Protein AF-G7E2Y2-F1 (afdb_monomer_lite)

Secondary structure (DSSP, 8-state):
--EEEEEEEEEE-SEEEE-HHHHHHHHHHHHHT-SEEEEEEEES-TTEEEEEEE-S-TTHHHHHHHHHHHHS-TTS--S--TT-TTHHHHHHHHHHH-SEEEEEEETTEE---TTEEEEEEE--SS-EEEEEEEEEEE-----EEEEEEE-SSEEEEEEEETTT--EEEEEEEESTTSTT-EEEEEETT---EEEEE---SSHHHHHHHHHHHHTTSS-GGG---S-GGGEEEEEEE-S--TT-SSPPEE-TT-HHHHHHHHHHHHHSHHHHHHHHHHHHHHHHH-TT-BEE-----SS---S-HHHHHHHHHHHHHHTTS-GGG--EEEEE-SSS-EEEEEETTEEEEES--SSTTSSS--SS---S--TTHHHHHSSSHHHHH-EEEETTEEEEHHHHHHHHTSHHHHHHS---HHHHHHHHHTT-HHHHHHHHHHHHHHHHHHHHHHHHHSS--SEEEEEHHHHHH-HHHHHHHHHTTGGGS-EE-HHHHHHTTT---SEEE-EEESSSEEEEE---HHHHHHHHHH--

Sequence (532 aa):
MPWQKTFTLGKRSLGCHLVTSEVMSEIREGLQKTPIGILHLHILHTSASLSLNENYDPDVRRDMTMAMDTIVPESLPWRHTDEGPDDSASHTKASLMGSSITIPITNSSLALGTWQGIYLAEWRRLPHSRRIVATILPQIAMSLLLALNCGSSSFKFKVYRRKDLSVVASGSASGIGTDSAKLKYAVVGKEAKYEHPIAGESHEDVFVDVLALVQGEKEENLRITDDKEDIALISHRIVHGGTSDKPLVVTKDHQEGLKLMDELSTFAPLHNHHAVLTVKACLKHLPTAKNVKAPIPIRRYGMHGLSYSSILTNVARHLDRSETSLNIIICHLGSGASMCCIEKGKSVDTTMGLTPLEGLPGGTRSGSLDPSLVFHLFSNTEEAGQIEETKGMKVTKAELLLNKQAGFQGLCGTSDFGEITSKADQGDKQAKLAVSVFEEAIMRYLGAYLVRLRCKPDAIVFSGGIGEKSVSLRASVVERISFLGVQIDSKSNEAASSSDEEVVKISSKGDIEILRVLTDEEKVCAKYALSA

pLDDT: mean 87.31, std 11.28, range [37.5, 98.69]

Radius of gyration: 33.23 Å; chains: 1; bounding box: 81×55×100 Å

Foldseek 3Di:
DKDKDKDKAFWDFAWKDFCQVVVCVRCLVVLVVAQWFKKKKFWPDLQKAKDKDFAPDPCVGVVLRVVLCVVQPLPPPDDDQPVHSQRVSSNVSCVVRDGMDMFIHHRSHTPADPGITMIMRGRHRGIDMIMMMMMIGHDPFQQKAKFWEDAPFKIWIFIARLVPRDTQKIKMWGRQQDQQIWIWIDGPPDPDIDIDHQPHNAPLSVVVVVLCQCCCVPHVSSHPDVDPLSNQEYFFDAWDFAPDPAWDKDALPRVVFLVQLVVVCQQAVNGSVRRNVNVVSCCVPVRNYIYTGDHHDFKFDAGPVLQVLQVLVVVCVVVVHDSQCFFEKEWAAAQQTKIFTAASNHTPDIQGMSHSQAAFFGLQAAHDDDPCVLCVVDPHPVQQQDWDQDPNDTDGPVVCNRRHCHQLCVQPNGRDLVVLVVVVVVPDPSSVVSLVSRLVSVLVVVVVSCVVNVDAGQEYEFEHPCSQAPLPSLQVNQVVVCVQVWHFASVQSNVSNVDPDQKTFGIPTDSYTYIYGYGDSSSSSSVSRSVD

InterPro domains:
  IPR000890 Aliphatic acid kinase, short-chain [PF00871] (145-292)
  IPR000890 Aliphatic acid kinase, short-chain [PF00871] (297-526)
  IPR000890 Aliphatic acid kinase, short-chain [PR00471] (145-156)
  IPR000890 Aliphatic acid kinase, short-chain [PR00471] (298-311)
  IPR000890 Aliphatic acid kinase, short-chain [PR00471] (328-349)
  IPR000890 Aliphatic acid kinase, short-chain [PR00471] (457-473)
  IPR000890 Aliphatic acid kinase, short-chain [PR00471] (514-526)
  IPR000890 Aliphatic acid kinase, short-chain [PTHR21060] (143-530)
  IPR001602 UPF0047 protein YjbQ-like [PF01894] (19-136)
  IPR001602 UPF0047 protein YjbQ-like [TIGR00149] (6-135)
  IPR004372 Acetate/propionate kinase [MF_00020] (142-532)
  IPR023865 Aliphatic acid kinase, short-chain, conserved site [PS01075] (145-156)
  IPR023865 Aliphatic acid kinase, short-chain, conserved site [PS01076] (328-345)
  IPR035917 YjbQ-like superfamily [G3DSA:2.60.120.460] (3-138)
  IPR035917 YjbQ-like superfamily [SSF111038] (3-137)
  IPR043129 ATPase, nucleotide binding domain [SSF53067] (142-320)
  IPR043129 ATPase, nucleotide binding domain [SSF53067] (294-530)

Organism: Mixia osmundae (strain CBS 9802 / IAM 14324 / JCM 22182 / KY 12970) (NCBI:txid764103)

Structure (mmCIF, N/CA/C/O backbone):
data_AF-G7E2Y2-F1
#
_entry.id   AF-G7E2Y2-F1
#
loop_
_atom_site.group_PDB
_atom_site.id
_atom_site.type_symbol
_atom_site.label_atom_id
_atom_site.label_alt_id
_atom_site.label_comp_id
_atom_site.label_asym_id
_atom_site.label_entity_id
_atom_site.label_seq_id
_atom_site.pdbx_PDB_ins_code
_atom_site.Cartn_x
_atom_site.Cartn_y
_atom_site.Cartn_z
_atom_site.occupancy
_atom_site.B_iso_or_equiv
_atom_site.auth_seq_id
_atom_site.auth_comp_id
_atom_site.auth_asym_id
_atom_site.auth_atom_id
_atom_site.pdbx_PDB_model_num
ATOM 1 N N . MET A 1 1 ? 18.573 -0.337 -18.016 1.00 55.34 1 MET A N 1
ATOM 2 C CA . MET A 1 1 ? 17.721 -0.488 -19.224 1.00 55.34 1 MET A CA 1
ATOM 3 C C . MET A 1 1 ? 18.595 -0.946 -20.385 1.00 55.34 1 MET A C 1
ATOM 5 O O . MET A 1 1 ? 19.795 -0.714 -20.295 1.00 55.34 1 MET A O 1
ATOM 9 N N . PRO A 1 2 ? 18.044 -1.580 -21.437 1.00 76.06 2 PRO A N 1
ATOM 10 C CA . PRO A 1 2 ? 18.783 -1.849 -22.671 1.00 76.06 2 PRO A CA 1
ATOM 11 C C . PRO A 1 2 ? 19.426 -0.582 -23.246 1.00 76.06 2 PRO A C 1
ATOM 13 O O . PRO A 1 2 ? 18.817 0.488 -23.205 1.00 76.06 2 PRO A O 1
ATOM 16 N N . TRP A 1 3 ? 20.630 -0.710 -23.797 1.00 92.06 3 TRP A N 1
ATOM 17 C CA . TRP A 1 3 ? 21.308 0.343 -24.556 1.00 92.06 3 TRP A CA 1
ATOM 18 C C . TRP A 1 3 ? 21.389 -0.084 -26.022 1.00 92.06 3 TRP A C 1
ATOM 20 O O . TRP A 1 3 ? 21.640 -1.253 -26.308 1.00 92.06 3 TRP A O 1
ATOM 30 N N . GLN A 1 4 ? 21.176 0.837 -26.960 1.00 94.88 4 GLN A N 1
ATOM 31 C CA . GLN A 1 4 ? 21.274 0.541 -28.387 1.00 94.88 4 GLN A CA 1
ATOM 32 C C . GLN A 1 4 ? 21.867 1.727 -29.145 1.00 94.88 4 GLN A C 1
ATOM 34 O O . GLN A 1 4 ? 21.533 2.878 -28.869 1.00 94.88 4 GLN A O 1
ATOM 39 N N . LYS A 1 5 ? 22.723 1.437 -30.127 1.00 96.75 5 LYS A N 1
ATOM 40 C CA . LYS A 1 5 ? 23.326 2.432 -31.017 1.00 96.75 5 LYS A CA 1
ATOM 41 C C . LYS A 1 5 ? 23.495 1.856 -32.417 1.00 96.75 5 LYS A C 1
ATOM 43 O O . LYS A 1 5 ? 23.870 0.698 -32.577 1.00 96.75 5 LYS A O 1
ATOM 48 N N . THR A 1 6 ? 23.248 2.683 -33.430 1.00 98.19 6 THR A N 1
ATOM 49 C CA . THR A 1 6 ? 23.610 2.373 -34.819 1.00 98.19 6 THR A CA 1
ATOM 50 C C . THR A 1 6 ? 24.860 3.158 -35.194 1.00 98.19 6 THR A C 1
ATOM 52 O O . THR A 1 6 ? 24.904 4.365 -34.969 1.00 98.19 6 THR A O 1
ATOM 55 N N . PHE A 1 7 ? 25.849 2.494 -35.783 1.00 98.06 7 PHE A N 1
ATOM 56 C CA . PHE A 1 7 ? 27.077 3.114 -36.292 1.00 98.06 7 PHE A CA 1
ATOM 57 C C . PHE A 1 7 ? 27.457 2.527 -37.658 1.00 98.06 7 PHE A C 1
ATOM 59 O O . PHE A 1 7 ? 26.796 1.613 -38.158 1.00 98.06 7 PHE A O 1
ATOM 66 N N . THR A 1 8 ? 28.500 3.074 -38.281 1.00 98.12 8 THR A N 1
ATOM 67 C CA . THR A 1 8 ? 28.950 2.696 -39.626 1.00 98.12 8 THR A CA 1
ATOM 68 C C . THR A 1 8 ? 30.429 2.346 -39.588 1.00 98.12 8 THR A C 1
ATOM 70 O O . THR A 1 8 ? 31.232 3.185 -39.196 1.00 98.12 8 THR A O 1
ATOM 73 N N . LEU A 1 9 ? 30.783 1.140 -40.032 1.00 97.44 9 LEU A N 1
ATOM 74 C CA . LEU A 1 9 ? 32.171 0.736 -40.236 1.00 97.44 9 LEU A CA 1
ATOM 75 C C . LEU A 1 9 ? 32.764 1.378 -41.502 1.00 97.44 9 LEU A C 1
ATOM 77 O O . LEU A 1 9 ? 32.071 1.597 -42.510 1.00 97.44 9 LEU A O 1
ATOM 81 N N . GLY A 1 10 ? 34.069 1.640 -41.456 1.00 94.25 10 GLY A N 1
ATOM 82 C CA . GLY A 1 10 ? 34.866 2.147 -42.569 1.00 94.25 10 GLY A CA 1
ATOM 83 C C . GLY A 1 10 ? 34.795 1.263 -43.818 1.00 94.25 10 GLY A C 1
ATOM 84 O O . GLY A 1 10 ? 34.485 0.073 -43.751 1.00 94.25 10 GLY A O 1
ATOM 85 N N . LYS A 1 11 ? 35.074 1.855 -44.986 1.00 96.38 11 LYS A N 1
ATOM 86 C CA . LYS A 1 11 ? 34.970 1.145 -46.268 1.00 96.38 11 LYS A CA 1
ATOM 87 C C . LYS A 1 11 ? 35.968 -0.010 -46.352 1.00 96.38 11 LYS A C 1
ATOM 89 O O . LYS A 1 11 ? 37.167 0.207 -46.181 1.00 96.38 11 LYS A O 1
ATOM 94 N N . ARG A 1 12 ? 35.486 -1.206 -46.690 1.00 96.56 12 ARG A N 1
ATOM 95 C CA . ARG A 1 12 ? 36.300 -2.396 -46.980 1.00 96.56 12 ARG A CA 1
ATOM 96 C C . ARG A 1 12 ? 35.876 -3.000 -48.317 1.00 96.56 12 ARG A C 1
ATOM 98 O O . ARG A 1 12 ? 34.705 -2.918 -48.668 1.00 96.56 12 ARG A O 1
ATOM 105 N N . SER A 1 13 ? 36.828 -3.570 -49.050 1.00 95.12 13 SER A N 1
ATOM 106 C CA . SER A 1 13 ? 36.597 -4.471 -50.190 1.00 95.12 13 SER A CA 1
ATOM 107 C C . SER A 1 13 ? 36.566 -5.931 -49.724 1.00 95.12 13 SER A C 1
ATOM 109 O O . SER A 1 13 ? 36.932 -6.204 -48.578 1.00 95.12 13 SER A O 1
ATOM 111 N N . LEU A 1 14 ? 36.211 -6.847 -50.631 1.00 95.75 14 LEU A N 1
ATOM 112 C CA . LEU A 1 14 ? 36.228 -8.307 -50.470 1.00 95.75 14 LEU A CA 1
ATOM 113 C C . LEU A 1 14 ? 37.333 -8.819 -49.526 1.00 95.75 14 LEU A C 1
ATOM 115 O O . LEU A 1 14 ? 38.514 -8.500 -49.697 1.00 95.75 14 LEU A O 1
ATOM 119 N N . GLY A 1 15 ? 36.928 -9.629 -48.548 1.00 95.94 15 GLY A N 1
ATOM 120 C CA . GLY A 1 15 ? 37.792 -10.311 -47.586 1.00 95.94 15 GLY A CA 1
ATOM 121 C C . GLY A 1 15 ? 37.306 -10.192 -46.138 1.00 95.94 15 GLY A C 1
ATOM 122 O O . GLY A 1 15 ? 36.373 -9.453 -45.817 1.00 95.94 15 GLY A O 1
ATOM 123 N N . CYS A 1 16 ? 37.972 -10.916 -45.238 1.00 96.88 16 CYS A N 1
ATOM 124 C CA . CYS A 1 16 ? 37.700 -10.871 -43.800 1.00 96.88 16 CYS A CA 1
ATOM 125 C C . CYS A 1 16 ? 38.568 -9.819 -43.085 1.00 96.88 16 CYS A C 1
ATOM 127 O O . CYS A 1 16 ? 39.798 -9.848 -43.143 1.00 96.88 16 CYS A O 1
ATOM 129 N N . HIS A 1 17 ? 37.927 -8.898 -42.363 1.00 97.06 17 HIS A N 1
ATOM 130 C CA . HIS A 1 17 ? 38.549 -7.722 -41.750 1.00 97.06 17 HIS A CA 1
ATOM 131 C C . HIS A 1 17 ? 38.354 -7.711 -40.238 1.00 97.06 17 HIS A C 1
ATOM 133 O O . HIS A 1 17 ? 37.221 -7.704 -39.763 1.00 97.06 17 HIS A O 1
ATOM 139 N N . LEU A 1 18 ? 39.444 -7.652 -39.470 1.00 96.94 18 LEU A N 1
ATOM 140 C CA . LEU A 1 18 ? 39.369 -7.464 -38.019 1.00 96.94 18 LEU A CA 1
ATOM 141 C C . LEU A 1 18 ? 38.881 -6.035 -37.715 1.00 96.94 18 LEU A C 1
ATOM 143 O O . LEU A 1 18 ? 39.511 -5.063 -38.144 1.00 96.94 18 LEU A O 1
ATOM 147 N N . VAL A 1 19 ? 37.770 -5.916 -36.983 1.00 97.56 19 VAL A N 1
ATOM 148 C CA . VAL A 1 19 ? 37.092 -4.642 -36.662 1.00 97.56 19 VAL A CA 1
ATOM 149 C C . VAL A 1 19 ? 36.824 -4.453 -35.162 1.00 97.56 19 VAL A C 1
ATOM 151 O O . VAL A 1 19 ? 36.172 -3.485 -34.776 1.00 97.56 19 VAL A O 1
ATOM 154 N N . THR A 1 20 ? 37.358 -5.327 -34.295 1.00 97.00 20 THR A N 1
ATOM 155 C CA . THR A 1 20 ? 37.178 -5.268 -32.829 1.00 97.00 20 THR A CA 1
ATOM 156 C C . THR A 1 20 ? 37.370 -3.862 -32.260 1.00 97.00 20 THR A C 1
ATOM 158 O O . THR A 1 20 ? 36.503 -3.377 -31.542 1.00 97.00 20 THR A O 1
ATOM 161 N N . SER A 1 21 ? 38.468 -3.178 -32.596 1.00 96.25 21 SER A N 1
ATOM 162 C CA . SER A 1 21 ? 38.781 -1.849 -32.049 1.00 96.25 21 SER A CA 1
ATOM 163 C C . SER A 1 21 ? 37.761 -0.778 -32.446 1.00 96.25 21 SER A C 1
ATOM 165 O O . SER A 1 21 ? 37.411 0.058 -31.620 1.00 96.25 21 SER A O 1
ATOM 167 N N . GLU A 1 22 ? 37.262 -0.836 -33.684 1.00 97.44 22 GLU A N 1
ATOM 168 C CA . GLU A 1 22 ? 36.283 0.101 -34.252 1.00 97.44 22 GLU A CA 1
ATOM 169 C C . GLU A 1 22 ? 34.903 -0.094 -33.600 1.00 97.44 22 GLU A C 1
ATOM 171 O O . GLU A 1 22 ? 34.273 0.862 -33.148 1.00 97.44 22 GLU A O 1
ATOM 176 N N . VAL A 1 23 ? 34.489 -1.353 -33.419 1.00 97.75 23 VAL A N 1
ATOM 177 C CA . VAL A 1 23 ? 33.291 -1.705 -32.641 1.00 97.75 23 VAL A CA 1
ATOM 178 C C . VAL A 1 23 ? 33.429 -1.249 -31.184 1.00 97.75 23 VAL A C 1
ATOM 180 O O . VAL A 1 23 ? 32.513 -0.627 -30.648 1.00 97.75 23 VAL A O 1
ATOM 183 N N . MET A 1 24 ? 34.576 -1.503 -30.542 1.00 97.00 24 MET A N 1
ATOM 184 C CA . MET A 1 24 ? 34.822 -1.152 -29.137 1.00 97.00 24 MET A CA 1
ATOM 185 C C . MET A 1 24 ? 34.799 0.359 -28.872 1.00 97.00 24 MET A C 1
ATOM 187 O O . MET A 1 24 ? 34.322 0.771 -27.812 1.00 97.00 24 MET A O 1
ATOM 191 N N . SER A 1 25 ? 35.260 1.199 -29.809 1.00 96.69 25 SER A N 1
ATOM 192 C CA . SER A 1 25 ? 35.091 2.657 -29.698 1.00 96.69 25 SER A CA 1
ATOM 193 C C . SER A 1 25 ? 33.621 3.075 -29.714 1.00 96.69 25 SER A C 1
ATOM 195 O O . SER A 1 25 ? 33.229 3.957 -28.951 1.00 96.69 25 SER A O 1
ATOM 197 N N . GLU A 1 26 ? 32.792 2.415 -30.523 1.00 97.81 26 GLU A N 1
ATOM 198 C CA . GLU A 1 26 ? 31.391 2.791 -30.700 1.00 97.81 26 GLU A CA 1
ATOM 199 C C . GLU A 1 26 ? 30.490 2.362 -29.533 1.00 97.81 26 GLU A C 1
ATOM 201 O O . GLU A 1 26 ? 29.541 3.085 -29.214 1.00 97.81 26 GLU A O 1
ATOM 206 N N . ILE A 1 27 ? 30.798 1.238 -28.869 1.00 96.94 27 ILE A N 1
ATOM 207 C CA . ILE A 1 27 ? 29.983 0.662 -27.777 1.00 96.94 27 ILE A CA 1
ATOM 208 C C . ILE A 1 27 ? 30.453 1.000 -26.353 1.00 96.94 27 ILE A C 1
ATOM 210 O O . ILE A 1 27 ? 29.782 0.622 -25.390 1.00 96.94 27 ILE A O 1
ATOM 214 N N . ARG A 1 28 ? 31.580 1.713 -26.194 1.00 95.38 28 ARG A N 1
ATOM 215 C CA . ARG A 1 28 ? 32.200 2.019 -24.886 1.00 95.38 28 ARG A CA 1
ATOM 216 C C . ARG A 1 28 ? 31.211 2.572 -23.851 1.00 95.38 28 ARG A C 1
ATOM 218 O O . ARG A 1 28 ? 31.247 2.157 -22.698 1.00 95.38 28 ARG A O 1
ATOM 225 N N . GLU A 1 29 ? 30.328 3.480 -24.261 1.00 92.88 29 GLU A N 1
ATOM 226 C CA . GLU A 1 29 ? 29.336 4.112 -23.379 1.00 92.88 29 GLU A CA 1
ATOM 227 C C . GLU A 1 29 ? 28.310 3.107 -22.817 1.00 92.88 29 GLU A C 1
ATOM 229 O O . GLU A 1 29 ? 27.947 3.175 -21.643 1.00 92.88 29 GLU A O 1
ATOM 234 N N . GLY A 1 30 ? 27.857 2.154 -23.638 1.00 91.62 30 GLY A N 1
ATOM 235 C CA . GLY A 1 30 ? 26.916 1.113 -23.220 1.00 91.62 30 GLY A CA 1
ATOM 236 C C . GLY A 1 30 ? 27.569 0.038 -22.348 1.00 91.62 30 GLY A C 1
ATOM 237 O O . GLY A 1 30 ? 26.952 -0.435 -21.392 1.00 91.62 30 GLY A O 1
ATOM 238 N N . LEU A 1 31 ? 28.836 -0.295 -22.628 1.00 92.88 31 LEU A N 1
ATOM 239 C CA . LEU A 1 31 ? 29.638 -1.207 -21.805 1.00 92.88 31 LEU A CA 1
ATOM 240 C C . LEU A 1 31 ? 29.884 -0.648 -20.399 1.00 92.88 31 LEU A C 1
ATOM 242 O O . LEU A 1 31 ? 29.643 -1.347 -19.421 1.00 92.88 31 LEU A O 1
ATOM 246 N N . GLN A 1 32 ? 30.267 0.629 -20.275 1.00 88.75 32 GLN A N 1
ATOM 247 C CA . GLN A 1 32 ? 30.468 1.289 -18.974 1.00 88.75 32 GLN A CA 1
ATOM 248 C C . GLN A 1 32 ? 29.233 1.222 -18.059 1.00 88.75 32 GLN A C 1
ATOM 250 O O . GLN A 1 32 ? 29.375 1.220 -16.840 1.00 88.75 32 GLN A O 1
ATOM 255 N N . LYS A 1 33 ? 28.032 1.145 -18.644 1.00 81.00 33 LYS A N 1
ATOM 256 C CA . LYS A 1 33 ? 26.741 1.081 -17.941 1.00 81.00 33 LYS A CA 1
ATOM 257 C C . LYS A 1 33 ? 26.250 -0.352 -17.675 1.00 81.00 33 LYS A C 1
ATOM 259 O O . LYS A 1 33 ? 25.152 -0.512 -17.149 1.00 81.00 33 LYS A O 1
ATOM 264 N N . THR A 1 34 ? 27.019 -1.380 -18.051 1.00 82.75 34 THR A N 1
ATOM 265 C CA . THR A 1 34 ? 26.575 -2.784 -18.038 1.00 82.75 34 THR A CA 1
ATOM 266 C C . THR A 1 34 ? 27.654 -3.719 -17.470 1.00 82.75 34 THR A C 1
ATOM 268 O O . THR A 1 34 ? 28.417 -4.298 -18.242 1.00 82.75 34 THR A O 1
ATOM 271 N N . PRO A 1 35 ? 27.713 -3.924 -16.138 1.00 77.69 35 PRO A N 1
ATOM 272 C CA . PRO A 1 35 ? 28.694 -4.818 -15.516 1.00 77.69 35 PRO A CA 1
ATOM 273 C C . PRO A 1 35 ? 28.580 -6.272 -15.987 1.00 77.69 35 PRO A C 1
ATOM 275 O O . PRO A 1 35 ? 29.599 -6.905 -16.260 1.00 77.69 35 PRO A O 1
ATOM 278 N N . ILE A 1 36 ? 27.347 -6.780 -16.115 1.00 81.38 36 ILE A N 1
ATOM 279 C CA . ILE A 1 36 ? 27.033 -8.116 -16.634 1.00 81.38 36 ILE A CA 1
ATOM 280 C C . ILE A 1 36 ? 25.869 -8.010 -17.626 1.00 81.38 36 ILE A C 1
ATOM 282 O O . ILE A 1 36 ? 24.864 -7.340 -17.365 1.00 81.38 36 ILE A O 1
ATOM 286 N N . GLY A 1 37 ? 25.990 -8.669 -18.775 1.00 87.25 37 GLY A N 1
ATOM 287 C CA . GLY A 1 37 ? 24.967 -8.633 -19.817 1.00 87.25 37 GLY A CA 1
ATOM 288 C C . GLY A 1 37 ? 25.374 -9.359 -21.091 1.00 87.25 37 GLY A C 1
ATOM 289 O O . GLY A 1 37 ? 26.235 -10.235 -21.082 1.00 87.25 37 GLY A O 1
ATOM 290 N N . ILE A 1 38 ? 24.741 -8.988 -22.200 1.00 92.00 38 ILE A N 1
ATOM 291 C CA . ILE A 1 38 ? 24.993 -9.530 -23.535 1.00 92.00 38 ILE A CA 1
ATOM 292 C C . ILE A 1 38 ? 25.034 -8.376 -24.540 1.00 92.00 38 ILE A C 1
ATOM 294 O O . ILE A 1 38 ? 24.109 -7.566 -24.601 1.00 92.00 38 ILE A O 1
ATOM 298 N N . LEU A 1 39 ? 26.082 -8.330 -25.362 1.00 96.38 39 LEU A N 1
ATOM 299 C CA . LEU A 1 39 ? 26.128 -7.548 -26.593 1.00 96.38 39 LEU A CA 1
ATOM 300 C C . LEU A 1 39 ? 25.576 -8.392 -27.746 1.00 96.38 39 LEU A C 1
ATOM 302 O O . LEU A 1 39 ? 26.028 -9.512 -27.970 1.00 96.38 39 LEU A O 1
ATOM 306 N N . HIS A 1 40 ? 24.670 -7.822 -28.529 1.00 97.50 40 HIS A N 1
ATOM 307 C CA . HIS A 1 40 ? 24.255 -8.337 -29.828 1.00 97.50 40 HIS A CA 1
ATOM 308 C C . HIS A 1 40 ? 24.595 -7.310 -30.914 1.00 97.50 40 HIS A C 1
ATOM 310 O O . HIS A 1 40 ? 24.219 -6.140 -30.804 1.00 97.50 40 HIS A O 1
ATOM 316 N N . LEU A 1 41 ? 25.312 -7.742 -31.952 1.00 97.62 41 LEU A N 1
ATOM 317 C CA . LEU A 1 41 ? 25.653 -6.938 -33.126 1.00 97.62 41 LEU A CA 1
ATOM 318 C C . LEU A 1 41 ? 24.933 -7.503 -34.344 1.00 97.62 41 LEU A C 1
ATOM 320 O O . LEU A 1 41 ? 25.070 -8.691 -34.622 1.00 97.62 41 LEU A O 1
ATOM 324 N N . HIS A 1 42 ? 24.235 -6.654 -35.094 1.00 97.81 42 HIS A N 1
ATOM 325 C CA . HIS A 1 42 ? 23.537 -7.031 -36.323 1.00 97.81 42 HIS A CA 1
ATOM 326 C C . HIS A 1 42 ? 23.899 -6.074 -37.466 1.00 97.81 42 HIS A C 1
ATOM 328 O O . HIS A 1 42 ? 23.810 -4.853 -37.307 1.00 97.81 42 HIS A O 1
ATOM 334 N N . ILE A 1 43 ? 24.317 -6.613 -38.614 1.00 97.81 43 ILE A N 1
ATOM 335 C CA . ILE A 1 43 ? 24.670 -5.840 -39.812 1.00 97.81 43 ILE A CA 1
ATOM 336 C C . ILE A 1 43 ? 23.424 -5.582 -40.668 1.00 97.81 43 ILE A C 1
ATOM 338 O O . ILE A 1 43 ? 22.688 -6.499 -41.015 1.00 97.81 43 ILE A O 1
ATOM 342 N N . LEU A 1 44 ? 23.192 -4.324 -41.049 1.00 97.06 44 LEU A N 1
ATOM 343 C CA . LEU A 1 44 ? 22.021 -3.910 -41.837 1.00 97.06 44 LEU A CA 1
ATOM 344 C C . LEU A 1 44 ? 22.233 -4.090 -43.353 1.00 97.06 44 LEU A C 1
ATOM 346 O O . LEU A 1 44 ? 21.822 -3.247 -44.150 1.00 97.06 44 LEU A O 1
ATOM 350 N N . HIS A 1 45 ? 22.932 -5.153 -43.754 1.00 96.00 45 HIS A N 1
ATOM 351 C CA . HIS A 1 45 ? 23.302 -5.419 -45.143 1.00 96.00 45 HIS A CA 1
ATOM 352 C C . HIS A 1 45 ? 23.236 -6.913 -45.455 1.00 96.00 45 HIS A C 1
ATOM 354 O O . HIS A 1 45 ? 23.703 -7.737 -44.678 1.00 96.00 45 HIS A O 1
ATOM 360 N N . THR A 1 46 ? 22.712 -7.251 -46.629 1.00 95.31 46 THR A N 1
ATOM 361 C CA . THR A 1 46 ? 22.513 -8.631 -47.095 1.00 95.31 46 THR A CA 1
ATOM 362 C C . THR A 1 46 ? 23.740 -9.242 -47.773 1.00 95.31 46 THR A C 1
ATOM 364 O O . THR A 1 46 ? 23.714 -10.420 -48.099 1.00 95.31 46 THR A O 1
ATOM 367 N N . SER A 1 47 ? 24.799 -8.471 -48.040 1.00 96.00 47 SER A N 1
ATOM 368 C CA . SER A 1 47 ? 25.978 -8.894 -48.822 1.00 96.00 47 SER A CA 1
ATOM 369 C C . SER A 1 47 ? 27.279 -8.957 -48.001 1.00 96.00 47 SER A C 1
ATOM 371 O O . SER A 1 47 ? 28.363 -8.931 -48.574 1.00 96.00 47 SER A O 1
ATOM 373 N N . ALA A 1 48 ? 27.190 -8.928 -46.670 1.00 97.56 48 ALA A N 1
ATOM 374 C CA . ALA A 1 48 ? 28.331 -8.930 -45.754 1.00 97.56 48 ALA A CA 1
ATOM 375 C C . ALA A 1 48 ? 27.931 -9.577 -44.418 1.00 97.56 48 ALA A C 1
ATOM 377 O O . ALA A 1 48 ? 26.751 -9.584 -44.064 1.00 97.56 48 ALA A O 1
ATOM 378 N N . SER A 1 49 ? 28.909 -10.092 -43.675 1.00 98.00 49 SER A N 1
ATOM 379 C CA . SER A 1 49 ? 28.696 -10.870 -42.448 1.00 98.00 49 SER A CA 1
ATOM 380 C C . SER A 1 49 ? 29.479 -10.348 -41.253 1.00 98.00 49 SER A C 1
ATOM 382 O O . SER A 1 49 ? 30.485 -9.652 -41.394 1.00 98.00 49 SER A O 1
ATOM 384 N N . LEU A 1 50 ? 29.035 -10.754 -40.062 1.00 97.81 50 LEU A N 1
ATOM 385 C CA . LEU A 1 50 ? 29.789 -10.616 -38.820 1.00 97.81 50 LEU A CA 1
ATOM 386 C C . LEU A 1 50 ? 30.195 -11.999 -38.318 1.00 97.81 50 LEU A C 1
ATOM 388 O O . LEU A 1 50 ? 29.398 -12.930 -38.368 1.00 97.81 50 LEU A O 1
ATOM 392 N N . SER A 1 51 ? 31.419 -12.124 -37.812 1.00 96.56 51 SER A N 1
ATOM 393 C CA . SER A 1 51 ? 31.935 -13.382 -37.269 1.00 96.56 51 SER A CA 1
ATOM 394 C C . SER A 1 51 ? 32.847 -13.148 -36.063 1.00 96.56 51 SER A C 1
ATOM 396 O O . SER A 1 51 ? 33.356 -12.044 -35.855 1.00 96.56 51 SER A O 1
ATOM 398 N N . LEU A 1 52 ? 33.052 -14.201 -35.274 1.00 96.12 52 LEU A N 1
ATOM 399 C CA . LEU A 1 52 ? 34.097 -14.290 -34.260 1.00 96.12 52 LEU A CA 1
ATOM 400 C C . LEU A 1 52 ? 35.115 -15.326 -34.724 1.00 96.12 52 LEU A C 1
ATOM 402 O O . LEU A 1 52 ? 34.733 -16.451 -35.037 1.00 96.12 52 LEU A O 1
ATOM 406 N N . ASN A 1 53 ? 36.395 -14.966 -34.746 1.00 95.19 53 ASN A N 1
ATOM 407 C CA . ASN A 1 53 ? 37.468 -15.916 -35.040 1.00 95.19 53 ASN A CA 1
ATOM 408 C C . ASN A 1 53 ? 38.790 -15.480 -34.391 1.00 95.19 53 ASN A C 1
ATOM 410 O O . ASN A 1 53 ? 38.846 -14.432 -33.742 1.00 95.19 53 ASN A O 1
ATOM 414 N N . GLU A 1 54 ? 39.843 -16.273 -34.566 1.00 94.88 54 GLU A N 1
ATOM 415 C CA . GLU A 1 54 ? 41.201 -15.952 -34.140 1.00 94.88 54 GLU A CA 1
ATOM 416 C C . GLU A 1 54 ? 41.699 -14.609 -34.714 1.00 94.88 54 GLU A C 1
ATOM 418 O O . GLU A 1 54 ? 41.459 -14.271 -35.874 1.00 94.88 54 GLU A O 1
ATOM 423 N N . ASN A 1 55 ? 42.371 -13.813 -33.881 1.00 93.00 55 ASN A N 1
ATOM 424 C CA . ASN A 1 55 ? 42.845 -12.460 -34.178 1.00 93.00 55 ASN A CA 1
ATOM 425 C C . ASN A 1 55 ? 44.376 -12.306 -34.147 1.00 93.00 55 ASN A C 1
ATOM 427 O O . ASN A 1 55 ? 44.861 -11.213 -34.449 1.00 93.00 55 ASN A O 1
ATOM 431 N N . TYR A 1 56 ? 45.101 -13.372 -33.791 1.00 88.94 56 TYR A N 1
ATOM 432 C CA . TYR A 1 56 ? 46.558 -13.388 -33.683 1.00 88.94 56 TYR A CA 1
ATOM 433 C C . TYR A 1 56 ? 47.211 -13.587 -35.053 1.00 88.94 56 TYR A C 1
ATOM 435 O O . TYR A 1 56 ? 47.932 -12.704 -35.523 1.00 88.94 56 TYR A O 1
ATOM 443 N N . ASP A 1 57 ? 46.903 -14.699 -35.723 1.00 91.75 57 ASP A N 1
ATOM 444 C CA . ASP A 1 57 ? 47.417 -14.983 -37.060 1.00 91.75 57 ASP A CA 1
ATOM 445 C C . ASP A 1 57 ? 46.611 -14.229 -38.150 1.00 91.75 57 ASP A C 1
ATOM 447 O O . ASP A 1 57 ? 45.382 -14.364 -38.231 1.00 91.75 57 ASP A O 1
ATOM 451 N N . PRO A 1 58 ? 47.249 -13.397 -39.001 1.00 89.19 58 PRO A N 1
ATOM 452 C CA . PRO A 1 58 ? 46.569 -12.729 -40.108 1.00 89.19 58 PRO A CA 1
ATOM 453 C C . PRO A 1 58 ? 46.101 -13.675 -41.229 1.00 89.19 58 PRO A C 1
ATOM 455 O O . PRO A 1 58 ? 45.189 -13.283 -41.968 1.00 89.19 58 PRO A O 1
ATOM 458 N N . ASP A 1 59 ? 46.671 -14.876 -41.376 1.00 94.12 59 ASP A N 1
ATOM 459 C CA . ASP A 1 59 ? 46.324 -15.821 -42.449 1.00 94.12 59 ASP A CA 1
ATOM 460 C C . ASP A 1 59 ? 44.924 -16.425 -42.281 1.00 94.12 59 ASP A C 1
ATOM 462 O O . ASP A 1 59 ? 44.248 -16.664 -43.282 1.00 94.12 59 ASP A O 1
ATOM 466 N N . VAL A 1 60 ? 44.388 -16.454 -41.054 1.00 93.44 60 VAL A N 1
ATOM 467 C CA . VAL A 1 60 ? 42.975 -16.773 -40.749 1.00 93.44 60 VAL A CA 1
ATOM 468 C C . VAL A 1 60 ? 42.003 -15.993 -41.646 1.00 93.44 60 VAL A C 1
ATOM 470 O O . VAL A 1 60 ? 40.963 -16.504 -42.062 1.00 93.44 60 VAL A O 1
ATOM 473 N N . ARG A 1 61 ? 42.342 -14.749 -42.012 1.00 93.00 61 ARG A N 1
ATOM 474 C CA . ARG A 1 61 ? 41.518 -13.903 -42.896 1.00 93.00 61 ARG A CA 1
ATOM 475 C C . ARG A 1 61 ? 41.482 -14.419 -44.331 1.00 93.00 61 ARG A C 1
ATOM 477 O O . ARG A 1 61 ? 40.452 -14.301 -44.999 1.00 93.00 61 ARG A O 1
ATOM 484 N N . ARG A 1 62 ? 42.608 -14.954 -44.807 1.00 93.69 62 ARG A N 1
ATOM 485 C CA . ARG A 1 62 ? 42.744 -15.573 -46.130 1.00 93.69 62 ARG A CA 1
ATOM 486 C C . ARG A 1 62 ? 42.010 -16.905 -46.140 1.00 93.69 62 ARG A C 1
ATOM 488 O O . ARG A 1 62 ? 41.201 -17.110 -47.036 1.00 93.69 62 ARG A O 1
ATOM 495 N N . ASP A 1 63 ? 42.188 -17.722 -45.107 1.00 95.62 63 ASP A N 1
ATOM 496 C CA . ASP A 1 63 ? 41.545 -19.033 -44.981 1.00 95.62 63 ASP A CA 1
ATOM 497 C C . ASP A 1 63 ? 40.018 -18.930 -44.910 1.00 95.62 63 ASP A C 1
ATOM 499 O O . ASP A 1 63 ? 39.322 -19.633 -45.640 1.00 95.62 63 ASP A O 1
ATOM 503 N N . MET A 1 64 ? 39.475 -17.997 -44.116 1.00 95.12 64 MET A N 1
ATOM 504 C CA . MET A 1 64 ? 38.030 -17.725 -44.080 1.00 95.12 64 MET A CA 1
ATOM 505 C C . MET A 1 64 ? 37.479 -17.295 -45.447 1.00 95.12 64 MET A C 1
ATOM 507 O O . MET A 1 64 ? 36.372 -17.689 -45.816 1.00 95.12 64 MET A O 1
ATOM 511 N N . THR A 1 65 ? 38.238 -16.488 -46.195 1.00 94.19 65 THR A N 1
ATOM 512 C CA . THR A 1 65 ? 37.827 -16.010 -47.524 1.00 94.19 65 THR A CA 1
ATOM 513 C C . THR A 1 65 ? 37.885 -17.156 -48.540 1.00 94.19 65 THR A C 1
ATOM 515 O O . THR A 1 65 ? 36.885 -17.445 -49.187 1.00 94.19 65 THR A O 1
ATOM 518 N N . MET A 1 66 ? 38.999 -17.893 -48.584 1.00 95.88 66 MET A N 1
ATOM 519 C CA . MET A 1 66 ? 39.213 -19.071 -49.431 1.00 95.88 66 MET A CA 1
ATOM 520 C C . MET A 1 66 ? 38.164 -20.163 -49.187 1.00 95.88 66 MET A C 1
ATOM 522 O O . MET A 1 66 ? 37.618 -20.716 -50.142 1.00 95.88 66 MET A O 1
ATOM 526 N N . ALA A 1 67 ? 37.818 -20.442 -47.928 1.00 95.69 67 ALA A N 1
ATOM 527 C CA . ALA A 1 67 ? 36.773 -21.403 -47.592 1.00 95.69 67 ALA A CA 1
ATOM 528 C C . ALA A 1 67 ? 35.409 -20.976 -48.160 1.00 95.69 67 ALA A C 1
ATOM 530 O O . ALA A 1 67 ? 34.709 -21.790 -48.763 1.00 95.69 67 ALA A O 1
ATOM 531 N N . MET A 1 68 ? 35.045 -19.695 -48.036 1.00 95.25 68 MET A N 1
ATOM 532 C CA . MET A 1 68 ? 33.781 -19.175 -48.576 1.00 95.25 68 MET A CA 1
ATOM 533 C C . MET A 1 68 ? 33.779 -19.071 -50.105 1.00 95.25 68 MET A C 1
ATOM 535 O O . MET A 1 68 ? 32.739 -19.301 -50.716 1.00 95.25 68 MET A O 1
ATOM 539 N N . ASP A 1 69 ? 34.925 -18.815 -50.737 1.00 94.88 69 ASP A N 1
ATOM 540 C CA . ASP A 1 69 ? 35.088 -18.876 -52.196 1.00 94.88 69 ASP A CA 1
ATOM 541 C C . ASP A 1 69 ? 35.015 -20.319 -52.727 1.00 94.88 69 ASP A C 1
ATOM 543 O O . ASP A 1 69 ? 34.550 -20.544 -53.841 1.00 94.88 69 ASP A O 1
ATOM 547 N N . THR A 1 70 ? 35.417 -21.306 -51.919 1.00 96.25 70 THR A N 1
ATOM 548 C CA . THR A 1 70 ? 35.308 -22.739 -52.243 1.00 96.25 70 THR A CA 1
ATOM 549 C C . THR A 1 70 ? 33.869 -23.245 -52.092 1.00 96.25 70 THR A C 1
ATOM 551 O O . THR A 1 70 ? 33.399 -24.017 -52.925 1.00 96.25 70 THR A O 1
ATOM 554 N N . ILE A 1 71 ? 33.151 -22.808 -51.048 1.00 96.00 71 ILE A N 1
ATOM 555 C CA . ILE A 1 71 ? 31.752 -23.197 -50.792 1.00 96.00 71 ILE A CA 1
ATOM 556 C C . ILE A 1 71 ? 30.782 -22.456 -51.728 1.00 96.00 71 ILE A C 1
ATOM 558 O O . ILE A 1 71 ? 29.805 -23.040 -52.196 1.00 96.00 71 ILE A O 1
ATOM 562 N N . VAL A 1 72 ? 31.045 -21.176 -52.013 1.00 96.12 72 VAL A N 1
ATOM 563 C CA . VAL A 1 72 ? 30.207 -20.304 -52.852 1.00 96.12 72 VAL A CA 1
ATOM 564 C C . VAL A 1 72 ? 31.056 -19.626 -53.943 1.00 96.12 72 VAL A C 1
ATOM 566 O O . VAL A 1 72 ? 31.300 -18.414 -53.890 1.00 96.12 72 VAL A O 1
ATOM 569 N N . PRO A 1 73 ? 31.522 -20.380 -54.953 1.00 94.38 73 PRO A N 1
ATOM 570 C CA . PRO A 1 73 ? 32.333 -19.808 -56.014 1.00 94.38 73 PRO A CA 1
ATOM 571 C C . PRO A 1 73 ? 31.537 -18.843 -56.902 1.00 94.38 73 PRO A C 1
ATOM 573 O O . PRO A 1 73 ? 30.430 -19.129 -57.365 1.00 94.38 73 PRO A O 1
ATOM 576 N N . GLU A 1 74 ? 32.145 -17.697 -57.212 1.00 91.75 74 GLU A N 1
ATOM 577 C CA . GLU A 1 74 ? 31.602 -16.697 -58.149 1.00 91.75 74 GLU A CA 1
ATOM 578 C C . GLU A 1 74 ? 31.532 -17.211 -59.600 1.00 91.75 74 GLU A C 1
ATOM 580 O O . GLU A 1 74 ? 30.833 -16.631 -60.422 1.00 91.75 74 GLU A O 1
ATOM 585 N N . SER A 1 75 ? 32.214 -18.318 -59.918 1.00 91.94 75 SER A N 1
ATOM 586 C CA . SER A 1 75 ? 32.180 -18.971 -61.235 1.00 91.94 75 SER A CA 1
ATOM 587 C C . SER A 1 75 ? 30.927 -19.818 -61.496 1.00 91.94 75 SER A C 1
ATOM 589 O O . SER A 1 75 ? 30.758 -20.320 -62.609 1.00 91.94 75 SER A O 1
ATOM 591 N N . LEU A 1 76 ? 30.048 -19.999 -60.504 1.00 92.69 76 LEU A N 1
ATOM 592 C CA . LEU A 1 76 ? 28.751 -20.649 -60.707 1.00 92.69 76 LEU A CA 1
ATOM 593 C C . LEU A 1 76 ? 27.814 -19.764 -61.557 1.00 92.69 76 LEU A C 1
ATOM 595 O O . LEU A 1 76 ? 27.956 -18.541 -61.557 1.00 92.69 76 LEU A O 1
ATOM 599 N N . PRO A 1 77 ? 26.832 -20.349 -62.273 1.00 92.94 77 PRO A N 1
ATOM 600 C CA . PRO A 1 77 ? 25.903 -19.610 -63.132 1.00 92.94 77 PRO A CA 1
ATOM 601 C C . PRO A 1 77 ? 24.821 -18.877 -62.314 1.00 92.94 77 PRO A C 1
ATOM 603 O O . PRO A 1 77 ? 23.635 -19.220 -62.347 1.00 92.94 77 PRO A O 1
ATOM 606 N N . TRP A 1 78 ? 25.246 -17.871 -61.551 1.00 93.81 78 TRP A N 1
ATOM 607 C CA . TRP A 1 78 ? 24.390 -16.992 -60.760 1.00 93.81 78 TRP A CA 1
ATOM 608 C C . TRP A 1 78 ? 23.434 -16.186 -61.650 1.00 93.81 78 TRP A C 1
ATOM 610 O O . TRP A 1 78 ? 23.796 -15.754 -62.742 1.00 93.81 78 TRP A O 1
ATOM 620 N N . ARG A 1 79 ? 22.190 -15.994 -61.187 1.00 92.00 79 ARG A N 1
ATOM 621 C CA . ARG A 1 79 ? 21.120 -15.337 -61.968 1.00 92.00 79 ARG A CA 1
ATOM 622 C C . ARG A 1 79 ? 20.810 -13.903 -61.547 1.00 92.00 79 ARG A C 1
ATOM 624 O O . ARG A 1 79 ? 20.289 -13.155 -62.361 1.00 92.00 79 ARG A O 1
ATOM 631 N N . HIS A 1 80 ? 21.075 -13.548 -60.293 1.00 89.06 80 HIS A N 1
ATOM 632 C CA . HIS A 1 80 ? 20.839 -12.210 -59.758 1.00 89.06 80 HIS A CA 1
ATOM 633 C C . HIS A 1 80 ? 22.194 -11.505 -59.635 1.00 89.06 80 HIS A C 1
ATOM 635 O O . HIS A 1 80 ? 23.021 -11.840 -58.784 1.00 89.06 80 HIS A O 1
ATOM 641 N N . THR A 1 81 ? 22.447 -10.608 -60.579 1.00 88.88 81 THR A N 1
ATOM 642 C CA . THR A 1 81 ? 23.714 -9.881 -60.750 1.00 88.88 81 THR A CA 1
ATOM 643 C C . THR A 1 81 ? 23.448 -8.386 -60.926 1.00 88.88 81 THR A C 1
ATOM 645 O O . THR A 1 81 ? 24.171 -7.699 -61.649 1.00 88.88 81 THR A O 1
ATOM 648 N N . ASP A 1 82 ? 22.348 -7.900 -60.344 1.00 86.25 82 ASP A N 1
ATOM 649 C CA . ASP A 1 82 ? 21.796 -6.571 -60.614 1.00 86.25 82 ASP A CA 1
ATOM 650 C C . ASP A 1 82 ? 22.705 -5.464 -60.062 1.00 86.25 82 ASP A C 1
ATOM 652 O O . ASP A 1 82 ? 22.833 -4.406 -60.678 1.00 86.25 82 ASP A O 1
ATOM 656 N N . GLU A 1 83 ? 23.415 -5.728 -58.960 1.00 85.00 83 GLU A N 1
ATOM 657 C CA . GLU A 1 83 ? 24.445 -4.836 -58.427 1.00 85.00 83 GLU A CA 1
ATOM 658 C C . GLU A 1 83 ? 25.895 -5.257 -58.772 1.00 85.00 83 GLU A C 1
ATOM 660 O O . GLU A 1 83 ? 26.852 -4.698 -58.218 1.00 85.00 83 GLU A O 1
ATOM 665 N N . GLY A 1 84 ? 26.088 -6.239 -59.663 1.00 89.00 84 GLY A N 1
ATOM 666 C CA . GLY A 1 84 ? 27.406 -6.715 -60.100 1.00 89.00 84 GLY A CA 1
ATOM 667 C C . GLY A 1 84 ? 27.512 -8.236 -60.294 1.00 89.00 84 GLY A C 1
ATOM 668 O O . GLY A 1 84 ? 26.618 -8.988 -59.911 1.00 89.00 84 GLY A O 1
ATOM 669 N N . PRO A 1 85 ? 28.619 -8.736 -60.877 1.00 89.25 85 PRO A N 1
ATOM 670 C CA . PRO A 1 85 ? 28.822 -10.172 -61.101 1.00 89.25 85 PRO A CA 1
ATOM 671 C C . PRO A 1 85 ? 29.028 -10.980 -59.805 1.00 89.25 85 PRO A C 1
ATOM 673 O O . PRO A 1 85 ? 28.909 -12.200 -59.824 1.00 89.25 85 PRO A O 1
ATOM 676 N N . ASP A 1 86 ? 29.340 -10.317 -58.690 1.00 90.81 86 ASP A N 1
ATOM 677 C CA . ASP A 1 86 ? 29.567 -10.904 -57.366 1.00 90.81 86 ASP A CA 1
ATOM 678 C C . ASP A 1 86 ? 28.302 -10.952 -56.483 1.00 90.81 86 ASP A C 1
ATOM 680 O O . ASP A 1 86 ? 28.337 -11.500 -55.382 1.00 90.81 86 ASP A O 1
ATOM 684 N N . ASP A 1 87 ? 27.177 -10.405 -56.946 1.00 90.38 87 ASP A N 1
ATOM 685 C CA . ASP A 1 87 ? 26.021 -10.038 -56.117 1.00 90.38 87 ASP A CA 1
ATOM 686 C C . ASP A 1 87 ? 25.330 -11.238 -55.430 1.00 90.38 87 ASP A C 1
ATOM 688 O O . ASP A 1 87 ? 25.372 -11.375 -54.202 1.00 90.38 87 ASP A O 1
ATOM 692 N N . SER A 1 88 ? 24.803 -12.198 -56.208 1.00 93.56 88 SER A N 1
ATOM 693 C CA . SER A 1 88 ? 24.245 -13.460 -55.673 1.00 93.56 88 SER A CA 1
ATOM 694 C C . SER A 1 88 ? 25.230 -14.238 -54.794 1.00 93.56 88 SER A C 1
ATOM 696 O O . SER A 1 88 ? 24.835 -14.821 -53.779 1.00 93.56 88 SER A O 1
ATOM 698 N N . ALA A 1 89 ? 26.508 -14.278 -55.186 1.00 94.94 89 ALA A N 1
ATOM 699 C CA . ALA A 1 89 ? 27.537 -14.993 -54.439 1.00 94.94 89 ALA A CA 1
ATOM 700 C C . ALA A 1 89 ? 27.751 -14.332 -53.070 1.00 94.94 89 ALA A C 1
ATOM 702 O O . ALA A 1 89 ? 27.789 -15.019 -52.052 1.00 94.94 89 ALA A O 1
ATOM 703 N N . SER A 1 90 ? 27.780 -13.000 -53.028 1.00 96.00 90 SER A N 1
ATOM 704 C CA . SER A 1 90 ? 27.902 -12.213 -51.800 1.00 96.00 90 SER A CA 1
ATOM 705 C C . SER A 1 90 ? 26.724 -12.417 -50.856 1.00 96.00 90 SER A C 1
ATOM 707 O O . SER A 1 90 ? 26.926 -12.597 -49.657 1.00 96.00 90 SER A O 1
ATOM 709 N N . HIS A 1 91 ? 25.496 -12.447 -51.383 1.00 95.94 91 HIS A N 1
ATOM 710 C CA . HIS A 1 91 ? 24.299 -12.760 -50.597 1.00 95.94 91 HIS A CA 1
ATOM 711 C C . HIS A 1 91 ? 24.305 -14.190 -50.051 1.00 95.94 91 HIS A C 1
ATOM 713 O O . HIS A 1 91 ? 23.907 -14.424 -48.907 1.00 95.94 91 HIS A O 1
ATOM 719 N N . THR A 1 92 ? 24.803 -15.147 -50.831 1.00 96.12 92 THR A N 1
ATOM 720 C CA . THR A 1 92 ? 24.874 -16.552 -50.413 1.00 96.12 92 THR A CA 1
ATOM 721 C C . THR A 1 92 ? 25.962 -16.759 -49.351 1.00 96.12 92 THR A C 1
ATOM 723 O O . THR A 1 92 ? 25.673 -17.335 -48.303 1.00 96.12 92 THR A O 1
ATOM 726 N N . LYS A 1 93 ? 27.171 -16.201 -49.536 1.00 97.25 93 LYS A N 1
ATOM 727 C CA . LYS A 1 93 ? 28.237 -16.168 -48.509 1.00 97.25 93 LYS A CA 1
ATOM 728 C C . LYS A 1 93 ? 27.747 -15.489 -47.224 1.00 97.25 93 LYS A C 1
ATOM 730 O O . LYS A 1 93 ? 27.940 -16.025 -46.132 1.00 97.25 93 LYS A O 1
ATOM 735 N N . ALA A 1 94 ? 27.039 -14.361 -47.352 1.00 96.62 94 ALA A N 1
ATOM 736 C CA . ALA A 1 94 ? 26.476 -13.644 -46.210 1.00 96.62 94 ALA A CA 1
ATOM 737 C C . ALA A 1 94 ? 25.444 -14.474 -45.430 1.00 96.62 94 ALA A C 1
ATOM 739 O O . ALA A 1 94 ? 25.437 -14.472 -44.199 1.00 96.62 94 ALA A O 1
ATOM 740 N N . SER A 1 95 ? 24.596 -15.213 -46.149 1.00 95.62 95 SER A N 1
ATOM 741 C CA . SER A 1 95 ? 23.567 -16.079 -45.565 1.00 95.62 95 SER A CA 1
ATOM 742 C C . SER A 1 95 ? 24.156 -17.294 -44.843 1.00 95.62 95 SER A C 1
ATOM 744 O O . SER A 1 95 ? 23.602 -17.719 -43.832 1.00 95.62 95 SER A O 1
ATOM 746 N N . LEU A 1 96 ? 25.280 -17.837 -45.327 1.00 95.56 96 LEU A N 1
ATOM 747 C CA . LEU A 1 96 ? 25.961 -18.978 -44.706 1.00 95.56 96 LEU A CA 1
ATOM 748 C C . LEU A 1 96 ? 26.761 -18.595 -43.453 1.00 95.56 96 LEU A C 1
ATOM 750 O O . LEU A 1 96 ? 26.745 -19.344 -42.480 1.00 95.56 96 LEU A O 1
ATOM 754 N N . MET A 1 97 ? 27.454 -17.450 -43.456 1.00 94.62 97 MET A N 1
ATOM 755 C CA . MET A 1 97 ? 28.215 -16.990 -42.282 1.00 94.62 97 MET A CA 1
ATOM 756 C C . MET A 1 97 ? 27.340 -16.249 -41.254 1.00 94.62 97 MET A C 1
ATOM 758 O O . MET A 1 97 ? 27.650 -16.259 -40.065 1.00 94.62 97 MET A O 1
ATOM 762 N N . GLY A 1 98 ? 26.233 -15.643 -41.691 1.00 93.81 98 GLY A N 1
ATOM 763 C CA . GLY A 1 98 ? 25.267 -14.951 -40.838 1.00 93.81 98 GLY A CA 1
ATOM 764 C C . GLY A 1 98 ? 25.482 -13.436 -40.738 1.00 93.81 98 GLY A C 1
ATOM 765 O O . GLY A 1 98 ? 26.558 -12.898 -41.005 1.00 93.81 98 GLY A O 1
ATOM 766 N N . SER A 1 99 ? 24.419 -12.729 -40.350 1.00 95.25 99 SER A N 1
ATOM 767 C CA . SER A 1 99 ? 24.359 -11.260 -40.265 1.00 95.25 99 SER A CA 1
ATOM 768 C C . SER A 1 99 ? 24.537 -10.709 -38.843 1.00 95.25 99 SER A C 1
ATOM 770 O O . SER A 1 99 ? 24.451 -9.499 -38.625 1.00 95.25 99 SER A O 1
ATOM 772 N N . SER A 1 100 ? 24.768 -11.564 -37.845 1.00 96.94 100 SER A N 1
ATOM 773 C CA . SER A 1 100 ? 24.841 -11.129 -36.450 1.00 96.94 100 SER A CA 1
ATOM 774 C C . SER A 1 100 ? 25.697 -12.020 -35.569 1.00 96.94 100 SER A C 1
ATOM 776 O O . SER A 1 100 ? 25.706 -13.236 -35.747 1.00 96.94 100 SER A O 1
ATOM 778 N N . ILE A 1 101 ? 26.309 -11.419 -34.549 1.00 97.00 101 ILE A N 1
ATOM 779 C CA . ILE A 1 101 ? 27.020 -12.124 -33.479 1.00 97.00 101 ILE A CA 1
ATOM 780 C C . ILE A 1 101 ? 26.535 -11.666 -32.104 1.00 97.00 101 ILE A C 1
ATOM 782 O O . ILE A 1 101 ? 26.068 -10.538 -31.930 1.00 97.00 101 ILE A O 1
ATOM 786 N N . THR A 1 102 ? 26.679 -12.547 -31.118 1.00 96.19 102 THR A N 1
ATOM 787 C CA . THR A 1 102 ? 26.269 -12.318 -29.731 1.00 96.19 102 THR A CA 1
ATOM 788 C C . THR A 1 102 ? 27.441 -12.649 -28.810 1.00 96.19 102 THR A C 1
ATOM 790 O O . THR A 1 102 ? 28.030 -13.719 -28.934 1.00 96.19 102 THR A O 1
ATOM 793 N N . ILE A 1 103 ? 27.799 -11.729 -27.912 1.00 96.56 103 ILE A N 1
ATOM 794 C CA . ILE A 1 103 ? 28.994 -11.803 -27.059 1.00 96.56 103 ILE A CA 1
ATOM 795 C C . ILE A 1 103 ? 28.577 -11.484 -25.614 1.00 96.56 103 ILE A C 1
ATOM 797 O O . ILE A 1 103 ? 27.959 -10.438 -25.397 1.00 96.56 103 ILE A O 1
ATOM 801 N N . PRO A 1 104 ? 28.887 -12.325 -24.611 1.00 93.38 104 PRO A N 1
ATOM 802 C CA . PRO A 1 104 ? 28.621 -11.989 -23.215 1.00 93.38 104 PRO A CA 1
ATOM 803 C C . PRO A 1 104 ? 29.446 -10.779 -22.752 1.00 93.38 104 PRO A C 1
ATOM 805 O O . PRO A 1 104 ? 30.523 -10.496 -23.280 1.00 93.38 104 PRO A O 1
ATOM 808 N N . ILE A 1 105 ? 28.941 -10.075 -21.745 1.00 92.69 105 ILE A N 1
ATOM 809 C CA . ILE A 1 105 ? 29.611 -8.960 -21.075 1.00 92.69 105 ILE A CA 1
ATOM 810 C C . ILE A 1 105 ? 29.838 -9.361 -19.620 1.00 92.69 105 ILE A C 1
ATOM 812 O O . ILE A 1 105 ? 28.891 -9.753 -18.936 1.00 92.69 105 ILE A O 1
ATOM 816 N N . THR A 1 106 ? 31.071 -9.215 -19.146 1.00 82.06 106 THR A N 1
ATOM 817 C CA . THR A 1 106 ? 31.469 -9.396 -17.744 1.00 82.06 106 THR A CA 1
ATOM 818 C C . THR A 1 106 ? 32.471 -8.317 -17.360 1.00 82.06 106 THR A C 1
ATOM 820 O O . THR A 1 106 ? 33.350 -7.964 -18.144 1.00 82.06 106 THR A O 1
ATOM 823 N N . ASN A 1 107 ? 32.341 -7.770 -16.149 1.00 85.31 107 ASN A N 1
ATOM 824 C CA . ASN A 1 107 ? 33.151 -6.653 -15.650 1.00 85.31 107 ASN A CA 1
ATOM 825 C C . ASN A 1 107 ? 33.195 -5.470 -16.642 1.00 85.31 107 ASN A C 1
ATOM 827 O O . ASN A 1 107 ? 34.262 -4.938 -16.959 1.00 85.31 107 ASN A O 1
ATOM 831 N N . SER A 1 108 ? 32.028 -5.108 -17.193 1.00 88.75 108 SER A N 1
ATOM 832 C CA . SER A 1 108 ? 31.861 -4.040 -18.198 1.00 88.75 108 SER A CA 1
ATOM 833 C C . SER A 1 108 ? 32.739 -4.201 -19.452 1.00 88.75 108 SER A C 1
ATOM 835 O O . SER A 1 108 ? 33.037 -3.229 -20.146 1.00 88.75 108 SER A O 1
ATOM 837 N N . SER A 1 109 ? 33.158 -5.433 -19.752 1.00 92.56 109 SER A N 1
ATOM 838 C CA . SER A 1 109 ? 34.058 -5.798 -20.849 1.00 92.56 109 SER A CA 1
ATOM 839 C C . SER A 1 109 ? 33.471 -6.959 -21.654 1.00 92.56 109 SER A C 1
ATOM 841 O O . SER A 1 109 ? 32.694 -7.754 -21.129 1.00 92.56 109 SER A O 1
ATOM 843 N N . LEU A 1 110 ? 33.826 -7.077 -22.937 1.00 95.88 110 LEU A N 1
ATOM 844 C CA . LEU A 1 110 ? 33.401 -8.225 -23.743 1.00 95.88 110 LEU A CA 1
ATOM 845 C C . LEU A 1 110 ? 34.134 -9.492 -23.295 1.00 95.88 110 LEU A C 1
ATOM 847 O O . LEU A 1 110 ? 35.362 -9.501 -23.228 1.00 95.88 110 LEU A O 1
ATOM 851 N N . ALA A 1 111 ? 33.385 -10.568 -23.060 1.00 93.50 111 ALA A N 1
ATOM 852 C CA . ALA A 1 111 ? 33.896 -11.884 -22.681 1.00 93.50 111 ALA A CA 1
ATOM 853 C C . ALA A 1 111 ? 34.468 -12.649 -23.892 1.00 93.50 111 ALA A C 1
ATOM 855 O O . ALA A 1 111 ? 34.038 -13.756 -24.213 1.00 93.50 111 ALA A O 1
ATOM 856 N N . LEU A 1 112 ? 35.411 -12.026 -24.600 1.00 93.94 112 LEU A N 1
ATOM 857 C CA . LEU A 1 112 ? 36.167 -12.646 -25.685 1.00 93.94 112 LEU A CA 1
ATOM 858 C C . LEU A 1 112 ? 37.296 -13.505 -25.099 1.00 93.94 112 LEU A C 1
ATOM 860 O O . LEU A 1 112 ? 37.994 -13.080 -24.178 1.00 93.94 112 LEU A O 1
ATOM 864 N N . GLY A 1 113 ? 37.500 -14.702 -25.650 1.00 91.06 113 GLY A N 1
ATOM 865 C CA . GLY A 1 113 ? 38.698 -15.499 -25.374 1.00 91.06 113 GLY A CA 1
ATOM 866 C C . GLY A 1 113 ? 39.973 -14.786 -25.843 1.00 91.06 113 GLY A C 1
ATOM 867 O O . GLY A 1 113 ? 39.908 -13.901 -26.693 1.00 91.06 113 GLY A O 1
ATOM 868 N N . THR A 1 114 ? 41.138 -15.200 -25.330 1.00 90.81 114 THR A N 1
ATOM 869 C CA . THR A 1 114 ? 42.449 -14.539 -25.528 1.00 90.81 114 THR A CA 1
ATOM 870 C C . THR A 1 114 ? 42.740 -14.121 -26.971 1.00 90.81 114 THR A C 1
ATOM 872 O O . THR A 1 114 ? 43.265 -13.035 -27.199 1.00 90.81 114 THR A O 1
ATOM 875 N N . TRP A 1 115 ? 42.360 -14.961 -27.937 1.00 93.50 115 TRP A N 1
ATOM 876 C CA . TRP A 1 115 ? 42.592 -14.733 -29.363 1.00 93.50 115 TRP A CA 1
ATOM 877 C C . TRP A 1 115 ? 41.326 -14.399 -30.155 1.00 93.50 115 TRP A C 1
ATOM 879 O O . TRP A 1 115 ? 41.386 -14.316 -31.372 1.00 93.50 115 TRP A O 1
ATOM 889 N N . GLN A 1 116 ? 40.163 -14.213 -29.528 1.00 96.69 116 GLN A N 1
ATOM 890 C CA . GLN A 1 116 ? 38.928 -13.941 -30.268 1.00 96.69 116 GLN A CA 1
ATOM 891 C C . GLN A 1 116 ? 38.827 -12.469 -30.686 1.00 96.69 116 GLN A C 1
ATOM 893 O O . GLN A 1 116 ? 38.969 -11.547 -29.884 1.00 96.69 116 GLN A O 1
ATOM 898 N N . GLY A 1 117 ? 38.552 -12.238 -31.967 1.00 96.75 117 GLY A N 1
ATOM 899 C CA . GLY A 1 117 ? 38.286 -10.926 -32.546 1.00 96.75 117 GLY A CA 1
ATOM 900 C C . GLY A 1 117 ? 36.946 -10.870 -33.270 1.00 96.75 117 GLY A C 1
ATOM 901 O O . GLY A 1 117 ? 36.446 -11.882 -33.757 1.00 96.75 117 GLY A O 1
ATOM 902 N N . ILE A 1 118 ? 36.385 -9.664 -33.355 1.00 98.06 118 ILE A N 1
ATOM 903 C CA . ILE A 1 118 ? 35.189 -9.372 -34.143 1.00 98.06 118 ILE A CA 1
ATOM 904 C C . ILE A 1 118 ? 35.626 -9.084 -35.576 1.00 98.06 118 ILE A C 1
ATOM 906 O O . ILE A 1 118 ? 36.413 -8.163 -35.821 1.00 98.06 118 ILE A O 1
ATOM 910 N N . TYR A 1 119 ? 35.083 -9.852 -36.512 1.00 97.75 119 TYR A N 1
ATOM 911 C CA . TYR A 1 119 ? 35.354 -9.743 -37.937 1.00 97.75 119 TYR A CA 1
ATOM 912 C C . TYR A 1 119 ? 34.146 -9.208 -38.702 1.00 97.75 119 TYR A C 1
ATOM 914 O O . TYR A 1 119 ? 33.024 -9.675 -38.509 1.00 97.75 119 TYR A O 1
ATOM 922 N N . LEU A 1 120 ? 34.404 -8.269 -39.613 1.00 98.00 120 LEU A N 1
ATOM 923 C CA . LEU A 1 120 ? 33.535 -7.957 -40.742 1.00 98.00 120 LEU A CA 1
ATOM 924 C C . LEU A 1 120 ? 34.026 -8.782 -41.932 1.00 98.00 120 LEU A C 1
ATOM 926 O O . LEU A 1 120 ? 35.142 -8.562 -42.404 1.00 98.00 120 LEU A O 1
ATOM 930 N N . ALA A 1 121 ? 33.208 -9.701 -42.430 1.00 97.56 121 ALA A N 1
ATOM 931 C CA . ALA A 1 121 ? 33.475 -10.365 -43.696 1.00 97.56 121 ALA A CA 1
ATOM 932 C C . ALA A 1 121 ? 32.725 -9.625 -44.807 1.00 97.56 121 ALA A C 1
ATOM 934 O O . ALA A 1 121 ? 31.494 -9.620 -44.855 1.00 97.56 121 ALA A O 1
ATOM 935 N N . GLU A 1 122 ? 33.483 -8.931 -45.651 1.00 97.50 122 GLU A N 1
ATOM 936 C CA . GLU A 1 122 ? 32.968 -8.241 -46.826 1.00 97.50 122 GLU A CA 1
ATOM 937 C C . GLU A 1 122 ? 33.028 -9.198 -48.014 1.00 97.50 122 GLU A C 1
ATOM 939 O O . GLU A 1 122 ? 34.085 -9.766 -48.288 1.00 97.50 122 GLU A O 1
ATOM 944 N N . TRP A 1 123 ? 31.910 -9.374 -48.717 1.00 96.94 123 TRP A N 1
ATOM 945 C CA . TRP A 1 123 ? 31.818 -10.314 -49.835 1.00 96.94 123 TRP A CA 1
ATOM 946 C C . TRP A 1 123 ? 31.733 -9.635 -51.203 1.00 96.94 123 TRP A C 1
ATOM 948 O O . TRP A 1 123 ? 31.906 -10.313 -52.210 1.00 96.94 123 TRP A 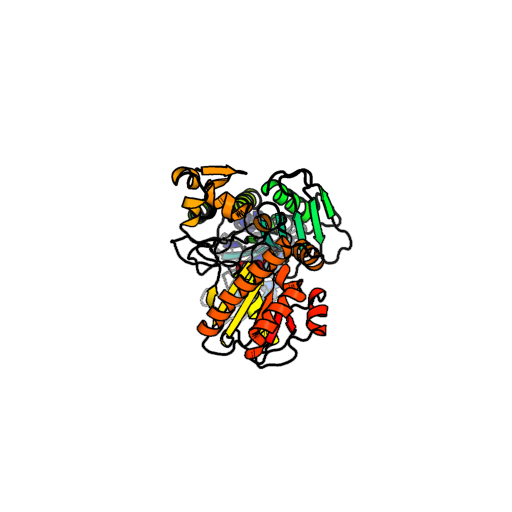O 1
ATOM 958 N N . ARG A 1 124 ? 31.544 -8.308 -51.255 1.00 95.69 124 ARG A N 1
ATOM 959 C CA . ARG A 1 124 ? 31.560 -7.536 -52.505 1.00 95.69 124 ARG A CA 1
ATOM 960 C C . ARG A 1 124 ? 32.967 -7.032 -52.825 1.00 95.69 124 ARG A C 1
ATOM 962 O O . ARG A 1 124 ? 33.705 -6.565 -51.958 1.00 95.69 124 ARG A O 1
ATOM 969 N N . ARG A 1 125 ? 33.345 -7.083 -54.102 1.00 93.12 125 ARG A N 1
ATOM 970 C CA . ARG A 1 125 ? 34.653 -6.645 -54.620 1.00 93.12 125 ARG A CA 1
ATOM 971 C C . ARG A 1 125 ? 34.869 -5.139 -54.451 1.00 93.12 125 ARG A C 1
ATOM 973 O O . ARG A 1 125 ? 35.981 -4.707 -54.149 1.00 93.12 125 ARG A O 1
ATOM 980 N N . LEU A 1 126 ? 33.820 -4.337 -54.647 1.00 93.19 126 LEU A N 1
ATOM 981 C CA . LEU A 1 126 ? 33.879 -2.881 -54.491 1.00 93.19 126 LEU A CA 1
ATOM 982 C C . LEU A 1 126 ? 33.926 -2.472 -53.004 1.00 93.19 126 LEU A C 1
ATOM 984 O O . LEU A 1 126 ? 33.319 -3.143 -52.174 1.00 93.19 126 LEU A O 1
ATOM 988 N N . PRO A 1 127 ? 34.608 -1.369 -52.629 1.00 95.50 127 PRO A N 1
ATOM 989 C CA . PRO A 1 127 ? 34.661 -0.951 -51.230 1.00 95.50 127 PRO A CA 1
ATOM 990 C C . PRO A 1 127 ? 33.335 -0.378 -50.694 1.00 95.50 127 PRO A C 1
ATOM 992 O O . PRO A 1 127 ? 32.940 0.734 -51.064 1.00 95.50 127 PRO A O 1
ATOM 995 N N . HIS A 1 128 ? 32.699 -1.068 -49.744 1.00 95.31 128 HIS A N 1
ATOM 996 C CA . HIS A 1 128 ? 31.466 -0.625 -49.081 1.00 95.31 128 HIS A CA 1
ATOM 997 C C . HIS A 1 128 ? 31.687 -0.287 -47.602 1.00 95.31 128 HIS A C 1
ATOM 999 O O . HIS A 1 128 ? 32.469 -0.929 -46.905 1.00 95.31 128 HIS A O 1
ATOM 1005 N N . SER A 1 129 ? 30.966 0.726 -47.112 1.00 96.81 129 SER A N 1
ATOM 1006 C CA . SER A 1 129 ? 30.771 0.961 -45.674 1.00 96.81 129 SER A CA 1
ATOM 1007 C C . SER A 1 129 ? 29.559 0.173 -45.194 1.00 96.81 129 SER A C 1
ATOM 1009 O O . SER A 1 129 ? 28.569 0.069 -45.921 1.00 96.81 129 SER A O 1
ATOM 1011 N N . ARG A 1 130 ? 29.612 -0.345 -43.964 1.00 97.25 130 ARG A N 1
ATOM 1012 C CA . ARG A 1 130 ? 28.571 -1.229 -43.422 1.00 97.25 130 ARG A CA 1
ATOM 1013 C C . ARG A 1 130 ? 27.990 -0.684 -42.123 1.00 97.25 130 ARG A C 1
ATOM 1015 O O . ARG A 1 130 ? 28.724 -0.408 -41.179 1.00 97.25 130 ARG A O 1
ATOM 1022 N N . ARG A 1 131 ? 26.667 -0.528 -42.072 1.00 98.00 131 ARG A N 1
ATOM 1023 C CA . ARG A 1 131 ? 25.928 -0.104 -40.878 1.00 98.00 131 ARG A CA 1
ATOM 1024 C C . ARG A 1 131 ? 25.675 -1.292 -39.955 1.00 98.00 131 ARG A C 1
ATOM 1026 O O . ARG A 1 131 ? 25.221 -2.341 -40.409 1.00 98.00 131 ARG A O 1
ATOM 1033 N N . ILE A 1 132 ? 25.928 -1.097 -38.665 1.00 98.12 132 ILE A N 1
ATOM 1034 C CA . ILE A 1 132 ? 25.713 -2.084 -37.604 1.00 98.12 132 ILE A CA 1
ATOM 1035 C C . ILE A 1 132 ? 24.806 -1.480 -36.537 1.00 98.12 132 ILE A C 1
ATOM 1037 O O . ILE A 1 132 ? 24.993 -0.332 -36.132 1.00 98.12 132 ILE A O 1
ATOM 1041 N N . VAL A 1 133 ? 23.850 -2.274 -36.058 1.00 98.12 133 VAL A N 1
ATOM 1042 C CA . VAL A 1 133 ? 23.112 -2.018 -34.819 1.00 98.12 133 VAL A CA 1
ATOM 1043 C C . VAL A 1 133 ? 23.770 -2.824 -33.705 1.00 98.12 133 VAL A C 1
ATOM 1045 O O . VAL A 1 133 ? 23.808 -4.052 -33.765 1.00 98.12 133 VAL A O 1
ATOM 1048 N N . ALA A 1 134 ? 24.271 -2.136 -32.683 1.00 97.75 134 ALA A N 1
ATOM 1049 C CA . ALA A 1 134 ? 24.696 -2.745 -31.432 1.00 97.75 134 ALA A CA 1
ATOM 1050 C C . ALA A 1 134 ? 23.599 -2.586 -30.384 1.00 97.75 134 ALA A C 1
ATOM 1052 O O . ALA A 1 134 ? 23.160 -1.469 -30.119 1.00 97.75 134 ALA A O 1
ATOM 1053 N N . THR A 1 135 ? 23.189 -3.693 -29.770 1.00 95.69 135 THR A N 1
ATOM 1054 C CA . THR A 1 135 ? 22.257 -3.721 -28.637 1.00 95.69 135 THR A CA 1
ATOM 1055 C C . THR A 1 135 ? 22.949 -4.372 -27.450 1.00 95.69 135 THR A C 1
ATOM 1057 O O . THR A 1 135 ? 23.427 -5.496 -27.560 1.00 95.69 135 THR A O 1
ATOM 1060 N N . ILE A 1 136 ? 22.994 -3.683 -26.315 1.00 94.75 136 ILE A N 1
ATOM 1061 C CA . ILE A 1 136 ? 23.474 -4.218 -25.044 1.00 94.75 136 ILE A CA 1
ATOM 1062 C C . ILE A 1 136 ? 22.265 -4.466 -24.145 1.00 94.75 136 ILE A C 1
ATOM 1064 O O . ILE A 1 136 ? 21.529 -3.544 -23.782 1.00 94.75 136 ILE A O 1
ATOM 1068 N N . LEU A 1 137 ? 22.065 -5.735 -23.804 1.00 82.56 137 LEU A N 1
ATOM 1069 C CA . LEU A 1 137 ? 21.043 -6.207 -22.882 1.00 82.56 137 LEU A CA 1
ATOM 1070 C C . LEU A 1 137 ? 21.716 -6.482 -21.529 1.00 82.56 137 LEU A C 1
ATOM 1072 O O . LEU A 1 137 ? 22.487 -7.439 -21.437 1.00 82.56 137 LEU A O 1
ATOM 1076 N N . PRO A 1 138 ? 21.473 -5.675 -20.480 1.00 77.19 138 PRO A N 1
ATOM 1077 C CA . PRO A 1 138 ? 21.957 -6.007 -19.145 1.00 77.19 138 PRO A CA 1
ATOM 1078 C C . PRO A 1 138 ? 21.268 -7.280 -18.645 1.00 77.19 138 PRO A C 1
ATOM 1080 O O . PRO A 1 138 ? 20.094 -7.515 -18.951 1.00 77.19 138 PRO A O 1
ATOM 1083 N N . GLN A 1 139 ? 21.965 -8.077 -17.833 1.00 61.66 139 GLN A N 1
ATOM 1084 C CA . GLN A 1 139 ? 21.286 -9.109 -17.054 1.00 61.66 139 GLN A CA 1
ATOM 1085 C C . GLN A 1 139 ? 20.262 -8.419 -16.139 1.00 61.66 139 GLN A C 1
ATOM 1087 O O . GLN A 1 139 ? 20.564 -7.401 -15.516 1.00 61.66 139 GLN A O 1
ATOM 1092 N N . ILE A 1 140 ? 19.032 -8.939 -16.081 1.00 53.06 140 ILE A N 1
ATOM 1093 C CA . ILE A 1 140 ? 18.020 -8.407 -15.164 1.00 53.06 140 ILE A CA 1
ATOM 1094 C C . ILE A 1 140 ? 18.467 -8.773 -13.746 1.00 53.06 140 ILE A C 1
ATOM 1096 O O . ILE A 1 140 ? 18.331 -9.926 -13.335 1.00 53.06 140 ILE A O 1
ATOM 1100 N N . ALA A 1 141 ? 19.031 -7.791 -13.041 1.00 51.28 141 ALA A N 1
ATOM 1101 C CA . ALA A 1 141 ? 19.411 -7.886 -11.636 1.00 51.28 141 ALA A CA 1
ATOM 1102 C C . ALA A 1 141 ? 18.199 -8.236 -10.751 1.00 51.28 141 ALA A C 1
ATOM 1104 O O . ALA A 1 141 ? 17.044 -8.171 -11.200 1.00 51.28 141 ALA A O 1
ATOM 1105 N N . MET A 1 142 ? 18.440 -8.618 -9.493 1.00 57.50 142 MET A N 1
ATOM 1106 C CA . MET A 1 142 ? 17.361 -8.937 -8.560 1.00 57.50 142 MET A CA 1
ATOM 1107 C C . MET A 1 142 ? 16.554 -7.678 -8.246 1.00 57.50 142 MET A C 1
ATOM 1109 O O . MET A 1 142 ? 16.831 -6.958 -7.302 1.00 57.50 142 MET A O 1
ATOM 1113 N N . SER A 1 143 ? 15.491 -7.422 -9.007 1.00 72.94 143 SER A N 1
ATOM 1114 C CA . SER A 1 143 ? 14.644 -6.269 -8.725 1.00 72.94 143 SER A CA 1
ATOM 1115 C C . SER A 1 143 ? 13.799 -6.534 -7.475 1.00 72.94 143 SER A C 1
ATOM 1117 O O . SER A 1 143 ? 12.886 -7.370 -7.478 1.00 72.94 143 SER A O 1
ATOM 1119 N N . LEU A 1 144 ? 14.120 -5.813 -6.407 1.00 86.06 144 LEU A N 1
ATOM 1120 C CA . LEU A 1 144 ? 13.417 -5.793 -5.135 1.00 86.06 144 LEU A CA 1
ATOM 1121 C C . LEU A 1 144 ? 12.444 -4.606 -5.075 1.00 86.06 144 LEU A C 1
ATOM 1123 O O . LEU A 1 144 ? 12.607 -3.588 -5.753 1.00 86.06 144 LEU A O 1
ATOM 1127 N N . LEU A 1 145 ? 11.416 -4.750 -4.244 1.00 84.62 145 LEU A N 1
ATOM 1128 C CA . LEU A 1 145 ? 10.474 -3.696 -3.883 1.00 84.62 145 LEU A CA 1
ATOM 1129 C C . LEU A 1 145 ? 10.419 -3.602 -2.359 1.00 84.62 145 LEU A C 1
ATOM 1131 O O . LEU A 1 145 ? 10.103 -4.583 -1.685 1.00 84.62 145 LEU A O 1
ATOM 1135 N N . LEU A 1 146 ? 10.701 -2.418 -1.818 1.00 88.81 146 LEU A N 1
ATOM 1136 C CA . LEU A 1 146 ? 10.618 -2.132 -0.388 1.00 88.81 146 LEU A CA 1
ATOM 1137 C C . LEU A 1 146 ? 9.281 -1.444 -0.072 1.00 88.81 146 LEU A C 1
ATOM 1139 O O . LEU A 1 146 ? 8.989 -0.366 -0.583 1.00 88.81 146 LEU A O 1
ATOM 1143 N N . ALA A 1 147 ? 8.434 -2.063 0.746 1.00 84.19 147 ALA A N 1
ATOM 1144 C CA . ALA A 1 147 ? 7.181 -1.465 1.207 1.00 84.19 147 ALA A CA 1
ATOM 1145 C C . ALA A 1 147 ? 7.345 -0.928 2.628 1.00 84.19 147 ALA A C 1
ATOM 1147 O O . ALA A 1 147 ? 7.764 -1.678 3.506 1.00 84.19 147 ALA A O 1
ATOM 1148 N N . LEU A 1 148 ? 7.006 0.347 2.845 1.00 84.38 148 LEU A N 1
ATOM 1149 C CA . LEU A 1 148 ? 7.216 1.089 4.089 1.00 84.38 148 LEU A CA 1
ATOM 1150 C C . LEU A 1 148 ? 5.897 1.630 4.665 1.00 84.38 148 LEU A C 1
ATOM 1152 O O . LEU A 1 148 ? 5.083 2.240 3.964 1.00 84.38 148 LEU A O 1
ATOM 1156 N N . ASN A 1 149 ? 5.711 1.447 5.973 1.00 83.25 149 ASN A N 1
ATOM 1157 C CA . ASN A 1 149 ? 4.556 1.913 6.739 1.00 83.25 149 ASN A CA 1
ATOM 1158 C C . ASN A 1 149 ? 5.037 2.599 8.031 1.00 83.25 149 ASN A C 1
ATOM 1160 O O . ASN A 1 149 ? 5.431 1.941 8.996 1.00 83.25 149 ASN A O 1
ATOM 1164 N N . CYS A 1 150 ? 5.037 3.934 8.030 1.00 81.00 150 CYS A N 1
ATOM 1165 C CA . CYS A 1 150 ? 5.648 4.760 9.075 1.00 81.00 150 CYS A CA 1
ATOM 1166 C C . CYS A 1 150 ? 4.577 5.465 9.922 1.00 81.00 150 CYS A C 1
ATOM 1168 O O . CYS A 1 150 ? 3.831 6.309 9.424 1.00 81.00 150 CYS A O 1
ATOM 1170 N N . GLY A 1 151 ? 4.519 5.134 11.213 1.00 76.50 151 GLY A N 1
ATOM 1171 C CA . GLY A 1 151 ? 3.733 5.835 12.231 1.00 76.50 151 GLY A CA 1
ATOM 1172 C C . GLY A 1 151 ? 4.600 6.770 13.082 1.00 76.50 151 GLY A C 1
ATOM 1173 O O . GLY A 1 151 ? 5.812 6.839 12.907 1.00 76.50 151 GLY A O 1
ATOM 1174 N N . SER A 1 152 ? 4.008 7.471 14.054 1.00 75.62 152 SER A N 1
ATOM 1175 C CA . SER A 1 152 ? 4.737 8.466 14.870 1.00 75.62 152 SER A CA 1
ATOM 1176 C C . SER A 1 152 ? 5.766 7.897 15.857 1.00 75.62 152 SER A C 1
ATOM 1178 O O . SER A 1 152 ? 6.557 8.651 16.410 1.00 75.62 152 SER A O 1
ATOM 1180 N N . SER A 1 153 ? 5.741 6.589 16.113 1.00 79.06 153 SER A N 1
ATOM 1181 C CA . SER A 1 153 ? 6.659 5.883 17.028 1.00 79.06 153 SER A CA 1
ATOM 1182 C C . SER A 1 153 ? 7.026 4.478 16.528 1.00 79.06 153 SER A C 1
ATOM 1184 O O . SER A 1 153 ? 7.561 3.656 17.278 1.00 79.06 153 SER A O 1
ATOM 1186 N N . SER A 1 154 ? 6.714 4.180 15.264 1.00 82.88 154 SER A N 1
ATOM 1187 C CA . SER A 1 154 ? 6.920 2.872 14.647 1.00 82.88 154 SER A CA 1
ATOM 1188 C C . SER A 1 154 ? 7.195 2.985 13.150 1.00 82.88 154 SER A C 1
ATOM 1190 O O . SER A 1 154 ? 6.744 3.914 12.479 1.00 82.88 154 SER A O 1
ATOM 1192 N N . PHE A 1 155 ? 7.932 2.013 12.628 1.00 87.38 155 PHE A N 1
ATOM 1193 C CA . PHE A 1 155 ? 8.300 1.894 11.220 1.00 87.38 155 PHE A CA 1
ATOM 1194 C C . PHE A 1 155 ? 8.210 0.411 10.876 1.00 87.38 155 PHE A C 1
ATOM 1196 O O . PHE A 1 155 ? 8.940 -0.391 11.450 1.00 87.38 155 PHE A O 1
ATOM 1203 N N . LYS A 1 156 ? 7.298 0.019 9.989 1.00 88.31 156 LYS A N 1
ATOM 1204 C CA . LYS A 1 156 ? 7.178 -1.361 9.502 1.00 88.31 156 LYS A CA 1
ATOM 1205 C C . LYS A 1 156 ? 7.638 -1.435 8.057 1.00 88.31 156 LYS A C 1
ATOM 1207 O O . LYS A 1 156 ? 7.389 -0.502 7.290 1.00 88.31 156 LYS A O 1
ATOM 1212 N N . PHE A 1 157 ? 8.251 -2.553 7.685 1.00 90.25 157 PHE A N 1
ATOM 1213 C CA . PHE A 1 157 ? 8.665 -2.792 6.312 1.00 90.25 157 PHE A CA 1
ATOM 1214 C C . PHE A 1 157 ? 8.542 -4.254 5.883 1.00 90.25 157 PHE A C 1
ATOM 1216 O O . PHE A 1 157 ? 8.635 -5.180 6.693 1.00 90.25 157 PHE A O 1
ATOM 1223 N N . LYS A 1 158 ? 8.368 -4.449 4.575 1.00 90.56 158 LYS A N 1
ATOM 1224 C CA . LYS A 1 158 ? 8.494 -5.742 3.894 1.00 90.56 158 LYS A CA 1
ATOM 1225 C C . LYS A 1 158 ? 9.330 -5.565 2.630 1.00 90.56 158 LYS A C 1
ATOM 1227 O O . LYS A 1 158 ? 9.137 -4.601 1.891 1.00 90.56 158 LYS A O 1
ATOM 1232 N N . VAL A 1 159 ? 10.243 -6.500 2.389 1.00 91.56 159 VAL A N 1
ATOM 1233 C CA . VAL A 1 159 ? 11.024 -6.603 1.151 1.00 91.56 159 VAL A CA 1
ATOM 1234 C C . VAL A 1 159 ? 10.375 -7.672 0.285 1.00 91.56 159 VAL A C 1
ATOM 1236 O O . VAL A 1 159 ? 10.182 -8.802 0.735 1.00 91.56 159 VAL A O 1
ATOM 1239 N N . TYR A 1 160 ? 10.052 -7.323 -0.954 1.00 86.25 160 TYR A N 1
ATOM 1240 C CA . TYR A 1 160 ? 9.427 -8.205 -1.932 1.00 86.25 160 TYR A CA 1
ATOM 1241 C C . TYR A 1 160 ? 10.337 -8.425 -3.134 1.00 86.25 160 TYR A C 1
ATOM 1243 O O . TYR A 1 160 ? 11.022 -7.505 -3.581 1.00 86.25 160 TYR A O 1
ATOM 1251 N N . ARG A 1 161 ? 10.265 -9.609 -3.742 1.00 86.75 161 ARG A N 1
ATOM 1252 C CA . ARG A 1 161 ? 10.765 -9.816 -5.103 1.00 86.75 161 ARG A CA 1
ATOM 1253 C C . ARG A 1 161 ? 9.765 -9.197 -6.081 1.00 86.75 161 ARG A C 1
ATOM 1255 O O . ARG A 1 161 ? 8.601 -9.592 -6.122 1.00 86.75 161 ARG A O 1
ATOM 1262 N N . ARG A 1 162 ? 10.205 -8.240 -6.903 1.00 78.75 162 ARG A N 1
ATOM 1263 C CA . ARG A 1 162 ? 9.318 -7.470 -7.797 1.00 78.75 162 ARG A CA 1
ATOM 1264 C C . ARG A 1 162 ? 8.556 -8.340 -8.805 1.00 78.75 162 ARG A C 1
ATOM 1266 O O . ARG A 1 162 ? 7.441 -7.994 -9.173 1.00 78.75 162 ARG A O 1
ATOM 1273 N N . LYS A 1 163 ? 9.151 -9.455 -9.248 1.00 75.94 163 LYS A N 1
ATOM 1274 C CA . LYS A 1 163 ? 8.585 -10.352 -10.273 1.00 75.94 163 LYS A CA 1
ATOM 1275 C C . LYS A 1 163 ? 7.221 -10.942 -9.887 1.00 75.94 163 LYS A C 1
ATOM 1277 O O . LYS A 1 163 ? 6.373 -11.108 -10.755 1.00 75.94 163 LYS A O 1
ATOM 1282 N N . ASP A 1 164 ? 7.053 -11.310 -8.621 1.00 76.50 164 ASP A N 1
ATOM 1283 C CA . ASP A 1 164 ? 5.954 -12.158 -8.138 1.00 76.50 164 ASP A CA 1
ATOM 1284 C C . ASP A 1 164 ? 5.328 -11.675 -6.815 1.00 76.50 164 ASP A C 1
ATOM 1286 O O . ASP A 1 164 ? 4.346 -12.251 -6.353 1.00 76.50 164 ASP A O 1
ATOM 1290 N N . LEU A 1 165 ? 5.872 -10.609 -6.214 1.00 79.06 165 LEU A N 1
ATOM 1291 C CA . LEU A 1 165 ? 5.515 -10.118 -4.880 1.00 79.06 165 LEU A CA 1
ATOM 1292 C C . LEU A 1 165 ? 5.619 -11.200 -3.789 1.00 79.06 165 LEU A C 1
ATOM 1294 O O . LEU A 1 165 ? 4.916 -11.141 -2.776 1.00 79.06 165 LEU A O 1
ATOM 1298 N N . SER A 1 166 ? 6.528 -12.168 -3.956 1.00 84.56 166 SER A N 1
ATOM 1299 C CA . SER A 1 166 ? 6.940 -13.043 -2.857 1.00 84.56 166 SER A CA 1
ATOM 1300 C C . SER A 1 166 ? 7.702 -12.233 -1.805 1.00 84.56 166 SER A C 1
ATOM 1302 O O . SER A 1 166 ? 8.535 -11.383 -2.134 1.00 84.56 166 SER A O 1
ATOM 1304 N N . VAL A 1 167 ? 7.384 -12.460 -0.527 1.00 86.25 167 VAL A N 1
ATOM 1305 C CA . VAL A 1 167 ? 8.079 -11.808 0.591 1.00 86.25 167 VAL A CA 1
ATOM 1306 C C . VAL A 1 167 ? 9.466 -12.428 0.716 1.00 86.25 167 VAL A C 1
ATOM 1308 O O . VAL A 1 167 ? 9.594 -13.640 0.863 1.00 86.25 167 VAL A O 1
ATOM 1311 N N . VAL A 1 168 ? 10.494 -11.587 0.677 1.00 91.19 168 VAL A N 1
ATOM 1312 C CA . VAL A 1 168 ? 11.889 -11.970 0.922 1.00 91.19 168 VAL A CA 1
ATOM 1313 C C . VAL A 1 168 ? 12.230 -11.760 2.394 1.00 91.19 168 VAL A C 1
ATOM 1315 O O . VAL A 1 168 ? 12.857 -12.614 3.013 1.00 91.19 168 VAL A O 1
ATOM 1318 N N . ALA A 1 169 ? 11.776 -10.651 2.980 1.00 92.31 169 ALA A N 1
ATOM 1319 C CA . ALA A 1 169 ? 11.973 -10.353 4.393 1.00 92.31 169 ALA A CA 1
ATOM 1320 C C . ALA A 1 169 ? 10.917 -9.387 4.936 1.00 92.31 169 ALA A C 1
ATOM 1322 O O . ALA A 1 169 ? 10.204 -8.719 4.183 1.00 92.31 169 ALA A O 1
ATOM 1323 N N . SER A 1 170 ? 10.839 -9.289 6.259 1.00 92.06 170 SER A N 1
ATOM 1324 C CA . SER A 1 170 ? 9.955 -8.355 6.955 1.00 92.06 170 SER A CA 1
ATOM 1325 C C . SER A 1 170 ? 10.581 -7.869 8.255 1.00 92.06 170 SER A C 1
ATOM 1327 O O . SER A 1 170 ? 11.389 -8.573 8.863 1.00 92.06 170 SER A O 1
ATOM 1329 N N . GLY A 1 171 ? 10.188 -6.680 8.701 1.00 91.25 171 GLY A N 1
ATOM 1330 C CA . GLY A 1 171 ? 10.637 -6.155 9.978 1.00 91.25 171 GLY A CA 1
ATOM 1331 C C . GLY A 1 171 ? 9.820 -4.976 10.485 1.00 91.25 171 GLY A C 1
ATOM 1332 O O . GLY A 1 171 ? 8.945 -4.429 9.807 1.00 91.25 171 GLY A O 1
ATOM 1333 N N . SER A 1 172 ? 10.105 -4.597 11.725 1.00 91.44 172 SER A N 1
ATOM 1334 C CA . SER A 1 172 ? 9.473 -3.469 12.393 1.00 91.44 172 SER A CA 1
ATOM 1335 C C . SER A 1 172 ? 10.379 -2.864 13.456 1.00 91.44 172 SER A C 1
ATOM 1337 O O . SER A 1 172 ? 10.864 -3.584 14.330 1.00 91.44 172 SER A O 1
ATOM 1339 N N . ALA A 1 173 ? 10.514 -1.542 13.437 1.00 89.75 173 ALA A N 1
ATOM 1340 C CA . ALA A 1 173 ? 10.958 -0.755 14.573 1.00 89.75 173 ALA A CA 1
ATOM 1341 C C . ALA A 1 173 ? 9.762 -0.267 15.402 1.00 89.75 173 ALA A C 1
ATOM 1343 O O . ALA A 1 173 ? 8.738 0.166 14.859 1.00 89.75 173 ALA A O 1
ATOM 1344 N N . SER A 1 174 ? 9.916 -0.291 16.723 1.00 88.56 174 SER A N 1
ATOM 1345 C CA . SER A 1 174 ? 8.946 0.214 17.700 1.00 88.56 174 SER A CA 1
ATOM 1346 C C . SER A 1 174 ? 9.653 1.005 18.795 1.00 88.56 174 SER A C 1
ATOM 1348 O O . SER A 1 174 ? 10.737 0.608 19.215 1.00 88.56 174 SER A O 1
ATOM 1350 N N . GLY A 1 175 ? 9.026 2.078 19.283 1.00 82.94 175 GLY A N 1
ATOM 1351 C CA . GLY A 1 175 ? 9.593 2.932 20.334 1.00 82.94 175 GLY A CA 1
ATOM 1352 C C . GLY A 1 175 ? 10.538 4.019 19.809 1.00 82.94 175 GLY A C 1
ATOM 1353 O O . GLY A 1 175 ? 11.362 4.510 20.570 1.00 82.94 175 GLY A O 1
ATOM 1354 N N . ILE A 1 176 ? 10.432 4.387 18.526 1.00 83.69 176 ILE A N 1
ATOM 1355 C CA . ILE A 1 176 ? 11.299 5.388 17.872 1.00 83.69 176 ILE A CA 1
ATOM 1356 C C . ILE A 1 176 ? 11.234 6.724 18.632 1.00 83.69 176 ILE A C 1
ATOM 1358 O O . ILE A 1 176 ? 10.140 7.206 18.952 1.00 83.69 176 ILE A O 1
ATOM 1362 N N . GLY A 1 177 ? 12.402 7.310 18.914 1.00 76.81 177 GLY A N 1
ATOM 1363 C CA . GLY A 1 177 ? 12.534 8.506 19.751 1.00 76.81 177 GLY A CA 1
ATOM 1364 C C . GLY A 1 177 ? 12.302 8.240 21.245 1.00 76.81 177 GLY A C 1
ATOM 1365 O O . GLY A 1 177 ? 11.701 9.078 21.920 1.00 76.81 177 GLY A O 1
ATOM 1366 N N . THR A 1 178 ? 12.701 7.057 21.732 1.00 79.38 178 THR A N 1
ATOM 1367 C CA . THR A 1 178 ? 12.797 6.684 23.156 1.00 79.38 178 THR A CA 1
ATOM 1368 C C . THR A 1 178 ? 13.978 5.731 23.360 1.00 79.38 178 THR A C 1
ATOM 1370 O O . THR A 1 178 ? 14.288 4.952 22.459 1.00 79.38 178 THR A O 1
ATOM 1373 N N . ASP A 1 179 ? 14.533 5.677 24.571 1.00 76.19 179 ASP A N 1
ATOM 1374 C CA . ASP A 1 179 ? 15.611 4.745 24.964 1.00 76.19 179 ASP A CA 1
ATOM 1375 C C . ASP A 1 179 ? 15.226 3.254 24.826 1.00 76.19 179 ASP A C 1
ATOM 1377 O O . ASP A 1 179 ? 16.066 2.360 24.906 1.00 76.19 179 ASP A O 1
ATOM 1381 N N . SER A 1 180 ? 13.933 2.969 24.626 1.00 77.88 180 SER A N 1
ATOM 1382 C CA . SER A 1 180 ? 13.382 1.623 24.439 1.00 77.88 180 SER A CA 1
ATOM 1383 C C . SER A 1 180 ? 13.247 1.196 22.969 1.00 77.88 180 SER A C 1
ATOM 1385 O O . SER A 1 180 ? 12.686 0.130 22.697 1.00 77.88 180 SER A O 1
ATOM 1387 N N . ALA A 1 181 ? 13.733 2.008 22.021 1.00 82.38 181 ALA A N 1
ATOM 1388 C CA . ALA A 1 181 ? 13.646 1.736 20.589 1.00 82.38 181 ALA A CA 1
ATOM 1389 C C . ALA A 1 181 ? 14.276 0.381 20.224 1.00 82.38 181 ALA A C 1
ATOM 1391 O O . ALA A 1 181 ? 15.453 0.137 20.486 1.00 82.38 181 ALA A O 1
ATOM 1392 N N . LYS A 1 182 ? 13.504 -0.498 19.576 1.00 88.44 182 LYS A N 1
ATOM 1393 C CA . LYS A 1 182 ? 13.958 -1.827 19.124 1.00 88.44 182 LYS A CA 1
ATOM 1394 C C . LYS A 1 182 ? 13.572 -2.084 17.678 1.00 88.44 182 LYS A C 1
ATOM 1396 O O . LYS A 1 182 ? 12.428 -1.826 17.301 1.00 88.44 182 LYS A O 1
ATOM 1401 N N . LEU A 1 183 ? 14.502 -2.649 16.908 1.00 89.62 183 LEU A N 1
ATOM 1402 C CA . LEU A 1 183 ? 14.301 -3.120 15.539 1.00 89.62 183 LEU A CA 1
ATOM 1403 C C . LEU A 1 183 ? 14.269 -4.648 15.526 1.00 89.62 183 LEU A C 1
ATOM 1405 O O . LEU A 1 183 ? 15.207 -5.294 15.985 1.00 89.62 183 LEU A O 1
ATOM 1409 N N . LYS A 1 184 ? 13.184 -5.210 14.988 1.00 91.56 184 LYS A N 1
ATOM 1410 C CA . LYS A 1 184 ? 13.013 -6.646 14.737 1.00 91.56 184 LYS A CA 1
ATOM 1411 C C . LYS A 1 184 ? 13.012 -6.906 13.235 1.00 91.56 184 LYS A C 1
ATOM 1413 O O . LYS A 1 184 ? 12.307 -6.206 12.509 1.00 91.56 184 LYS A O 1
ATOM 1418 N N . TYR A 1 185 ? 13.748 -7.911 12.775 1.00 92.19 185 TYR A N 1
ATOM 1419 C CA . TYR A 1 185 ? 13.875 -8.256 11.357 1.00 92.19 185 TYR A CA 1
ATOM 1420 C C . TYR A 1 185 ? 14.055 -9.768 11.157 1.00 92.19 185 TYR A C 1
ATOM 1422 O O . TYR A 1 185 ? 14.732 -10.437 11.939 1.00 92.19 185 TYR A O 1
ATOM 1430 N N . ALA A 1 186 ? 13.418 -10.305 10.115 1.00 89.94 186 ALA A N 1
ATOM 1431 C CA . ALA A 1 186 ? 13.472 -11.716 9.747 1.00 89.94 186 ALA A CA 1
ATOM 1432 C C . ALA A 1 186 ? 13.425 -11.894 8.222 1.00 89.94 186 ALA A C 1
ATOM 1434 O O . ALA A 1 186 ? 12.651 -11.224 7.529 1.00 89.94 186 ALA A O 1
ATOM 1435 N N . VAL A 1 187 ? 14.217 -12.842 7.718 1.00 91.38 187 VAL A N 1
ATOM 1436 C CA . VAL A 1 187 ? 14.311 -13.206 6.296 1.00 91.38 187 VAL A CA 1
ATOM 1437 C C . VAL A 1 187 ? 13.615 -14.545 6.071 1.00 91.38 187 VAL A C 1
ATOM 1439 O O . VAL A 1 187 ? 13.796 -15.488 6.839 1.00 91.38 187 VAL A O 1
ATOM 1442 N N . VAL A 1 188 ? 12.812 -14.644 5.014 1.00 87.50 188 VAL A N 1
ATOM 1443 C CA . VAL A 1 188 ? 12.075 -15.868 4.682 1.00 87.50 188 VAL A CA 1
ATOM 1444 C C . VAL A 1 188 ? 13.060 -16.980 4.309 1.00 87.50 188 VAL A C 1
ATOM 1446 O O . VAL A 1 188 ? 13.972 -16.776 3.511 1.00 87.50 188 VAL A O 1
ATOM 1449 N N . GLY A 1 189 ? 12.878 -18.163 4.901 1.00 84.19 189 GLY A N 1
ATOM 1450 C CA . GLY A 1 189 ? 13.773 -19.310 4.715 1.00 84.19 189 GLY A CA 1
ATOM 1451 C C . GLY A 1 189 ? 15.037 -19.295 5.584 1.00 84.19 189 GLY A C 1
ATOM 1452 O O . GLY A 1 189 ? 15.890 -20.158 5.399 1.00 84.19 189 G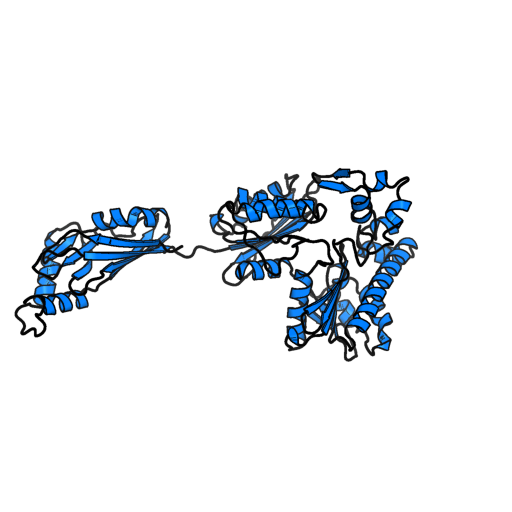LY A O 1
ATOM 1453 N N . LYS A 1 190 ? 15.168 -18.353 6.529 1.00 85.69 190 LYS A N 1
ATOM 1454 C CA . LYS A 1 190 ? 16.266 -18.307 7.506 1.00 85.69 190 LYS A CA 1
ATOM 1455 C C . LYS A 1 190 ? 15.700 -18.367 8.930 1.00 85.69 190 LYS A C 1
ATOM 1457 O O . LYS A 1 190 ? 14.752 -17.655 9.243 1.00 85.69 190 LYS A O 1
ATOM 1462 N N . GLU A 1 191 ? 16.266 -19.215 9.791 1.00 76.19 191 GLU A N 1
ATOM 1463 C CA . GLU A 1 191 ? 15.781 -19.371 11.178 1.00 76.19 191 GLU A CA 1
ATOM 1464 C C . GLU A 1 191 ? 16.222 -18.227 12.103 1.00 76.19 191 GLU A C 1
ATOM 1466 O O . GLU A 1 191 ? 15.523 -17.891 13.062 1.00 76.19 191 GLU A O 1
ATOM 1471 N N . ALA A 1 192 ? 17.365 -17.604 11.802 1.00 79.19 192 ALA A N 1
ATOM 1472 C CA . ALA A 1 192 ? 17.883 -16.468 12.552 1.00 79.19 192 ALA A CA 1
ATOM 1473 C C . ALA A 1 192 ? 16.948 -15.248 12.454 1.00 79.19 192 ALA A C 1
ATOM 1475 O O . ALA A 1 192 ? 16.375 -14.947 11.404 1.00 79.19 192 ALA A O 1
ATOM 1476 N N . LYS A 1 193 ? 16.826 -14.517 13.564 1.00 85.75 193 LYS A N 1
ATOM 1477 C CA . LYS A 1 193 ? 16.082 -13.258 13.666 1.00 85.75 193 LYS A CA 1
ATOM 1478 C C . LYS A 1 193 ? 16.980 -12.219 14.311 1.00 85.75 193 LYS A C 1
ATOM 1480 O O . LYS A 1 193 ? 17.633 -12.515 15.305 1.00 85.75 193 LYS A O 1
ATOM 1485 N N . TYR A 1 194 ? 16.960 -11.009 13.774 1.00 86.12 194 TYR A N 1
ATOM 1486 C CA . TYR A 1 194 ? 17.659 -9.870 14.350 1.00 86.12 194 TYR A CA 1
ATOM 1487 C C . TYR A 1 194 ? 16.698 -9.114 15.271 1.00 86.12 194 TYR A C 1
ATOM 1489 O O . TYR A 1 194 ? 15.630 -8.686 14.827 1.00 86.12 194 TYR A O 1
ATOM 1497 N N . GLU A 1 195 ? 17.057 -8.955 16.544 1.00 89.25 195 GLU A N 1
ATOM 1498 C CA . GLU A 1 195 ? 16.346 -8.097 17.498 1.00 89.25 195 GLU A CA 1
ATOM 1499 C C . GLU A 1 195 ? 17.351 -7.312 18.342 1.00 89.25 195 GLU A C 1
ATOM 1501 O O . GLU A 1 195 ? 17.920 -7.842 19.293 1.00 89.25 195 GLU A O 1
ATOM 1506 N N . HIS A 1 196 ? 17.550 -6.038 18.004 1.00 83.75 196 HIS A N 1
ATOM 1507 C CA . HIS A 1 196 ? 18.509 -5.173 18.694 1.00 83.75 196 HIS A CA 1
ATOM 1508 C C . HIS A 1 196 ? 17.902 -3.806 19.039 1.00 83.75 196 HIS A C 1
ATOM 1510 O O . HIS A 1 196 ? 16.963 -3.354 18.367 1.00 83.75 196 HIS A O 1
ATOM 1516 N N . PRO A 1 197 ? 18.420 -3.132 20.085 1.00 81.81 197 PRO A N 1
ATOM 1517 C CA . PRO A 1 197 ? 18.165 -1.716 20.305 1.00 81.81 197 PRO A CA 1
ATOM 1518 C C . PRO A 1 197 ? 18.595 -0.897 19.086 1.00 81.81 197 PRO A C 1
ATOM 1520 O O . PRO A 1 197 ? 19.610 -1.203 18.460 1.00 81.81 197 PRO A O 1
ATOM 1523 N N . ILE A 1 198 ? 17.843 0.152 18.769 1.00 73.38 198 ILE A N 1
ATOM 1524 C CA . ILE A 1 198 ? 18.210 1.105 17.716 1.00 73.38 198 ILE A CA 1
ATOM 1525 C C . ILE A 1 198 ? 18.892 2.293 18.385 1.00 73.38 198 ILE A C 1
ATOM 1527 O O . ILE A 1 198 ? 18.339 2.861 19.321 1.00 73.38 198 ILE A O 1
ATOM 1531 N N . ALA A 1 199 ? 20.051 2.707 17.877 1.00 61.91 199 ALA A N 1
ATOM 1532 C CA . ALA A 1 199 ? 20.701 3.950 18.306 1.00 61.91 199 ALA A CA 1
ATOM 1533 C C . ALA A 1 199 ? 20.027 5.217 17.727 1.00 61.91 199 ALA A C 1
ATOM 1535 O O . ALA A 1 199 ? 20.443 6.330 18.025 1.00 61.91 199 ALA A O 1
ATOM 1536 N N . GLY A 1 200 ? 19.025 5.042 16.859 1.00 60.25 200 GLY A N 1
ATOM 1537 C CA . GLY A 1 200 ? 18.391 6.100 16.083 1.00 60.25 200 GLY A CA 1
ATOM 1538 C C . GLY A 1 200 ? 17.241 6.795 16.805 1.00 60.25 200 GLY A C 1
ATOM 1539 O O . GLY A 1 200 ? 16.243 6.165 17.167 1.00 60.25 200 GLY A O 1
ATOM 1540 N N . GLU A 1 201 ? 17.341 8.116 16.929 1.00 70.19 201 GLU A N 1
ATOM 1541 C CA . GLU A 1 201 ? 16.262 8.968 17.435 1.00 70.19 201 GLU A CA 1
ATOM 1542 C C . GLU A 1 201 ? 15.187 9.238 16.363 1.00 70.19 201 GLU A C 1
ATOM 1544 O O . GLU A 1 201 ? 14.040 9.546 16.701 1.00 70.19 201 GLU A O 1
ATOM 1549 N N . SER A 1 202 ? 15.528 9.094 15.073 1.00 81.12 202 SER A N 1
ATOM 1550 C CA . SER A 1 202 ? 14.681 9.470 13.936 1.00 81.12 202 SER A CA 1
ATOM 1551 C C . SER A 1 202 ? 14.291 8.309 13.006 1.00 81.12 202 SER A C 1
ATOM 1553 O O . SER A 1 202 ? 14.899 7.239 12.974 1.00 81.12 202 SER A O 1
ATOM 1555 N N . HIS A 1 203 ? 13.272 8.547 12.174 1.00 84.88 203 HIS A N 1
ATOM 1556 C CA . HIS A 1 203 ? 12.862 7.631 11.101 1.00 84.88 203 HIS A CA 1
ATOM 1557 C C . HIS A 1 203 ? 13.904 7.482 9.981 1.00 84.88 203 HIS A C 1
ATOM 1559 O O . HIS A 1 203 ? 13.867 6.475 9.278 1.00 84.88 203 HIS A O 1
ATOM 1565 N N . GLU A 1 204 ? 14.815 8.448 9.803 1.00 87.69 204 GLU A N 1
ATOM 1566 C CA . GLU A 1 204 ? 15.914 8.316 8.837 1.00 87.69 204 GLU A CA 1
ATOM 1567 C C . GLU A 1 204 ? 16.960 7.316 9.345 1.00 87.69 204 GLU A C 1
ATOM 1569 O O . GLU A 1 204 ? 17.353 6.429 8.591 1.00 87.69 204 GLU A O 1
ATOM 1574 N N . ASP A 1 205 ? 17.331 7.386 10.625 1.00 86.81 205 ASP A N 1
ATOM 1575 C CA . ASP A 1 205 ? 18.296 6.461 11.239 1.00 86.81 205 ASP A CA 1
ATOM 1576 C C . ASP A 1 205 ? 17.795 5.013 11.167 1.00 86.81 205 ASP A C 1
ATOM 1578 O O . ASP A 1 205 ? 18.521 4.108 10.763 1.00 86.81 205 ASP A O 1
ATOM 1582 N N . VAL A 1 206 ? 16.508 4.800 11.476 1.00 87.94 206 VAL A N 1
ATOM 1583 C CA . VAL A 1 206 ? 15.846 3.492 11.343 1.00 87.94 206 VAL A CA 1
ATOM 1584 C C . VAL A 1 206 ? 15.882 2.988 9.897 1.00 87.94 206 VAL A C 1
ATOM 1586 O O . VAL A 1 206 ? 16.065 1.795 9.670 1.00 87.94 206 VAL A O 1
ATOM 1589 N N . PHE A 1 207 ? 15.711 3.870 8.911 1.00 90.25 207 PHE A N 1
ATOM 1590 C CA . PHE A 1 207 ? 15.772 3.488 7.502 1.00 90.25 207 PHE A CA 1
ATOM 1591 C C . PHE A 1 207 ? 17.199 3.124 7.059 1.00 90.25 207 PHE A C 1
ATOM 1593 O O . PHE A 1 207 ? 17.369 2.122 6.368 1.00 90.25 207 PHE A O 1
ATOM 1600 N N . VAL A 1 208 ? 18.218 3.867 7.503 1.00 89.62 208 VAL A N 1
ATOM 1601 C CA . VAL A 1 208 ? 19.636 3.529 7.273 1.00 89.62 208 VAL A CA 1
ATOM 1602 C C . VAL A 1 208 ? 19.978 2.171 7.899 1.00 89.62 208 VAL A C 1
ATOM 1604 O O . VAL A 1 208 ? 20.567 1.321 7.233 1.00 89.62 208 VAL A O 1
ATOM 1607 N N . ASP A 1 209 ? 19.521 1.914 9.126 1.00 88.19 209 ASP A N 1
ATOM 1608 C CA . ASP A 1 209 ? 19.669 0.622 9.805 1.00 88.19 209 ASP A CA 1
ATOM 1609 C C . ASP A 1 209 ? 19.011 -0.540 9.040 1.00 88.19 209 ASP A C 1
ATOM 1611 O O . ASP A 1 209 ? 19.558 -1.644 8.986 1.00 88.19 209 ASP A O 1
ATOM 1615 N N . VAL A 1 210 ? 17.851 -0.297 8.419 1.00 89.25 210 VAL A N 1
ATOM 1616 C CA . VAL A 1 210 ? 17.171 -1.278 7.562 1.00 89.25 210 VAL A CA 1
ATOM 1617 C C . VAL A 1 210 ? 17.954 -1.541 6.274 1.00 89.25 210 VAL A C 1
ATOM 1619 O O . VAL A 1 210 ? 18.053 -2.701 5.878 1.00 89.25 210 VAL A O 1
ATOM 1622 N N . LEU A 1 211 ? 18.549 -0.524 5.638 1.00 89.94 211 LEU A N 1
ATOM 1623 C CA . LEU A 1 211 ? 19.413 -0.727 4.465 1.00 89.94 211 LEU A CA 1
ATOM 1624 C C . LEU A 1 211 ? 20.643 -1.578 4.819 1.00 89.94 211 LEU A C 1
ATOM 1626 O O . LEU A 1 211 ? 20.892 -2.583 4.154 1.00 89.94 211 LEU A O 1
ATOM 1630 N N . ALA A 1 212 ? 21.327 -1.254 5.919 1.00 88.31 212 ALA A N 1
ATOM 1631 C CA . ALA A 1 212 ? 22.475 -2.015 6.413 1.00 88.31 212 ALA A CA 1
ATOM 1632 C C . ALA A 1 212 ? 22.124 -3.492 6.705 1.00 88.31 212 ALA A C 1
ATOM 1634 O O . ALA A 1 212 ? 22.897 -4.396 6.391 1.00 88.31 212 ALA A O 1
ATOM 1635 N N . LEU A 1 213 ? 20.931 -3.777 7.246 1.00 87.81 213 LEU A N 1
ATOM 1636 C CA . LEU A 1 213 ? 20.438 -5.151 7.435 1.00 87.81 213 LEU A CA 1
ATOM 1637 C C . LEU A 1 213 ? 20.124 -5.875 6.117 1.00 87.81 213 LEU A C 1
ATOM 1639 O O . LEU A 1 213 ? 20.444 -7.054 5.978 1.00 87.81 213 LEU A O 1
ATOM 1643 N N . VAL A 1 214 ? 19.519 -5.189 5.144 1.00 86.38 214 VAL A N 1
ATOM 1644 C CA . VAL A 1 214 ? 19.233 -5.748 3.807 1.00 86.38 214 VAL A CA 1
ATOM 1645 C C . VAL A 1 214 ? 20.535 -6.088 3.066 1.00 86.38 214 VAL A C 1
ATOM 1647 O O . VAL A 1 214 ? 20.601 -7.121 2.392 1.00 86.38 214 VAL A O 1
ATOM 1650 N N . GLN A 1 215 ? 21.582 -5.282 3.261 1.00 88.06 215 GLN A N 1
ATOM 1651 C CA . GLN A 1 215 ? 22.933 -5.504 2.731 1.00 88.06 215 GLN A CA 1
ATOM 1652 C C . GLN A 1 215 ? 23.781 -6.488 3.568 1.00 88.06 215 GLN A C 1
ATOM 1654 O O . GLN A 1 215 ? 24.882 -6.864 3.171 1.00 88.06 215 GLN A O 1
ATOM 1659 N N . GLY A 1 216 ? 23.274 -6.967 4.709 1.00 82.88 216 GLY A N 1
ATOM 1660 C CA . GLY A 1 216 ? 23.980 -7.901 5.595 1.00 82.88 216 GLY A CA 1
ATOM 1661 C C . GLY A 1 216 ? 25.068 -7.274 6.473 1.00 82.88 216 GLY A C 1
ATOM 1662 O O . GLY A 1 216 ? 25.664 -7.982 7.275 1.00 82.88 216 GLY A O 1
ATOM 1663 N N . GLU A 1 217 ? 25.291 -5.960 6.399 1.00 85.62 217 GLU A N 1
ATOM 1664 C CA . GLU A 1 217 ? 26.340 -5.239 7.141 1.00 85.62 217 GLU A CA 1
ATOM 1665 C C . GLU A 1 217 ? 26.207 -5.376 8.667 1.00 85.62 217 GLU A C 1
ATOM 1667 O O . GLU A 1 217 ? 27.205 -5.325 9.384 1.00 85.62 217 GLU A O 1
ATOM 1672 N N . LYS A 1 218 ? 24.977 -5.553 9.174 1.00 82.56 218 LYS A N 1
ATOM 1673 C CA . LYS A 1 218 ? 24.709 -5.788 10.605 1.00 82.56 218 LYS A CA 1
ATOM 1674 C C . LYS A 1 218 ? 24.587 -7.261 10.997 1.00 82.56 218 LYS A C 1
ATOM 1676 O O . LYS A 1 218 ? 24.738 -7.567 12.173 1.00 82.56 218 LYS A O 1
ATOM 1681 N N . GLU A 1 219 ? 24.260 -8.142 10.053 1.00 84.44 219 GLU A N 1
ATOM 1682 C CA . GLU A 1 219 ? 24.010 -9.566 10.300 1.00 84.44 219 GLU A CA 1
ATOM 1683 C C . GLU A 1 219 ? 24.162 -10.338 8.980 1.00 84.44 219 GLU A C 1
ATOM 1685 O O . GLU A 1 219 ? 23.217 -10.448 8.193 1.00 84.44 219 GLU A O 1
ATOM 1690 N N . GLU A 1 220 ? 25.362 -10.863 8.726 1.00 83.12 220 GLU A N 1
ATOM 1691 C CA . GLU A 1 220 ? 25.760 -11.453 7.437 1.00 83.12 220 GLU A CA 1
ATOM 1692 C C . GLU A 1 220 ? 24.811 -12.569 6.987 1.00 83.12 220 GLU A C 1
ATOM 1694 O O . GLU A 1 220 ? 24.307 -12.597 5.860 1.00 83.12 220 GLU A O 1
ATOM 1699 N N . ASN A 1 221 ? 24.475 -13.464 7.916 1.00 82.88 221 ASN A N 1
ATOM 1700 C CA . ASN A 1 221 ? 23.539 -14.558 7.685 1.00 82.88 221 ASN A CA 1
ATOM 1701 C C . ASN A 1 221 ? 22.130 -14.070 7.312 1.00 82.88 221 ASN A C 1
ATOM 1703 O O . ASN A 1 221 ? 21.380 -14.858 6.744 1.00 82.88 221 ASN A O 1
ATOM 1707 N N . LEU A 1 222 ? 21.763 -12.798 7.508 1.00 84.88 222 LEU A N 1
ATOM 1708 C CA . LEU A 1 222 ? 20.492 -12.206 7.065 1.00 84.88 222 LEU A CA 1
ATOM 1709 C C . LEU A 1 222 ? 20.601 -11.274 5.837 1.00 84.88 222 LEU A C 1
ATOM 1711 O O . LEU A 1 222 ? 19.599 -10.647 5.481 1.00 84.88 222 LEU A O 1
ATOM 1715 N N . ARG A 1 223 ? 21.739 -11.252 5.122 1.00 86.25 223 ARG A N 1
ATOM 1716 C CA . ARG A 1 223 ? 21.880 -10.545 3.831 1.00 86.25 223 ARG A CA 1
ATOM 1717 C C . ARG A 1 223 ? 20.792 -10.946 2.819 1.00 86.25 223 ARG A C 1
ATOM 1719 O O . ARG A 1 223 ? 20.402 -12.121 2.756 1.00 86.25 223 ARG A O 1
ATOM 1726 N N . ILE A 1 224 ? 20.340 -9.972 2.020 1.00 86.19 224 ILE A N 1
ATOM 1727 C CA . ILE A 1 224 ? 19.423 -10.136 0.876 1.00 86.19 224 ILE A CA 1
ATOM 1728 C C . ILE A 1 224 ? 20.096 -9.790 -0.461 1.00 86.19 224 ILE A C 1
ATOM 1730 O O . ILE A 1 224 ? 19.888 -10.512 -1.435 1.00 86.19 224 ILE A O 1
ATOM 1734 N N . THR A 1 225 ? 20.858 -8.695 -0.525 1.00 82.69 225 THR A N 1
ATOM 1735 C CA . THR A 1 225 ? 21.572 -8.237 -1.732 1.00 82.69 225 THR A CA 1
ATOM 1736 C C . THR A 1 225 ? 22.905 -7.593 -1.353 1.00 82.69 225 THR A C 1
ATOM 1738 O O . THR A 1 225 ? 23.043 -7.090 -0.242 1.00 82.69 225 THR A O 1
ATOM 1741 N N . ASP A 1 226 ? 23.877 -7.619 -2.262 1.00 76.25 226 ASP A N 1
ATOM 1742 C CA . ASP A 1 226 ? 25.153 -6.910 -2.127 1.00 76.25 226 ASP A CA 1
ATOM 1743 C C . ASP A 1 226 ? 25.073 -5.456 -2.651 1.00 76.25 226 ASP A C 1
ATOM 1745 O O . ASP A 1 226 ? 25.885 -4.618 -2.260 1.00 76.25 226 ASP A O 1
ATOM 1749 N N . ASP A 1 227 ? 24.087 -5.131 -3.503 1.00 79.31 227 ASP A N 1
ATOM 1750 C CA . ASP A 1 227 ? 23.910 -3.808 -4.116 1.00 79.31 227 ASP A CA 1
ATOM 1751 C C . ASP A 1 227 ? 22.529 -3.222 -3.787 1.00 79.31 227 ASP A C 1
ATOM 1753 O O . ASP A 1 227 ? 21.483 -3.761 -4.144 1.00 79.31 227 ASP A O 1
ATOM 1757 N N . LYS A 1 228 ? 22.513 -2.056 -3.138 1.00 78.50 228 LYS A N 1
ATOM 1758 C CA . LYS A 1 228 ? 21.281 -1.332 -2.804 1.00 78.50 228 LYS A CA 1
ATOM 1759 C C . LYS A 1 228 ? 20.463 -0.908 -4.035 1.00 78.50 228 LYS A C 1
ATOM 1761 O O . LYS A 1 228 ? 19.260 -0.687 -3.904 1.00 78.50 228 LYS A O 1
ATOM 1766 N N . GLU A 1 229 ? 21.080 -0.808 -5.215 1.00 79.50 229 GLU A N 1
ATOM 1767 C CA . GLU A 1 229 ? 20.401 -0.470 -6.474 1.00 79.50 229 GLU A CA 1
ATOM 1768 C C . GLU A 1 229 ? 19.476 -1.602 -6.979 1.00 79.50 229 GLU A C 1
ATOM 1770 O O . GLU A 1 229 ? 18.604 -1.357 -7.818 1.00 79.50 229 GLU A O 1
ATOM 1775 N N . ASP A 1 230 ? 19.560 -2.814 -6.406 1.00 82.00 230 ASP A N 1
ATOM 1776 C CA . ASP A 1 230 ? 18.537 -3.859 -6.575 1.00 82.00 230 ASP A CA 1
ATOM 1777 C C . ASP A 1 230 ? 17.151 -3.397 -6.068 1.00 82.00 230 ASP A C 1
ATOM 1779 O O . ASP A 1 230 ? 16.116 -3.850 -6.573 1.00 82.00 230 ASP A O 1
ATOM 1783 N N . ILE A 1 231 ? 17.091 -2.460 -5.107 1.00 86.06 231 ILE A N 1
ATOM 1784 C CA . ILE A 1 231 ? 15.849 -1.873 -4.569 1.00 86.06 231 ILE A CA 1
ATOM 1785 C C . ILE A 1 231 ? 15.275 -0.839 -5.556 1.00 86.06 231 ILE A C 1
ATOM 1787 O O . ILE A 1 231 ? 15.252 0.369 -5.327 1.00 86.06 231 ILE A O 1
ATOM 1791 N N . ALA A 1 232 ? 14.760 -1.335 -6.680 1.00 79.81 232 ALA A N 1
ATOM 1792 C CA . ALA A 1 232 ? 14.285 -0.516 -7.794 1.00 79.81 232 ALA A CA 1
ATOM 1793 C C . ALA A 1 232 ? 12.976 0.260 -7.519 1.00 79.81 232 ALA A C 1
ATOM 1795 O O . ALA A 1 232 ? 12.628 1.166 -8.282 1.00 79.81 232 ALA A O 1
ATOM 1796 N N . LEU A 1 233 ? 12.206 -0.119 -6.493 1.00 80.06 233 LEU A N 1
ATOM 1797 C CA . LEU A 1 233 ? 10.920 0.496 -6.138 1.00 80.06 233 LEU A CA 1
ATOM 1798 C C . LEU A 1 233 ? 10.749 0.606 -4.621 1.00 80.06 233 LEU A C 1
ATOM 1800 O O . LEU A 1 233 ? 11.026 -0.349 -3.893 1.00 80.06 233 LEU A O 1
ATOM 1804 N N . ILE A 1 234 ? 10.199 1.735 -4.160 1.00 83.56 234 ILE A N 1
ATOM 1805 C CA . ILE A 1 234 ? 9.845 1.944 -2.753 1.00 83.56 234 ILE A CA 1
ATOM 1806 C C . ILE A 1 234 ? 8.396 2.431 -2.675 1.00 83.56 234 ILE A C 1
ATOM 1808 O O . ILE A 1 234 ? 8.033 3.466 -3.232 1.00 83.56 234 ILE A O 1
ATOM 1812 N N . SER A 1 235 ? 7.546 1.677 -1.981 1.00 81.75 235 SER A N 1
ATOM 1813 C CA . SER A 1 235 ? 6.138 2.033 -1.783 1.00 81.75 235 SER A CA 1
ATOM 1814 C C . SER A 1 235 ? 5.922 2.556 -0.367 1.00 81.75 235 SER A C 1
ATOM 1816 O O . SER A 1 235 ? 6.286 1.897 0.604 1.00 81.75 235 SER A O 1
ATOM 1818 N N . HIS A 1 236 ? 5.322 3.739 -0.241 1.00 81.88 236 HIS A N 1
ATOM 1819 C CA . HIS A 1 236 ? 5.068 4.371 1.051 1.00 81.88 236 HIS A CA 1
ATOM 1820 C C . HIS A 1 236 ? 3.573 4.417 1.342 1.00 81.88 236 HIS A C 1
ATOM 1822 O O . HIS A 1 236 ? 2.794 4.967 0.561 1.00 81.88 236 HIS A O 1
ATOM 1828 N N . ARG A 1 237 ? 3.169 3.919 2.512 1.00 79.00 237 ARG A N 1
ATOM 1829 C CA . ARG A 1 237 ? 1.835 4.189 3.047 1.00 79.00 237 ARG A CA 1
ATOM 1830 C C . ARG A 1 237 ? 1.781 5.631 3.540 1.00 79.00 237 ARG A C 1
ATOM 1832 O O . ARG A 1 237 ? 2.336 5.949 4.590 1.00 79.00 237 ARG A O 1
ATOM 1839 N N . ILE A 1 238 ? 1.070 6.490 2.815 1.00 78.12 238 ILE A N 1
ATOM 1840 C CA . ILE A 1 238 ? 0.800 7.857 3.258 1.00 78.12 238 ILE A CA 1
ATOM 1841 C C . ILE A 1 238 ? -0.667 7.985 3.663 1.00 78.12 238 ILE A C 1
ATOM 1843 O O . ILE A 1 238 ? -1.550 7.603 2.900 1.00 78.12 238 ILE A O 1
ATOM 1847 N N . VAL A 1 239 ? -0.930 8.518 4.861 1.00 74.31 239 VAL A N 1
ATOM 1848 C CA . VAL A 1 239 ? -2.276 8.502 5.459 1.00 74.31 239 VAL A CA 1
ATOM 1849 C C . VAL A 1 239 ? -3.256 9.369 4.675 1.00 74.31 239 VAL A C 1
ATOM 1851 O O . VAL A 1 239 ? -4.332 8.896 4.329 1.00 74.31 239 VAL A O 1
ATOM 1854 N N . HIS A 1 240 ? -2.884 10.615 4.367 1.00 74.00 240 HIS A N 1
ATOM 1855 C CA . HIS A 1 240 ? -3.753 11.529 3.628 1.00 74.00 240 HIS A CA 1
ATOM 1856 C C . HIS A 1 240 ? -3.213 11.779 2.214 1.00 74.00 240 HIS A C 1
ATOM 1858 O O . HIS A 1 240 ? -2.248 12.529 2.047 1.00 74.00 240 HIS A O 1
ATOM 1864 N N . GLY A 1 241 ? -3.834 11.152 1.207 1.00 69.06 241 GLY A N 1
ATOM 1865 C CA . GLY A 1 241 ? -3.400 11.153 -0.202 1.00 69.06 241 GLY A CA 1
ATOM 1866 C C . GLY A 1 241 ? -3.917 12.300 -1.082 1.00 69.06 241 GLY A C 1
ATOM 1867 O O . GLY A 1 241 ? -3.358 12.523 -2.153 1.00 69.06 241 GLY A O 1
ATOM 1868 N N . GLY A 1 242 ? -4.945 13.029 -0.633 1.00 72.75 242 GLY A N 1
ATOM 1869 C CA . GLY A 1 242 ? -5.560 14.113 -1.405 1.00 72.75 242 GLY A CA 1
ATOM 1870 C C . GLY A 1 242 ? -6.616 13.646 -2.403 1.00 72.75 242 GLY A C 1
ATOM 1871 O O . GLY A 1 242 ? -7.189 12.574 -2.247 1.00 72.75 242 GLY A O 1
ATOM 1872 N N . THR A 1 243 ? -6.894 14.464 -3.418 1.00 70.06 243 THR A N 1
ATOM 1873 C CA . THR A 1 243 ? -7.860 14.183 -4.499 1.00 70.06 243 THR A CA 1
ATOM 1874 C C . THR A 1 243 ? -7.343 13.267 -5.608 1.00 70.06 243 THR A C 1
ATOM 1876 O O . THR A 1 243 ? -8.075 13.035 -6.566 1.00 70.06 243 THR A O 1
ATOM 1879 N N . SER A 1 244 ? -6.121 12.738 -5.510 1.00 65.50 244 SER A N 1
ATOM 1880 C CA . SER A 1 244 ? -5.621 11.794 -6.515 1.00 65.50 244 SER A CA 1
ATOM 1881 C C . SER A 1 244 ? -6.391 10.480 -6.466 1.00 65.50 244 SER A C 1
ATOM 1883 O O . SER A 1 244 ? -6.459 9.829 -5.425 1.00 65.50 244 SER A O 1
ATOM 1885 N N . ASP A 1 245 ? -6.918 10.072 -7.616 1.00 66.81 245 ASP A N 1
ATOM 1886 C CA . ASP A 1 245 ? -7.497 8.751 -7.861 1.00 66.81 245 ASP A CA 1
ATOM 1887 C C . ASP A 1 245 ? -6.417 7.669 -8.055 1.00 66.81 245 ASP A C 1
ATOM 1889 O O . ASP A 1 245 ? -6.715 6.475 -8.003 1.00 66.81 245 ASP A O 1
ATOM 1893 N N . LYS A 1 246 ? -5.159 8.083 -8.268 1.00 65.44 246 LYS A N 1
ATOM 1894 C CA . LYS A 1 246 ? -4.020 7.211 -8.581 1.00 65.44 246 LYS A CA 1
ATOM 1895 C C . LYS A 1 246 ? -2.805 7.441 -7.674 1.00 65.44 246 LYS A C 1
ATOM 1897 O O . LYS A 1 246 ? -2.617 8.543 -7.149 1.00 65.44 246 LYS A O 1
ATOM 1902 N N . PRO A 1 247 ? -1.913 6.444 -7.548 1.00 67.94 247 PRO A N 1
ATOM 1903 C CA . PRO A 1 247 ? -0.560 6.658 -7.043 1.00 67.94 247 PRO A CA 1
ATOM 1904 C C . PRO A 1 247 ? 0.259 7.510 -8.052 1.00 67.94 247 PRO A C 1
ATOM 1906 O O . PRO A 1 247 ? 0.395 7.114 -9.206 1.00 67.94 247 PRO A O 1
ATOM 1909 N N . LEU A 1 248 ? 0.795 8.677 -7.652 1.00 72.06 248 LEU A N 1
ATOM 1910 C CA . LEU A 1 248 ? 1.623 9.574 -8.501 1.00 72.06 248 LEU A CA 1
ATOM 1911 C C . LEU A 1 248 ? 3.115 9.346 -8.278 1.00 72.06 248 LEU A C 1
ATOM 1913 O O . LEU A 1 248 ? 3.558 9.582 -7.169 1.00 72.06 248 LEU A O 1
ATOM 1917 N N . VAL A 1 249 ? 3.904 8.995 -9.294 1.00 78.81 249 VAL A N 1
ATOM 1918 C CA . VAL A 1 249 ? 5.337 8.676 -9.125 1.00 78.81 249 VAL A CA 1
ATOM 1919 C C . VAL A 1 249 ? 6.233 9.905 -8.855 1.00 78.81 249 VAL A C 1
ATOM 1921 O O . VAL A 1 249 ? 6.154 10.912 -9.551 1.00 78.81 249 VAL A O 1
ATOM 1924 N N . VAL A 1 250 ? 7.157 9.798 -7.894 1.00 75.81 250 VAL A N 1
ATOM 1925 C CA . VAL A 1 250 ? 8.134 10.818 -7.462 1.00 75.81 250 VAL A CA 1
ATOM 1926 C C . VAL A 1 250 ? 9.561 10.272 -7.570 1.00 75.81 250 VAL A C 1
ATOM 1928 O O . VAL A 1 250 ? 9.865 9.216 -7.027 1.00 75.81 250 VAL A O 1
ATOM 1931 N N . THR A 1 251 ? 10.458 10.996 -8.232 1.00 76.69 251 THR A N 1
ATOM 1932 C CA . THR A 1 251 ? 11.909 10.728 -8.253 1.00 76.69 251 THR A CA 1
ATOM 1933 C C . THR A 1 251 ? 12.663 11.906 -7.641 1.00 76.69 251 THR A C 1
ATOM 1935 O O . THR A 1 251 ? 12.063 12.944 -7.357 1.00 76.69 251 THR A O 1
ATOM 1938 N N . LYS A 1 252 ? 13.983 11.776 -7.457 1.00 75.19 252 LYS A N 1
ATOM 1939 C CA . LYS A 1 252 ? 14.839 12.844 -6.915 1.00 75.19 252 LYS A CA 1
ATOM 1940 C C . LYS A 1 252 ? 14.710 14.168 -7.684 1.00 75.19 252 LYS A C 1
ATOM 1942 O O . LYS A 1 252 ? 14.731 15.231 -7.071 1.00 75.19 252 LYS A O 1
ATOM 1947 N N . ASP A 1 253 ? 14.517 14.089 -8.998 1.00 76.38 253 ASP A N 1
ATOM 1948 C CA . ASP A 1 253 ? 14.419 15.252 -9.887 1.00 76.38 253 ASP A CA 1
ATOM 1949 C C . ASP A 1 253 ? 12.971 15.758 -10.076 1.00 76.38 253 ASP A C 1
ATOM 1951 O O . ASP A 1 253 ? 12.742 16.783 -10.719 1.00 76.38 253 ASP A O 1
ATOM 1955 N N . HIS A 1 254 ? 11.967 15.073 -9.507 1.00 76.88 254 HIS A N 1
ATOM 1956 C CA . HIS A 1 254 ? 10.554 15.437 -9.648 1.00 76.88 254 HIS A CA 1
ATOM 1957 C C . HIS A 1 254 ? 10.154 16.541 -8.648 1.00 76.88 254 HIS A C 1
ATOM 1959 O O . HIS A 1 254 ? 9.522 16.280 -7.622 1.00 76.88 254 HIS A O 1
ATOM 1965 N N . GLN A 1 255 ? 10.507 17.795 -8.958 1.00 75.19 255 GLN A N 1
ATOM 1966 C CA . GLN A 1 255 ? 10.269 18.946 -8.071 1.00 75.19 255 GLN A CA 1
ATOM 1967 C C . GLN A 1 255 ? 8.793 19.173 -7.701 1.00 75.19 255 GLN A C 1
ATOM 1969 O O . GLN A 1 255 ? 8.508 19.499 -6.549 1.00 75.19 255 GLN A O 1
ATOM 1974 N N . GLU A 1 256 ? 7.852 18.974 -8.630 1.00 74.12 256 GLU A N 1
ATOM 1975 C CA . GLU A 1 256 ? 6.416 19.109 -8.339 1.00 74.12 256 GLU A CA 1
ATOM 1976 C C . GLU A 1 256 ? 5.964 18.078 -7.295 1.00 74.12 256 GLU A C 1
ATOM 1978 O O . GLU A 1 256 ? 5.384 18.449 -6.275 1.00 74.12 256 GLU A O 1
ATOM 1983 N N . GLY A 1 257 ? 6.330 16.804 -7.479 1.00 71.12 257 GLY A N 1
ATOM 1984 C CA . GLY A 1 257 ? 6.103 15.739 -6.500 1.00 71.12 257 GLY A CA 1
ATOM 1985 C C . GLY A 1 257 ? 6.753 15.999 -5.133 1.00 71.12 257 GLY A C 1
ATOM 1986 O O . GLY A 1 257 ? 6.139 15.724 -4.103 1.00 71.12 257 GLY A O 1
ATOM 1987 N N . LEU A 1 258 ? 7.963 16.571 -5.099 1.00 72.69 258 LEU A N 1
ATOM 1988 C CA . LEU A 1 258 ? 8.642 16.972 -3.858 1.00 72.69 258 LEU A CA 1
ATOM 1989 C C . LEU A 1 258 ? 7.878 18.066 -3.100 1.00 72.69 258 LEU A C 1
ATOM 1991 O O . LEU A 1 258 ? 7.556 17.881 -1.926 1.00 72.69 258 LEU A O 1
ATOM 1995 N N . LYS A 1 259 ? 7.553 19.176 -3.773 1.00 75.81 259 LYS A N 1
ATOM 1996 C CA . LYS A 1 259 ? 6.801 20.298 -3.186 1.00 75.81 259 LYS A CA 1
ATOM 1997 C C . LYS A 1 259 ? 5.449 19.831 -2.646 1.00 75.81 259 LYS A C 1
ATOM 1999 O O . LYS A 1 259 ? 5.051 20.176 -1.535 1.00 75.81 259 LYS A O 1
ATOM 2004 N N . LEU A 1 260 ? 4.776 18.993 -3.424 1.00 69.56 260 LEU A N 1
ATOM 2005 C CA . LEU A 1 260 ? 3.483 18.430 -3.093 1.00 69.56 260 LEU A CA 1
ATOM 2006 C C . LEU A 1 260 ? 3.517 17.585 -1.807 1.00 69.56 260 LEU A C 1
ATOM 2008 O O . LEU A 1 260 ? 2.614 17.675 -0.976 1.00 69.56 260 LEU A O 1
ATOM 2012 N N . MET A 1 261 ? 4.574 16.803 -1.575 1.00 71.25 261 MET A N 1
ATOM 2013 C CA . MET A 1 261 ? 4.726 16.073 -0.310 1.00 71.25 261 MET A CA 1
ATOM 2014 C C . MET A 1 261 ? 4.835 16.996 0.911 1.00 71.25 261 MET A C 1
ATOM 2016 O O . MET A 1 261 ? 4.290 16.655 1.963 1.00 71.25 261 MET A O 1
ATOM 2020 N N . ASP A 1 262 ? 5.456 18.167 0.772 1.00 76.56 262 ASP A N 1
ATOM 2021 C CA . ASP A 1 262 ? 5.563 19.153 1.853 1.00 76.56 262 ASP A CA 1
ATOM 2022 C C . ASP A 1 262 ? 4.233 19.867 2.131 1.00 76.56 262 ASP A C 1
ATOM 2024 O O . ASP A 1 262 ? 3.829 19.981 3.294 1.00 76.56 262 ASP A O 1
ATOM 2028 N N . GLU A 1 263 ? 3.485 20.237 1.086 1.00 73.00 263 GLU A N 1
ATOM 2029 C CA . GLU A 1 263 ? 2.101 20.730 1.207 1.00 73.00 263 GLU A CA 1
ATOM 2030 C C . GLU A 1 263 ? 1.229 19.720 1.977 1.00 73.00 263 GLU A C 1
ATOM 2032 O O . GLU A 1 263 ? 0.431 20.079 2.842 1.00 73.00 263 GLU A O 1
ATOM 2037 N N . LEU A 1 264 ? 1.447 18.425 1.744 1.00 69.44 264 LEU A N 1
ATOM 2038 C CA . LEU A 1 264 ? 0.701 17.351 2.390 1.00 69.44 264 LEU A CA 1
ATOM 2039 C C . LEU A 1 264 ? 1.160 17.023 3.814 1.00 69.44 264 LEU A C 1
ATOM 2041 O O . LEU A 1 264 ? 0.348 16.545 4.613 1.00 69.44 264 LEU A O 1
ATOM 2045 N N . SER A 1 265 ? 2.436 17.236 4.137 1.00 76.19 265 SER A N 1
ATOM 2046 C CA . SER A 1 265 ? 2.903 17.231 5.527 1.00 76.19 265 SER A CA 1
ATOM 2047 C C . SER A 1 265 ? 2.279 18.398 6.289 1.00 76.19 265 SER A C 1
ATOM 2049 O O . SER A 1 265 ? 1.876 18.219 7.430 1.00 76.19 265 SER A O 1
ATOM 2051 N N . THR A 1 266 ? 2.150 19.564 5.655 1.00 73.88 266 THR A N 1
ATOM 2052 C CA . THR A 1 266 ? 1.528 20.757 6.250 1.00 73.88 266 THR A CA 1
ATOM 2053 C C . THR A 1 266 ? 0.015 20.599 6.425 1.00 73.88 266 THR A C 1
ATOM 2055 O O . THR A 1 266 ? -0.532 21.051 7.422 1.00 73.88 266 THR A O 1
ATOM 2058 N N . PHE A 1 267 ? -0.667 19.917 5.499 1.00 71.00 267 PHE A N 1
ATOM 2059 C CA . PHE A 1 267 ? -2.119 19.710 5.562 1.00 71.00 267 PHE A CA 1
ATOM 2060 C C . PHE A 1 267 ? -2.567 18.708 6.642 1.00 71.00 267 PHE A C 1
ATOM 2062 O O . PHE A 1 267 ? -3.649 18.840 7.204 1.00 71.00 267 PHE A O 1
ATOM 2069 N N . ALA A 1 268 ? -1.764 17.674 6.914 1.00 72.19 268 ALA A N 1
ATOM 2070 C CA . ALA A 1 268 ? -2.092 16.639 7.899 1.00 72.19 268 ALA A CA 1
ATOM 2071 C C . ALA A 1 268 ? -0.856 16.250 8.740 1.00 72.19 268 ALA A C 1
ATOM 2073 O O . ALA A 1 268 ? -0.418 15.094 8.682 1.00 72.19 268 ALA A O 1
ATOM 2074 N N . PRO A 1 269 ? -0.269 17.186 9.511 1.00 73.62 269 PRO A N 1
ATO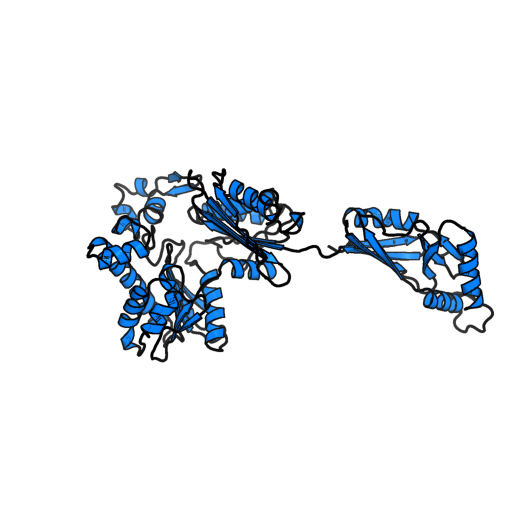M 2075 C CA . PRO A 1 269 ? 1.034 17.019 10.165 1.00 73.62 269 PRO A CA 1
ATOM 2076 C C . PRO A 1 269 ? 1.087 15.800 11.086 1.00 73.62 269 PRO A C 1
ATOM 2078 O O . PRO A 1 269 ? 1.952 14.943 10.908 1.00 73.62 269 PRO A O 1
ATOM 2081 N N . LEU A 1 270 ? 0.082 15.621 11.952 1.00 73.25 270 LEU A N 1
ATOM 2082 C CA . LEU A 1 270 ? -0.042 14.482 12.879 1.00 73.25 270 LEU A CA 1
ATOM 2083 C C . LEU A 1 270 ? -0.121 13.093 12.208 1.00 73.25 270 LEU A C 1
ATOM 2085 O O . LEU A 1 270 ? -0.169 12.073 12.908 1.00 73.25 270 LEU A O 1
ATOM 2089 N N . HIS A 1 271 ? -0.201 13.030 10.876 1.00 74.56 271 HIS A N 1
ATOM 2090 C CA . HIS A 1 271 ? -0.462 11.809 10.112 1.00 74.56 271 HIS A CA 1
ATOM 2091 C C . HIS A 1 271 ? 0.507 11.589 8.944 1.00 74.56 271 HIS A C 1
ATOM 2093 O O . HIS A 1 271 ? 0.851 10.446 8.655 1.00 74.56 271 HIS A O 1
ATOM 2099 N N . ASN A 1 272 ? 0.954 12.657 8.278 1.00 79.50 272 ASN A N 1
ATOM 2100 C CA . ASN A 1 272 ? 1.825 12.584 7.106 1.00 79.50 272 ASN A CA 1
ATOM 2101 C C . ASN A 1 272 ? 3.299 12.889 7.413 1.00 79.50 272 ASN A C 1
ATOM 2103 O O . ASN A 1 272 ? 4.145 12.427 6.652 1.00 79.50 272 ASN A O 1
ATOM 2107 N N . HIS A 1 273 ? 3.626 13.620 8.487 1.00 79.19 273 HIS A N 1
ATOM 2108 C CA . HIS A 1 273 ? 4.977 14.154 8.721 1.00 79.19 273 HIS A CA 1
ATOM 2109 C C . HIS A 1 273 ? 6.078 13.079 8.679 1.00 79.19 273 HIS A C 1
ATOM 2111 O O . HIS A 1 273 ? 6.956 13.123 7.820 1.00 79.19 273 HIS A O 1
ATOM 2117 N N . HIS A 1 274 ? 5.980 12.044 9.519 1.00 78.69 274 HIS A N 1
ATOM 2118 C CA . HIS A 1 274 ? 6.963 10.950 9.563 1.00 78.69 274 HIS A CA 1
ATOM 2119 C C . HIS A 1 274 ? 7.052 10.155 8.249 1.00 78.69 274 HIS A C 1
ATOM 2121 O O . HIS A 1 274 ? 8.127 9.693 7.864 1.00 78.69 274 HIS A O 1
ATOM 2127 N N . ALA A 1 275 ? 5.934 10.016 7.532 1.00 73.69 275 ALA A N 1
ATOM 2128 C CA . ALA A 1 275 ? 5.908 9.336 6.244 1.00 73.69 275 ALA A CA 1
ATOM 2129 C C . ALA A 1 275 ? 6.627 10.162 5.159 1.00 73.69 275 ALA A C 1
ATOM 2131 O O . ALA A 1 275 ? 7.410 9.608 4.393 1.00 73.69 275 ALA A O 1
ATOM 2132 N N . VAL A 1 276 ? 6.435 11.488 5.142 1.00 77.06 276 VAL A N 1
ATOM 2133 C CA . VAL A 1 276 ? 7.124 12.418 4.228 1.00 77.06 276 VAL A CA 1
ATOM 2134 C C . VAL A 1 276 ? 8.617 12.528 4.551 1.00 77.06 276 VAL A C 1
ATOM 2136 O O . VAL A 1 276 ? 9.430 12.478 3.630 1.00 77.06 276 VAL A O 1
ATOM 2139 N N . LEU A 1 277 ? 9.003 12.585 5.833 1.00 81.44 277 LEU A N 1
ATOM 2140 C CA . LEU A 1 277 ? 10.412 12.495 6.243 1.00 81.44 277 LEU A CA 1
ATOM 2141 C C . LEU A 1 277 ? 11.065 11.205 5.726 1.00 81.44 277 LEU A C 1
ATOM 2143 O O . LEU A 1 277 ? 12.160 11.249 5.170 1.00 81.44 277 LEU A O 1
ATOM 2147 N N . THR A 1 278 ? 10.361 10.073 5.820 1.00 78.88 278 THR A N 1
ATOM 2148 C CA . THR A 1 278 ? 10.865 8.792 5.305 1.00 78.88 278 THR A CA 1
ATOM 2149 C C . THR A 1 278 ? 11.016 8.803 3.779 1.00 78.88 278 THR A C 1
ATOM 2151 O O . THR A 1 278 ? 12.005 8.278 3.275 1.00 78.88 278 THR A O 1
ATOM 2154 N N . VAL A 1 279 ? 10.107 9.437 3.022 1.00 79.44 279 VAL A N 1
ATOM 2155 C CA . VAL A 1 279 ? 10.287 9.608 1.563 1.00 79.44 279 VAL A CA 1
ATOM 2156 C C . VAL A 1 279 ? 11.519 10.466 1.252 1.00 79.44 279 VAL A C 1
ATOM 2158 O O . VAL A 1 279 ? 12.299 10.120 0.366 1.00 79.44 279 VAL A O 1
ATOM 2161 N N . LYS A 1 280 ? 11.747 11.559 1.994 1.00 82.00 280 LYS A N 1
ATOM 2162 C CA . LYS A 1 280 ? 12.947 12.398 1.823 1.00 82.00 280 LYS A CA 1
ATOM 2163 C C . LYS A 1 280 ? 14.236 11.615 2.106 1.00 82.00 280 LYS A C 1
ATOM 2165 O O . LYS A 1 280 ? 15.179 11.716 1.324 1.00 82.00 280 LYS A O 1
ATOM 2170 N N . ALA A 1 281 ? 14.252 10.780 3.147 1.00 83.00 281 ALA A N 1
ATOM 2171 C CA . ALA A 1 281 ? 15.355 9.859 3.425 1.00 83.00 281 ALA A CA 1
ATOM 2172 C C . ALA A 1 281 ? 15.557 8.828 2.294 1.00 83.00 281 ALA A C 1
ATOM 2174 O O . ALA A 1 281 ? 16.684 8.604 1.853 1.00 83.00 281 ALA A O 1
ATOM 2175 N N . CYS A 1 282 ? 14.477 8.258 1.751 1.00 81.56 282 CYS A N 1
ATOM 2176 C CA . CYS A 1 282 ? 14.545 7.328 0.621 1.00 81.56 282 CYS A CA 1
ATOM 2177 C C . CYS A 1 282 ? 15.150 7.984 -0.630 1.00 81.56 282 CYS A C 1
ATOM 2179 O O . CYS A 1 282 ? 16.088 7.444 -1.204 1.00 81.56 282 CYS A O 1
ATOM 2181 N N . LEU A 1 283 ? 14.700 9.186 -1.003 1.00 80.62 283 LEU A N 1
ATOM 2182 C CA . LEU A 1 283 ? 15.237 9.942 -2.147 1.00 80.62 283 LEU A CA 1
ATOM 2183 C C . LEU A 1 283 ? 16.701 10.394 -1.962 1.00 80.62 283 LEU A C 1
ATOM 2185 O O . LEU A 1 283 ? 17.403 10.630 -2.948 1.00 80.62 283 LEU A O 1
ATOM 2189 N N . LYS A 1 284 ? 17.165 10.516 -0.712 1.00 84.50 284 LYS A N 1
ATOM 2190 C CA . LYS A 1 284 ? 18.557 10.827 -0.354 1.00 84.50 284 LYS A CA 1
ATOM 2191 C C . LYS A 1 284 ? 19.475 9.610 -0.513 1.00 84.50 284 LYS A C 1
ATOM 2193 O O . LYS A 1 284 ? 20.535 9.741 -1.123 1.00 84.50 284 LYS A O 1
ATOM 2198 N N . HIS A 1 285 ? 19.077 8.448 0.012 1.00 83.94 285 HIS A N 1
ATOM 2199 C CA . HIS A 1 285 ? 19.937 7.252 0.085 1.00 83.94 285 HIS A CA 1
ATOM 2200 C C . HIS A 1 285 ? 19.770 6.273 -1.090 1.00 83.94 285 HIS A C 1
ATOM 2202 O O . HIS A 1 285 ? 20.734 5.584 -1.434 1.00 83.94 285 HIS A O 1
ATOM 2208 N N . LEU A 1 286 ? 18.597 6.252 -1.736 1.00 77.69 286 LEU A N 1
ATOM 2209 C CA . LEU A 1 286 ? 18.247 5.450 -2.920 1.00 77.69 286 LEU A CA 1
ATOM 2210 C C . LEU A 1 286 ? 17.774 6.377 -4.067 1.00 77.69 286 LEU A C 1
ATOM 2212 O O . LEU A 1 286 ? 16.582 6.442 -4.381 1.00 77.69 286 LEU A O 1
ATOM 2216 N N . PRO A 1 287 ? 18.686 7.149 -4.692 1.00 72.69 287 PRO A N 1
ATOM 2217 C CA . PRO A 1 287 ? 18.332 8.253 -5.594 1.00 72.69 287 PRO A CA 1
ATOM 2218 C C . PRO A 1 287 ? 17.695 7.813 -6.924 1.00 72.69 287 PRO A C 1
ATOM 2220 O O . PRO A 1 287 ? 17.070 8.630 -7.600 1.00 72.69 287 PRO A O 1
ATOM 2223 N N . THR A 1 288 ? 17.855 6.546 -7.305 1.00 70.62 288 THR A N 1
ATOM 2224 C CA . THR A 1 288 ? 17.297 5.922 -8.517 1.00 70.62 288 THR A CA 1
ATOM 2225 C C . THR A 1 288 ? 15.860 5.419 -8.332 1.00 70.62 288 THR A C 1
ATOM 2227 O O . THR A 1 288 ? 15.167 5.159 -9.320 1.00 70.62 288 THR A O 1
ATOM 2230 N N . ALA A 1 289 ? 15.387 5.305 -7.086 1.00 60.72 289 ALA A N 1
ATOM 2231 C CA . ALA A 1 289 ? 14.092 4.727 -6.754 1.00 60.72 289 ALA A CA 1
ATOM 2232 C C . ALA A 1 289 ? 12.907 5.691 -6.960 1.00 60.72 289 ALA A C 1
ATOM 2234 O O . ALA A 1 289 ? 12.993 6.914 -6.811 1.00 60.72 289 ALA A O 1
ATOM 2235 N N . LYS A 1 290 ? 11.747 5.103 -7.269 1.00 67.00 290 LYS A N 1
ATOM 2236 C CA . LYS A 1 290 ? 10.469 5.788 -7.518 1.00 67.00 290 LYS A CA 1
ATOM 2237 C C . LYS A 1 290 ? 9.543 5.710 -6.285 1.00 67.00 290 LYS A C 1
ATOM 2239 O O . LYS A 1 290 ? 9.283 4.615 -5.799 1.00 67.00 290 LYS A O 1
ATOM 2244 N N . ASN A 1 291 ? 9.061 6.872 -5.827 1.00 63.28 291 ASN A N 1
ATOM 2245 C CA . ASN A 1 291 ? 8.239 7.179 -4.630 1.00 63.28 291 ASN A CA 1
ATOM 2246 C C . ASN A 1 291 ? 6.835 7.728 -5.038 1.00 63.28 291 ASN A C 1
ATOM 2248 O O . ASN A 1 291 ? 6.559 7.692 -6.235 1.00 63.28 291 ASN A O 1
ATOM 2252 N N . VAL A 1 292 ? 5.923 8.196 -4.135 1.00 42.09 292 VAL A N 1
ATOM 2253 C CA . VAL A 1 292 ? 4.474 8.385 -4.502 1.00 42.09 292 VAL A CA 1
ATOM 2254 C C . VAL A 1 292 ? 3.583 9.501 -3.808 1.00 42.09 292 VAL A C 1
ATOM 2256 O O . VAL A 1 292 ? 3.441 9.373 -2.591 1.00 42.09 292 VAL A O 1
ATOM 2259 N N . LYS A 1 293 ? 2.881 10.487 -4.490 1.00 48.53 293 LYS A N 1
ATOM 2260 C CA . LYS A 1 293 ? 1.704 11.314 -3.933 1.00 48.53 293 LYS A CA 1
ATOM 2261 C C . LYS A 1 293 ? 0.901 12.450 -4.721 1.00 48.53 293 LYS A C 1
ATOM 2263 O O . LYS A 1 293 ? 1.496 13.134 -5.533 1.00 48.53 293 LYS A O 1
ATOM 2268 N N . ALA A 1 294 ? -0.413 12.710 -4.419 1.00 37.50 294 ALA A N 1
ATOM 2269 C CA . ALA A 1 294 ? -1.426 13.706 -4.981 1.00 37.50 294 ALA A CA 1
ATOM 2270 C C . ALA A 1 294 ? -1.825 15.052 -4.194 1.00 37.50 294 ALA A C 1
ATOM 2272 O O . ALA A 1 294 ? -1.650 15.018 -2.979 1.00 37.50 294 ALA A O 1
ATOM 2273 N N . PRO A 1 295 ? -2.449 16.169 -4.730 1.00 38.88 295 PRO A N 1
ATOM 2274 C CA . PRO A 1 295 ? -2.878 17.414 -3.980 1.00 38.88 295 PRO A CA 1
ATOM 2275 C C . PRO A 1 295 ? -4.347 17.483 -3.465 1.00 38.88 295 PRO A C 1
ATOM 2277 O O . PRO A 1 295 ? -5.101 16.546 -3.710 1.00 38.88 295 PRO A O 1
ATOM 2280 N N . ILE A 1 296 ? -4.767 18.552 -2.732 1.00 49.19 296 ILE A N 1
ATOM 2281 C CA . ILE A 1 296 ? -5.936 18.555 -1.788 1.00 49.19 296 ILE A CA 1
ATOM 2282 C C . ILE A 1 296 ? -6.861 19.815 -1.758 1.00 49.19 296 ILE A C 1
ATOM 2284 O O . ILE A 1 296 ? -6.398 20.896 -1.405 1.00 49.19 296 ILE A O 1
ATOM 2288 N N . PRO A 1 297 ? -8.197 19.661 -1.923 1.00 51.59 297 PRO A N 1
ATOM 2289 C CA . PRO A 1 297 ? -9.258 20.542 -1.372 1.00 51.59 297 PRO A CA 1
ATOM 2290 C C . PRO A 1 297 ? -9.863 20.072 -0.020 1.00 51.59 297 PRO A C 1
ATOM 2292 O O . PRO A 1 297 ? -9.729 18.910 0.353 1.00 51.59 297 PRO A O 1
ATOM 2295 N N . ILE A 1 298 ? -10.613 20.916 0.704 1.00 66.69 298 ILE A N 1
ATOM 2296 C CA . ILE A 1 298 ? -11.319 20.515 1.949 1.00 66.69 298 ILE A CA 1
ATOM 2297 C C . ILE A 1 298 ? -12.590 19.707 1.622 1.00 66.69 298 ILE A C 1
ATOM 2299 O O . ILE A 1 298 ? -13.495 20.213 0.962 1.00 66.69 298 ILE A O 1
ATOM 2303 N N . ARG A 1 299 ? -12.666 18.450 2.084 1.00 69.75 299 ARG A N 1
ATOM 2304 C CA . ARG A 1 299 ? -13.810 17.523 1.915 1.00 69.75 299 ARG A CA 1
ATOM 2305 C C . ARG A 1 299 ? -13.659 16.286 2.811 1.00 69.75 299 ARG A C 1
ATOM 2307 O O . ARG A 1 299 ? -12.596 16.076 3.390 1.00 69.75 299 ARG A O 1
ATOM 2314 N N . ARG A 1 300 ? -14.671 15.406 2.852 1.00 80.75 300 ARG A N 1
ATOM 2315 C CA . ARG A 1 300 ? -14.475 14.020 3.316 1.00 80.75 300 ARG A CA 1
ATOM 2316 C C . ARG A 1 300 ? -13.548 13.282 2.342 1.00 80.75 300 ARG A C 1
ATOM 2318 O O . ARG A 1 300 ? -13.798 13.268 1.130 1.00 80.75 300 ARG A O 1
ATOM 2325 N N . TYR A 1 301 ? -12.510 12.668 2.901 1.00 80.19 301 TYR A N 1
ATOM 2326 C CA . TYR A 1 301 ? -11.587 11.758 2.224 1.00 80.19 301 TYR A CA 1
ATOM 2327 C C . TYR A 1 301 ? -11.754 10.328 2.721 1.00 80.19 301 TYR A C 1
ATOM 2329 O O . TYR A 1 301 ? -11.871 9.406 1.917 1.00 80.19 301 TYR A O 1
ATOM 2337 N N . GLY A 1 302 ? -11.802 10.152 4.044 1.00 86.62 302 GLY A N 1
ATOM 2338 C CA . GLY A 1 302 ? -11.680 8.838 4.659 1.00 86.62 302 GLY A CA 1
ATOM 2339 C C . GLY A 1 302 ? -10.263 8.269 4.577 1.00 86.62 302 GLY A C 1
ATOM 2340 O O . GLY A 1 302 ? -9.422 8.717 3.802 1.00 86.62 302 GLY A O 1
ATOM 2341 N N . MET A 1 303 ? -9.995 7.278 5.423 1.00 91.38 303 MET A N 1
ATOM 2342 C CA . MET A 1 303 ? -8.678 6.649 5.579 1.00 91.38 303 MET A CA 1
ATOM 2343 C C . MET A 1 303 ? -8.853 5.122 5.598 1.00 91.38 303 MET A C 1
ATOM 2345 O O . MET A 1 303 ? -9.954 4.632 5.359 1.00 91.38 303 MET A O 1
ATOM 2349 N N . HIS A 1 304 ? -7.780 4.360 5.843 1.00 92.19 304 HIS A N 1
ATOM 2350 C CA . HIS A 1 304 ? -7.778 2.884 5.798 1.00 92.19 304 HIS A CA 1
ATOM 2351 C C . HIS A 1 304 ? -8.224 2.281 4.444 1.00 92.19 304 HIS A C 1
ATOM 2353 O O . HIS A 1 304 ? -8.527 1.094 4.357 1.00 92.19 304 HIS A O 1
ATOM 2359 N N . GLY A 1 305 ? -8.196 3.067 3.357 1.00 88.94 305 GLY A N 1
ATOM 2360 C CA . GLY A 1 305 ? -8.597 2.628 2.013 1.00 88.94 305 GLY A CA 1
ATOM 2361 C C . GLY A 1 305 ? -7.826 1.411 1.487 1.00 88.94 305 GLY A C 1
ATOM 2362 O O . GLY A 1 305 ? -8.409 0.574 0.805 1.00 88.94 305 GLY A O 1
ATOM 2363 N N . LEU A 1 306 ? -6.549 1.264 1.860 1.00 84.62 306 LEU A N 1
ATOM 2364 C CA . LEU A 1 306 ? -5.737 0.083 1.535 1.00 84.62 306 LEU A CA 1
ATOM 2365 C C . LEU A 1 306 ? -6.279 -1.183 2.215 1.00 84.62 306 LEU A C 1
ATOM 2367 O O . LEU A 1 306 ? -6.450 -2.202 1.550 1.00 84.62 306 LEU A O 1
ATOM 2371 N N . SER A 1 307 ? -6.613 -1.098 3.509 1.00 89.62 307 SER A N 1
ATOM 2372 C CA . SER A 1 307 ? -7.289 -2.174 4.245 1.00 89.62 307 SER A CA 1
ATOM 2373 C C . SER A 1 307 ? -8.652 -2.496 3.636 1.00 89.62 307 SER A C 1
ATOM 2375 O O . SER A 1 307 ? -8.917 -3.657 3.344 1.00 89.62 307 SER A O 1
ATOM 2377 N N . TYR A 1 308 ? -9.495 -1.491 3.367 1.00 95.38 308 TYR A N 1
ATOM 2378 C CA . TYR A 1 308 ? -10.818 -1.707 2.766 1.00 95.38 308 TYR A CA 1
ATOM 2379 C C . TYR A 1 308 ? -10.750 -2.373 1.384 1.00 95.38 308 TYR A C 1
ATOM 2381 O O . TYR A 1 308 ? -11.533 -3.278 1.113 1.00 95.38 308 TYR A O 1
ATOM 2389 N N . SER A 1 309 ? -9.794 -1.965 0.542 1.00 90.69 309 SER A N 1
ATOM 2390 C CA . SER A 1 309 ? -9.528 -2.577 -0.766 1.00 90.69 309 SER A CA 1
ATOM 2391 C C . SER A 1 309 ? -9.113 -4.049 -0.619 1.00 90.69 309 SER A C 1
ATOM 2393 O O . SER A 1 309 ? -9.733 -4.932 -1.206 1.00 90.69 309 SER A O 1
ATOM 2395 N N . SER A 1 310 ? -8.148 -4.336 0.265 1.00 91.56 310 SER A N 1
ATOM 2396 C CA . SER A 1 310 ? -7.695 -5.706 0.563 1.00 91.56 310 SER A CA 1
ATOM 2397 C C . SER A 1 310 ? -8.831 -6.611 1.057 1.00 91.56 310 SER A C 1
ATOM 2399 O O . SER A 1 310 ? -8.992 -7.741 0.594 1.00 91.56 310 SER A O 1
ATOM 2401 N N . ILE A 1 311 ? -9.660 -6.088 1.967 1.00 96.19 311 ILE A N 1
ATOM 2402 C CA . ILE A 1 311 ? -10.814 -6.793 2.529 1.00 96.19 311 ILE A CA 1
ATOM 2403 C C . ILE A 1 311 ? -11.851 -7.086 1.446 1.00 96.19 311 ILE A C 1
ATOM 2405 O O . ILE A 1 311 ? -12.315 -8.219 1.372 1.00 96.19 311 ILE A O 1
ATOM 2409 N N . LEU A 1 312 ? -12.188 -6.117 0.587 1.00 96.50 312 LEU A N 1
ATOM 2410 C CA . LEU A 1 312 ? -13.138 -6.328 -0.508 1.00 96.50 312 LEU A CA 1
ATOM 2411 C C . LEU A 1 312 ? -12.684 -7.469 -1.432 1.00 96.50 312 LEU A C 1
ATOM 2413 O O . LEU A 1 312 ? -13.472 -8.376 -1.692 1.00 96.50 312 LEU A O 1
ATOM 2417 N N . THR A 1 313 ? -11.414 -7.484 -1.850 1.00 94.50 313 THR A N 1
ATOM 2418 C CA . THR A 1 313 ? -10.852 -8.567 -2.678 1.00 94.50 313 THR A CA 1
ATOM 2419 C C . THR A 1 313 ? -10.873 -9.927 -1.970 1.00 94.50 313 THR A C 1
ATOM 2421 O O . THR A 1 313 ? -11.112 -10.958 -2.603 1.00 94.50 313 THR A O 1
ATOM 2424 N N . ASN A 1 314 ? -10.616 -9.964 -0.660 1.00 94.81 314 ASN A N 1
ATOM 2425 C CA . ASN A 1 314 ? -10.620 -11.207 0.115 1.00 94.81 314 ASN A CA 1
ATOM 2426 C C . ASN A 1 314 ? -12.046 -11.740 0.350 1.00 94.81 314 ASN A C 1
ATOM 2428 O O . ASN A 1 314 ? -12.274 -12.941 0.218 1.00 94.81 314 ASN A O 1
ATOM 2432 N N . VAL A 1 315 ? -13.019 -10.863 0.612 1.00 97.06 315 VAL A N 1
ATOM 2433 C CA . VAL A 1 315 ? -14.440 -11.223 0.762 1.00 97.06 315 VAL A CA 1
ATOM 2434 C C . VAL A 1 315 ? -15.052 -11.650 -0.576 1.00 97.06 315 VAL A C 1
ATOM 2436 O O . VAL A 1 315 ? -15.756 -12.652 -0.621 1.00 97.06 315 VAL A O 1
ATOM 2439 N N . ALA A 1 316 ? -14.724 -10.973 -1.680 1.00 97.19 316 ALA A N 1
ATOM 2440 C CA . ALA A 1 316 ? -15.115 -11.380 -3.033 1.00 97.19 316 ALA A CA 1
ATOM 2441 C C . ALA A 1 316 ? -14.665 -12.810 -3.366 1.00 97.19 316 ALA A C 1
ATOM 2443 O O . ALA A 1 316 ? -15.456 -13.613 -3.857 1.00 97.19 316 ALA A O 1
ATOM 2444 N N . ARG A 1 317 ? -13.422 -13.157 -3.009 1.00 96.50 317 ARG A N 1
ATOM 2445 C CA . ARG A 1 317 ? -12.884 -14.516 -3.156 1.00 96.50 317 ARG A CA 1
ATOM 2446 C C . ARG A 1 317 ? -13.575 -15.532 -2.241 1.00 96.50 317 ARG A C 1
ATOM 2448 O O . ARG A 1 317 ? -13.797 -16.655 -2.668 1.00 96.50 317 ARG A O 1
ATOM 2455 N N . HIS A 1 318 ? -13.900 -15.154 -1.002 1.00 96.62 318 HIS A N 1
ATOM 2456 C CA . HIS A 1 318 ? -14.597 -16.030 -0.051 1.00 96.62 318 HIS A CA 1
ATOM 2457 C C . HIS A 1 318 ? -16.027 -16.362 -0.502 1.00 96.62 318 HIS A C 1
ATOM 2459 O O . HIS A 1 318 ? -16.458 -17.503 -0.383 1.00 96.62 318 HIS A O 1
ATOM 2465 N N . LEU A 1 319 ? -16.736 -15.373 -1.054 1.00 96.00 319 LEU A N 1
ATOM 2466 C CA . LEU A 1 319 ? -18.121 -15.491 -1.520 1.00 96.00 319 LEU A CA 1
ATOM 2467 C C . LEU A 1 319 ? -18.255 -15.985 -2.976 1.00 96.00 319 LEU A C 1
ATOM 2469 O O . LEU A 1 319 ? -19.369 -15.993 -3.495 1.00 96.00 319 LEU A O 1
ATOM 2473 N N . ASP A 1 320 ? -17.143 -16.324 -3.642 1.00 97.00 320 ASP A N 1
ATOM 2474 C CA . ASP A 1 320 ? -17.052 -16.672 -5.074 1.00 97.00 320 ASP A CA 1
ATOM 2475 C C . ASP A 1 320 ? -17.829 -15.706 -5.999 1.00 97.00 320 ASP A C 1
ATOM 2477 O O . ASP A 1 320 ? -18.627 -16.085 -6.858 1.00 97.00 320 ASP A O 1
ATOM 2481 N N . ARG A 1 321 ? -17.641 -14.398 -5.773 1.00 97.50 321 ARG A N 1
ATOM 2482 C CA . ARG A 1 321 ? -18.378 -13.314 -6.447 1.00 97.50 321 ARG A CA 1
ATOM 2483 C C . ARG A 1 321 ? -17.447 -12.195 -6.895 1.00 97.50 321 ARG A C 1
ATOM 2485 O O . ARG A 1 321 ? -16.401 -11.958 -6.301 1.00 97.50 321 ARG A O 1
ATOM 2492 N N . SER A 1 322 ? -17.840 -11.445 -7.928 1.00 97.06 322 SER A N 1
ATOM 2493 C CA . SER A 1 322 ? -17.069 -10.266 -8.344 1.00 97.06 322 SER A CA 1
ATOM 2494 C C . SER A 1 322 ? -17.179 -9.150 -7.302 1.00 97.06 322 SER A C 1
ATOM 2496 O O . SER A 1 322 ? -18.267 -8.893 -6.782 1.00 97.06 322 SER A O 1
ATOM 2498 N N . GLU A 1 323 ? -16.086 -8.422 -7.056 1.00 96.94 323 GLU A N 1
ATOM 2499 C CA . GLU A 1 323 ? -16.064 -7.256 -6.151 1.00 96.94 323 GLU A CA 1
ATOM 2500 C C . GLU A 1 323 ? -17.176 -6.249 -6.492 1.00 96.94 323 GLU A C 1
ATOM 2502 O O . GLU A 1 323 ? -17.887 -5.762 -5.618 1.00 96.94 323 GLU A O 1
ATOM 2507 N N . THR A 1 324 ? -17.396 -6.012 -7.789 1.00 97.25 324 THR A N 1
ATOM 2508 C CA . THR A 1 324 ? -18.434 -5.123 -8.338 1.00 97.25 324 THR A CA 1
ATOM 2509 C C . THR A 1 324 ? -19.875 -5.564 -8.059 1.00 97.25 324 THR A C 1
ATOM 2511 O O . THR A 1 324 ? -20.797 -4.773 -8.256 1.00 97.25 324 THR A O 1
ATOM 2514 N N . SER A 1 325 ? -20.089 -6.804 -7.610 1.00 96.69 325 SER A N 1
ATOM 2515 C CA . SER A 1 325 ? -21.404 -7.337 -7.231 1.00 96.69 325 SER A CA 1
ATOM 2516 C C . SER A 1 325 ? -21.699 -7.240 -5.732 1.00 96.69 325 SER A C 1
ATOM 2518 O O . SER A 1 325 ? -22.806 -7.593 -5.327 1.00 96.69 325 SER A O 1
ATOM 2520 N N . LEU A 1 326 ? -20.730 -6.812 -4.912 1.00 97.94 326 LEU A N 1
ATOM 2521 C CA . LEU A 1 326 ? -20.826 -6.862 -3.454 1.00 97.94 326 LEU A CA 1
ATOM 2522 C C . LEU A 1 326 ? -21.275 -5.543 -2.823 1.00 97.94 326 LEU A C 1
ATOM 2524 O O . LEU A 1 326 ? -20.757 -4.470 -3.146 1.00 97.94 326 LEU A O 1
ATOM 2528 N N . ASN A 1 327 ? -22.166 -5.659 -1.843 1.00 98.25 327 ASN A N 1
ATOM 2529 C CA . ASN A 1 327 ? -22.544 -4.619 -0.898 1.00 98.25 327 ASN A CA 1
ATOM 2530 C C . ASN A 1 327 ? -22.097 -5.056 0.504 1.00 98.25 327 ASN A C 1
ATOM 2532 O O . ASN A 1 327 ? -22.698 -5.958 1.084 1.00 98.25 327 ASN A O 1
ATOM 2536 N N . ILE A 1 328 ? -21.042 -4.458 1.058 1.00 98.31 328 ILE A N 1
ATOM 2537 C CA . ILE A 1 328 ? -20.475 -4.874 2.353 1.00 98.31 328 ILE A CA 1
ATOM 2538 C C . ILE A 1 328 ? -20.248 -3.688 3.284 1.00 98.31 328 ILE A C 1
ATOM 2540 O O . ILE A 1 328 ? -19.960 -2.573 2.845 1.00 98.31 328 ILE A O 1
ATOM 2544 N N . ILE A 1 329 ? -20.344 -3.941 4.589 1.00 98.69 329 ILE A N 1
ATOM 2545 C CA . ILE A 1 329 ? -19.984 -2.971 5.626 1.00 98.69 329 ILE A CA 1
ATOM 2546 C C . ILE A 1 329 ? -18.723 -3.473 6.321 1.00 98.69 329 ILE A C 1
ATOM 2548 O O . ILE A 1 329 ? -18.705 -4.574 6.866 1.00 98.69 329 ILE A O 1
ATOM 2552 N N . ILE A 1 330 ? -17.660 -2.672 6.306 1.00 98.62 330 ILE A N 1
ATOM 2553 C CA . ILE A 1 330 ? -16.385 -3.031 6.931 1.00 98.62 330 ILE A CA 1
ATOM 2554 C C . ILE A 1 330 ? -16.193 -2.220 8.207 1.00 98.62 330 ILE A C 1
ATOM 2556 O O . ILE A 1 330 ? -16.189 -0.994 8.165 1.00 98.62 330 ILE A O 1
ATOM 2560 N N . CYS A 1 331 ? -15.952 -2.913 9.314 1.00 98.38 331 CYS A N 1
ATOM 2561 C CA . CYS A 1 331 ? -15.505 -2.396 10.598 1.00 98.38 331 CYS A CA 1
ATOM 2562 C C . CYS A 1 331 ? -13.992 -2.635 10.730 1.00 98.38 331 CYS A C 1
ATOM 2564 O O . CYS A 1 331 ? -13.553 -3.741 11.052 1.00 98.38 331 CYS A O 1
ATOM 2566 N N . HIS A 1 332 ? -13.182 -1.606 10.468 1.00 97.88 332 HIS A N 1
ATOM 2567 C CA . HIS A 1 332 ? -11.732 -1.655 10.662 1.00 97.88 332 HIS A CA 1
ATOM 2568 C C . HIS A 1 332 ? -11.379 -1.019 12.007 1.00 97.88 332 HIS A C 1
ATOM 2570 O O . HIS A 1 332 ? -11.299 0.203 12.143 1.00 97.88 332 HIS A O 1
ATOM 2576 N N . LEU A 1 333 ? -11.244 -1.859 13.031 1.00 97.12 333 LEU A N 1
ATOM 2577 C CA . LEU A 1 333 ? -11.188 -1.456 14.432 1.00 97.12 333 LEU A CA 1
ATOM 2578 C C . LEU A 1 333 ? -9.770 -1.670 14.977 1.00 97.12 333 LEU A C 1
ATOM 2580 O O . LEU A 1 333 ? -9.264 -2.790 15.027 1.00 97.12 333 LEU A O 1
ATOM 2584 N N . GLY A 1 334 ? -9.131 -0.588 15.412 1.00 92.75 334 GLY A N 1
ATOM 2585 C CA . GLY A 1 334 ? -7.763 -0.571 15.928 1.00 92.75 334 GLY A CA 1
ATOM 2586 C C . GLY A 1 334 ? -7.495 0.691 16.749 1.00 92.75 334 GLY A C 1
ATOM 2587 O O . GLY A 1 334 ? -8.423 1.404 17.121 1.00 92.75 334 GLY A O 1
ATOM 2588 N N . SER A 1 335 ? -6.221 1.011 16.999 1.00 87.50 335 SER A N 1
ATOM 2589 C CA . SER A 1 335 ? -5.840 2.244 17.714 1.00 87.50 335 SER A CA 1
ATOM 2590 C C . SER A 1 335 ? -6.311 3.521 17.000 1.00 87.50 335 SER A C 1
ATOM 2592 O O . SER A 1 335 ? -6.649 4.505 17.656 1.00 87.50 335 SER A O 1
ATOM 2594 N N . GLY A 1 336 ? -6.405 3.486 15.668 1.00 91.50 336 GLY A N 1
ATOM 2595 C CA . GLY A 1 336 ? -7.374 4.271 14.907 1.00 91.50 336 GLY A CA 1
ATOM 2596 C C . GLY A 1 336 ? -8.460 3.336 14.377 1.00 91.50 336 GLY A C 1
ATOM 2597 O O . GLY A 1 336 ? -8.129 2.321 13.769 1.00 91.50 336 GLY A O 1
ATOM 2598 N N . ALA A 1 337 ? -9.729 3.676 14.592 1.00 96.31 337 ALA A N 1
ATOM 2599 C CA . ALA A 1 337 ? -10.872 2.869 14.175 1.00 96.31 337 ALA A CA 1
ATOM 2600 C C . ALA A 1 337 ? -11.738 3.625 13.159 1.00 96.31 337 ALA A C 1
ATOM 2602 O O . ALA A 1 337 ? -11.919 4.838 13.261 1.00 96.31 337 ALA A O 1
ATOM 2603 N N . SER A 1 338 ? -12.280 2.914 12.175 1.00 98.25 338 SER A N 1
ATOM 2604 C CA . SER A 1 338 ? -13.218 3.471 11.201 1.00 98.25 338 SER A CA 1
ATOM 2605 C C . SER A 1 338 ? -14.103 2.393 10.589 1.00 98.25 338 SER A C 1
ATOM 2607 O O . SER A 1 338 ? -13.772 1.208 10.617 1.00 98.25 338 SER A O 1
ATOM 2609 N N . MET A 1 339 ? -15.213 2.812 9.986 1.00 98.56 339 MET A N 1
ATOM 2610 C CA . MET A 1 339 ? -16.046 1.932 9.168 1.00 98.56 339 MET A CA 1
ATOM 2611 C C . MET A 1 339 ? -16.169 2.456 7.735 1.00 98.56 339 MET A C 1
ATOM 2613 O O . MET A 1 339 ? -15.963 3.644 7.483 1.00 98.56 339 MET A O 1
ATOM 2617 N N . CYS A 1 340 ? -16.502 1.566 6.803 1.00 98.50 340 CYS A N 1
ATOM 2618 C CA . CYS A 1 340 ? -16.740 1.871 5.395 1.00 98.50 340 CYS A CA 1
ATOM 2619 C C . CYS A 1 340 ? -17.999 1.160 4.905 1.00 98.50 340 CYS A C 1
ATOM 2621 O O . CYS A 1 340 ? -18.209 -0.017 5.204 1.00 98.50 340 CYS A O 1
ATOM 2623 N N . CYS A 1 341 ? -18.809 1.881 4.138 1.00 98.38 341 CYS A N 1
ATOM 2624 C CA . CYS A 1 341 ? -19.958 1.363 3.418 1.00 98.38 341 CYS A CA 1
ATOM 2625 C C . CYS A 1 341 ? -19.565 1.179 1.950 1.00 98.38 341 CYS A C 1
ATOM 2627 O O . CYS A 1 341 ? -19.241 2.155 1.266 1.00 98.38 341 CYS A O 1
ATOM 2629 N N . ILE A 1 342 ? -19.576 -0.065 1.474 1.00 98.25 342 ILE A N 1
ATOM 2630 C CA . ILE A 1 342 ? -19.272 -0.416 0.088 1.00 98.25 342 ILE A CA 1
ATOM 2631 C C . ILE A 1 342 ? -20.568 -0.842 -0.598 1.00 98.25 342 ILE A C 1
ATOM 2633 O O . ILE A 1 342 ? -21.212 -1.788 -0.158 1.00 98.25 342 ILE A O 1
ATOM 2637 N N . GLU A 1 343 ? -20.926 -0.167 -1.689 1.00 98.00 343 GLU A N 1
ATOM 2638 C CA . GLU A 1 343 ? -22.049 -0.506 -2.569 1.00 98.00 343 GLU A CA 1
ATOM 2639 C C . GLU A 1 343 ? -21.484 -0.872 -3.950 1.00 98.00 343 GLU A C 1
ATOM 2641 O O . GLU A 1 343 ? -20.737 -0.091 -4.547 1.00 98.00 343 GLU A O 1
ATOM 2646 N N . LYS A 1 344 ? -21.817 -2.061 -4.466 1.00 97.00 344 LYS A N 1
ATOM 2647 C CA . LYS A 1 344 ? -21.358 -2.581 -5.773 1.00 97.00 344 LYS A CA 1
ATOM 2648 C C . LYS A 1 344 ? -19.839 -2.458 -5.972 1.00 97.00 344 LYS A C 1
ATOM 2650 O O . LYS A 1 344 ? -19.357 -1.963 -6.996 1.00 97.00 344 LYS A O 1
ATOM 2655 N N . GLY A 1 345 ? -19.082 -2.855 -4.951 1.00 95.81 345 GLY A N 1
ATOM 2656 C CA . GLY A 1 345 ? -17.616 -2.801 -4.928 1.00 95.81 345 GLY A CA 1
ATOM 2657 C C . GLY A 1 345 ? -17.001 -1.400 -4.827 1.00 95.81 345 GLY A C 1
ATOM 2658 O O . GLY A 1 345 ? -15.789 -1.262 -4.965 1.00 95.81 345 GLY A O 1
ATOM 2659 N N . LYS A 1 346 ? -17.792 -0.344 -4.592 1.00 96.56 346 LYS A N 1
ATOM 2660 C CA . LYS A 1 346 ? -17.295 1.032 -4.430 1.00 96.56 346 LYS A CA 1
ATOM 2661 C C . LYS A 1 346 ? -17.595 1.568 -3.038 1.00 96.56 346 LYS A C 1
ATOM 2663 O O . LYS A 1 346 ? -18.716 1.450 -2.560 1.00 96.56 346 LYS A O 1
ATOM 2668 N N . SER A 1 347 ? -16.610 2.213 -2.413 1.00 97.00 347 SER A N 1
ATOM 2669 C CA . SER A 1 347 ? -16.842 2.998 -1.195 1.00 97.00 347 SER A CA 1
ATOM 2670 C C . SER A 1 347 ? -17.823 4.136 -1.494 1.00 97.00 347 SER A C 1
ATOM 2672 O O . SER A 1 347 ? -17.552 4.978 -2.354 1.00 97.00 347 SER A O 1
ATOM 2674 N N . VAL A 1 348 ? -18.969 4.135 -0.810 1.00 96.25 348 VAL A N 1
ATOM 2675 C CA . VAL A 1 348 ? -20.016 5.167 -0.918 1.00 96.25 348 VAL A CA 1
ATOM 2676 C C . VAL A 1 348 ? -20.147 6.019 0.342 1.00 96.25 348 VAL A C 1
ATOM 2678 O O . VAL A 1 348 ? -20.743 7.095 0.275 1.00 96.25 348 VAL A O 1
ATOM 2681 N N . ASP A 1 349 ? -19.592 5.562 1.469 1.00 96.88 349 ASP A N 1
ATOM 2682 C CA . ASP A 1 349 ? -19.456 6.329 2.710 1.00 96.88 349 ASP A CA 1
ATOM 2683 C C . ASP A 1 349 ? -18.346 5.736 3.605 1.00 96.88 349 ASP A C 1
ATOM 2685 O O . ASP A 1 349 ? -18.020 4.552 3.510 1.00 96.88 349 ASP A O 1
ATOM 2689 N N . THR A 1 350 ? -17.752 6.547 4.479 1.00 97.06 350 THR A N 1
ATOM 2690 C CA . THR A 1 350 ? -16.684 6.148 5.410 1.00 97.06 350 THR A CA 1
ATOM 2691 C C . THR A 1 350 ? -16.625 7.092 6.609 1.00 97.06 350 THR A C 1
ATOM 2693 O O . THR A 1 350 ? -16.775 8.307 6.470 1.00 97.06 350 THR A O 1
ATOM 2696 N N . THR A 1 351 ? -16.423 6.550 7.812 1.00 96.75 351 THR A N 1
ATOM 2697 C CA . THR A 1 351 ? -16.617 7.316 9.059 1.00 96.75 351 THR A CA 1
ATOM 2698 C C . THR A 1 351 ? -15.579 8.416 9.239 1.00 96.75 351 THR A C 1
ATOM 2700 O O . THR A 1 351 ? -15.877 9.443 9.842 1.00 96.75 351 THR A O 1
ATOM 2703 N N . MET A 1 352 ? -14.369 8.209 8.711 1.00 94.38 352 MET A N 1
ATOM 2704 C CA . MET A 1 352 ? -13.299 9.204 8.753 1.00 94.38 352 MET A CA 1
ATOM 2705 C C . MET A 1 352 ? -13.530 10.324 7.739 1.00 94.38 352 MET A C 1
ATOM 2707 O O . MET A 1 352 ? -14.066 10.115 6.651 1.00 94.38 352 MET A O 1
ATOM 2711 N N . GLY A 1 353 ? -13.127 11.523 8.141 1.00 85.88 353 GLY A N 1
ATOM 2712 C CA . GLY A 1 353 ? -13.544 12.782 7.544 1.00 85.88 353 GLY A CA 1
ATOM 2713 C C . GLY A 1 353 ? -12.512 13.397 6.616 1.00 85.88 353 GLY A C 1
ATOM 2714 O O . GLY A 1 353 ? -11.933 12.735 5.749 1.00 85.88 353 GLY A O 1
ATOM 2715 N N . LEU A 1 354 ? -12.276 14.687 6.855 1.00 76.56 354 LEU A N 1
ATOM 2716 C CA . LEU A 1 354 ? -11.087 15.416 6.412 1.00 76.56 354 LEU A CA 1
ATOM 2717 C C . LEU A 1 354 ? -9.805 14.794 6.983 1.00 76.56 354 LEU A C 1
ATOM 2719 O O . LEU A 1 354 ? -8.780 14.742 6.320 1.00 76.56 354 LEU A O 1
ATOM 2723 N N . THR A 1 355 ? -9.859 14.303 8.221 1.00 78.56 355 THR A N 1
ATOM 2724 C CA . THR A 1 355 ? -8.720 13.704 8.920 1.00 78.56 355 THR A CA 1
ATOM 2725 C C . THR A 1 355 ? -9.125 12.377 9.581 1.00 78.56 355 THR A C 1
ATOM 2727 O O . THR A 1 355 ? -10.318 12.116 9.777 1.00 78.56 355 THR A O 1
ATOM 2730 N N . PRO A 1 356 ? -8.149 11.538 9.976 1.00 87.12 356 PRO A N 1
ATOM 2731 C CA . PRO A 1 356 ? -8.352 10.367 10.832 1.00 87.12 356 PRO A CA 1
ATOM 2732 C C . PRO A 1 356 ? -8.946 10.615 12.239 1.00 87.12 356 PRO A C 1
ATOM 2734 O O . PRO A 1 356 ? -8.929 9.681 13.048 1.00 87.12 356 PRO A O 1
ATOM 2737 N N . LEU A 1 357 ? -9.367 11.846 12.564 1.00 90.12 357 LEU A N 1
ATOM 2738 C CA . LEU A 1 357 ? -9.980 12.220 13.843 1.00 90.12 357 LEU A CA 1
ATOM 2739 C C . LEU A 1 357 ? -11.497 11.990 13.862 1.00 90.12 357 LEU A C 1
ATOM 2741 O O . LEU A 1 357 ? -12.034 11.580 14.885 1.00 90.12 357 LEU A O 1
ATOM 2745 N N . GLU A 1 358 ? -12.181 12.264 12.749 1.00 91.00 358 GLU A N 1
ATOM 2746 C CA . GLU A 1 358 ? -13.634 12.099 12.646 1.00 91.00 358 GLU A CA 1
ATOM 2747 C C . GLU A 1 358 ? -14.020 10.608 12.615 1.00 91.00 358 GLU A C 1
ATOM 2749 O O . GLU A 1 358 ? -13.274 9.770 12.101 1.00 91.00 358 GLU A O 1
ATOM 2754 N N . GLY A 1 359 ? -15.204 10.271 13.127 1.00 96.06 359 GLY A N 1
ATOM 2755 C CA . GLY A 1 359 ? -15.766 8.926 13.074 1.00 96.06 359 GLY A CA 1
ATOM 2756 C C . GLY A 1 359 ? -15.860 8.269 14.446 1.00 96.06 359 GLY A C 1
ATOM 2757 O O . GLY A 1 359 ? -16.489 8.801 15.365 1.00 96.06 359 GLY A O 1
ATOM 2758 N N . LEU A 1 360 ? -15.271 7.080 14.563 1.00 97.25 360 LEU A N 1
ATOM 2759 C CA . LEU A 1 360 ? -15.209 6.319 15.809 1.00 97.25 360 LEU A CA 1
ATOM 2760 C C . LEU A 1 360 ? -14.129 6.889 16.746 1.00 97.25 360 LEU A C 1
ATOM 2762 O O . LEU A 1 360 ? -13.096 7.355 16.255 1.00 97.25 360 LEU A O 1
ATOM 2766 N N . PRO A 1 361 ? -14.308 6.813 18.078 1.00 95.75 361 PRO A N 1
ATOM 2767 C CA . PRO A 1 361 ? -13.201 7.029 19.000 1.00 95.75 361 PRO A CA 1
ATOM 2768 C C . PRO A 1 361 ? -12.133 5.945 18.795 1.00 95.75 361 PRO A C 1
ATOM 2770 O O . PRO A 1 361 ? -12.421 4.834 18.346 1.00 95.75 361 PRO A O 1
ATOM 2773 N N . GLY A 1 362 ? -10.888 6.280 19.121 1.00 93.44 362 GLY A N 1
ATOM 2774 C CA . GLY A 1 362 ? -9.755 5.356 19.068 1.00 93.44 362 GLY A CA 1
ATOM 2775 C C . GLY A 1 362 ? -8.947 5.373 20.361 1.00 93.44 362 GLY A C 1
ATOM 2776 O O . GLY A 1 362 ? -9.360 5.964 21.358 1.00 93.44 362 GLY A O 1
ATOM 2777 N N . GLY A 1 363 ? -7.745 4.794 20.318 1.00 93.44 363 GLY A N 1
ATOM 2778 C CA . GLY A 1 363 ? -6.849 4.702 21.476 1.00 93.44 363 GLY A CA 1
ATOM 2779 C C . GLY A 1 363 ? -6.577 6.055 22.138 1.00 93.44 363 GLY A C 1
ATOM 2780 O O . GLY A 1 363 ? -6.664 6.171 23.354 1.00 93.44 363 GLY A O 1
ATOM 2781 N N . THR A 1 364 ? -6.307 7.090 21.337 1.00 94.12 364 THR A N 1
ATOM 2782 C CA . THR A 1 364 ? -6.023 8.459 21.816 1.00 94.12 364 THR A CA 1
ATOM 2783 C C . THR A 1 364 ? -6.848 9.546 21.114 1.00 94.12 364 THR A C 1
ATOM 2785 O O . THR A 1 364 ? -6.627 10.735 21.345 1.00 94.12 364 THR A O 1
ATOM 2788 N N . ARG A 1 365 ? -7.755 9.156 20.204 1.00 94.75 365 ARG A N 1
ATOM 2789 C CA . ARG A 1 365 ? -8.537 10.071 19.356 1.00 94.75 365 ARG A CA 1
ATOM 2790 C C . ARG A 1 365 ? -9.986 10.141 19.804 1.00 94.75 365 ARG A C 1
ATOM 2792 O O . ARG A 1 365 ? -10.583 9.100 20.069 1.00 94.75 365 ARG A O 1
ATOM 2799 N N . SER A 1 366 ? -10.561 11.340 19.802 1.00 94.25 366 SER A N 1
ATOM 2800 C CA . SER A 1 366 ? -11.944 11.572 20.233 1.00 94.25 366 SER A CA 1
ATOM 2801 C C . SER A 1 366 ? -13.011 10.848 19.408 1.00 94.25 366 SER A C 1
ATOM 2803 O O . SER A 1 366 ? -14.050 10.490 19.955 1.00 94.25 366 SER A O 1
ATOM 2805 N N . GLY A 1 367 ? -12.788 10.664 18.103 1.00 93.75 367 GLY A N 1
ATOM 2806 C CA . GLY A 1 367 ? -13.889 10.430 17.170 1.00 93.75 367 GLY A CA 1
ATOM 2807 C C . GLY A 1 367 ? -14.698 11.711 16.934 1.00 93.75 367 GLY A C 1
ATOM 2808 O O . GLY A 1 367 ? -14.274 12.811 17.304 1.00 93.75 367 GLY A O 1
ATOM 2809 N N . SER A 1 368 ? -15.879 11.566 16.332 1.00 91.50 368 SER A N 1
ATOM 2810 C CA . SER A 1 368 ? -16.811 12.679 16.100 1.00 91.50 368 SER A CA 1
ATOM 2811 C C . SER A 1 368 ? -17.347 13.258 17.413 1.00 91.50 368 SER A C 1
ATOM 2813 O O . SER A 1 368 ? -17.977 12.540 18.190 1.00 91.50 368 SER A O 1
ATOM 2815 N N . LEU A 1 369 ? -17.160 14.563 17.605 1.00 85.94 369 LEU A N 1
ATOM 2816 C CA . LEU A 1 369 ? -17.709 15.367 18.700 1.00 85.94 369 LEU A CA 1
ATOM 2817 C C . LEU A 1 369 ? -18.424 16.603 18.133 1.00 85.94 369 LEU A C 1
ATOM 2819 O O . LEU A 1 369 ? -18.356 16.866 16.931 1.00 85.94 369 LEU A O 1
ATOM 2823 N N . ASP A 1 370 ? -19.098 17.363 18.996 1.00 76.69 370 ASP A N 1
ATOM 2824 C CA . ASP A 1 370 ? -19.636 18.678 18.639 1.00 76.69 370 ASP A CA 1
ATOM 2825 C C . ASP A 1 370 ? -18.486 19.617 18.202 1.00 76.69 370 ASP A C 1
ATOM 2827 O O . ASP A 1 370 ? -17.543 19.804 18.979 1.00 76.69 370 ASP A O 1
ATOM 2831 N N . PRO A 1 371 ? -18.523 20.222 16.997 1.00 66.31 371 PRO A N 1
ATOM 2832 C CA . PRO A 1 371 ? -17.479 21.141 16.541 1.00 66.31 371 PRO A CA 1
ATOM 2833 C C . PRO A 1 371 ? -17.279 22.361 17.449 1.00 66.31 371 PRO A C 1
ATOM 2835 O O . PRO A 1 371 ? -16.189 22.926 17.468 1.00 66.31 371 PRO A O 1
ATOM 2838 N N . SER A 1 372 ? -18.302 22.768 18.206 1.00 69.06 372 SER A N 1
ATOM 2839 C CA . SER A 1 372 ? -18.226 23.880 19.159 1.00 69.06 372 SER A CA 1
ATOM 2840 C C . SER A 1 372 ? -17.549 23.512 20.481 1.00 69.06 372 SER A C 1
ATOM 2842 O O . SER A 1 372 ? -17.036 24.401 21.158 1.00 69.06 372 SER A O 1
ATOM 2844 N N . LEU A 1 373 ? -17.462 22.218 20.829 1.00 74.69 373 LEU A N 1
ATOM 2845 C CA . LEU A 1 373 ? -16.861 21.747 22.084 1.00 74.69 373 LEU A CA 1
ATOM 2846 C C . LEU A 1 373 ? -15.432 22.266 22.270 1.00 74.69 373 LEU A C 1
ATOM 2848 O O . LEU A 1 373 ? -15.033 22.587 23.386 1.00 74.69 373 LEU A O 1
ATOM 2852 N N . VAL A 1 374 ? -14.670 22.384 21.181 1.00 66.50 374 VAL A N 1
ATOM 2853 C CA . VAL A 1 374 ? -13.304 22.915 21.225 1.00 66.50 374 VAL A CA 1
ATOM 2854 C C . VAL A 1 374 ? -13.266 24.331 21.815 1.00 66.50 374 VAL A C 1
ATOM 2856 O O . VAL A 1 374 ? -12.396 24.627 22.622 1.00 66.50 374 VAL A O 1
ATOM 2859 N N . PHE A 1 375 ? -14.255 25.177 21.522 1.00 62.09 375 PHE A N 1
ATOM 2860 C CA . PHE A 1 375 ? -14.348 26.541 22.052 1.00 62.09 375 PHE A CA 1
ATOM 2861 C C . PHE A 1 375 ? -14.858 26.604 23.502 1.00 62.09 375 PHE A C 1
ATOM 2863 O O . PHE A 1 375 ? -14.817 27.669 24.108 1.00 62.09 375 PHE A O 1
ATOM 2870 N N . HIS A 1 376 ? -15.326 25.479 24.054 1.00 69.75 376 HIS A N 1
ATOM 2871 C CA . HIS A 1 376 ? -15.733 25.334 25.455 1.00 69.75 376 HIS A CA 1
ATOM 2872 C C . HIS A 1 376 ? -14.677 24.634 26.328 1.00 69.75 376 HIS A C 1
ATOM 2874 O O . HIS A 1 376 ? -14.686 24.808 27.543 1.00 69.75 376 HIS A O 1
ATOM 2880 N N . LEU A 1 377 ? -13.783 23.835 25.731 1.00 69.00 377 LEU A N 1
ATOM 2881 C CA . LEU A 1 377 ? -12.680 23.163 26.434 1.00 69.00 377 LEU A CA 1
ATOM 2882 C C . LEU A 1 377 ? -11.509 24.101 26.755 1.00 69.00 377 LEU A C 1
ATOM 2884 O O . LEU A 1 377 ? -10.778 23.852 27.711 1.00 69.00 377 LEU A O 1
ATOM 2888 N N . PHE A 1 378 ? -11.326 25.151 25.957 1.00 65.81 378 PHE A N 1
ATOM 2889 C CA . PHE A 1 378 ? -10.310 26.180 26.168 1.00 65.81 378 PHE A CA 1
ATOM 2890 C C . PHE A 1 378 ? -10.954 27.458 26.713 1.00 65.81 378 PHE A C 1
ATOM 2892 O O . PHE A 1 378 ? -12.114 27.748 26.427 1.00 65.81 378 PHE A O 1
ATOM 2899 N N . SER A 1 379 ? -10.208 28.231 27.506 1.00 56.25 379 SER A N 1
ATOM 2900 C CA . SER A 1 379 ? -10.764 29.382 28.243 1.00 56.25 379 SER A CA 1
ATOM 2901 C C . SER A 1 379 ? -11.146 30.545 27.320 1.00 56.25 379 SER A C 1
ATOM 2903 O O . SER A 1 379 ? -11.921 31.424 27.696 1.00 56.25 379 SER A O 1
ATOM 2905 N N . ASN A 1 380 ? -10.584 30.558 26.112 1.00 57.16 380 ASN A N 1
ATOM 2906 C CA . ASN A 1 380 ? -10.968 31.411 24.998 1.00 57.16 380 ASN A CA 1
ATOM 2907 C C . ASN A 1 380 ? -10.629 30.715 23.663 1.00 57.16 380 ASN A C 1
ATOM 2909 O O . ASN A 1 380 ? -9.925 29.703 23.618 1.00 57.16 380 ASN A O 1
ATOM 2913 N N . THR A 1 381 ? -11.138 31.259 22.559 1.00 55.53 381 THR A N 1
ATOM 2914 C CA . THR A 1 381 ? -10.951 30.693 21.213 1.00 55.53 381 THR A CA 1
ATOM 2915 C C . THR A 1 381 ? -9.517 30.815 20.690 1.00 55.53 381 THR A C 1
ATOM 2917 O O . THR A 1 381 ? -9.111 30.004 19.859 1.00 55.53 381 THR A O 1
ATOM 2920 N N . GLU A 1 382 ? -8.737 31.784 21.179 1.00 59.06 382 GLU A N 1
ATOM 2921 C CA . GLU A 1 382 ? -7.325 31.947 20.815 1.00 59.06 382 GLU A CA 1
ATOM 2922 C C . GLU A 1 382 ? -6.481 30.788 21.356 1.00 59.06 382 GLU A C 1
ATOM 2924 O O . GLU A 1 382 ? -5.681 30.220 20.618 1.00 59.06 382 GLU A O 1
ATOM 2929 N N . GLU A 1 383 ? -6.708 30.374 22.608 1.00 63.69 383 GLU A N 1
ATOM 2930 C CA . GLU A 1 383 ? -6.023 29.247 23.249 1.00 63.69 383 GLU A CA 1
ATOM 2931 C C . GLU A 1 383 ? -6.223 27.928 22.480 1.00 63.69 383 GLU A C 1
ATOM 2933 O O . GLU A 1 383 ? -5.278 27.153 22.331 1.00 63.69 383 GLU A O 1
ATOM 2938 N N . ALA A 1 384 ? -7.416 27.694 21.925 1.00 56.84 384 ALA A N 1
ATOM 2939 C CA . ALA A 1 384 ? -7.690 26.525 21.086 1.00 56.84 384 ALA A CA 1
ATOM 2940 C C . ALA A 1 384 ? -6.819 26.487 19.815 1.00 56.84 384 ALA A C 1
ATOM 2942 O O . ALA A 1 384 ? -6.375 25.416 19.391 1.00 56.84 384 ALA A O 1
ATOM 2943 N N . GLY A 1 385 ? -6.593 27.661 19.215 1.00 58.78 385 GLY A N 1
ATOM 2944 C CA . GLY A 1 385 ? -5.822 27.859 17.987 1.00 58.78 385 GLY A CA 1
ATOM 2945 C C . GLY A 1 385 ? -4.324 28.101 18.195 1.00 58.78 385 GLY A C 1
ATOM 2946 O O . GLY A 1 385 ? -3.604 28.221 17.203 1.00 58.78 385 GLY A O 1
ATOM 2947 N N . GLN A 1 386 ? -3.836 28.165 19.441 1.00 74.25 386 GLN A N 1
ATOM 2948 C CA . GLN A 1 386 ? -2.406 28.303 19.727 1.00 74.25 386 GLN A CA 1
ATOM 2949 C C . GLN A 1 386 ? -1.623 27.152 19.090 1.00 74.25 386 GLN A C 1
ATOM 2951 O O . GLN A 1 386 ? -1.990 25.983 19.224 1.00 74.25 386 GLN A O 1
ATOM 2956 N N . ILE A 1 387 ? -0.549 27.502 18.379 1.00 77.44 387 ILE A N 1
ATOM 2957 C CA . ILE A 1 387 ? 0.323 26.537 17.714 1.00 77.44 387 ILE A CA 1
ATOM 2958 C C . ILE A 1 387 ? 1.311 25.972 18.732 1.00 77.44 387 ILE A C 1
ATOM 2960 O O . ILE A 1 387 ? 2.206 26.672 19.200 1.00 77.44 387 ILE A O 1
ATOM 2964 N N . GLU A 1 388 ? 1.156 24.688 19.017 1.00 78.50 388 GLU A N 1
ATOM 2965 C CA . GLU A 1 388 ? 2.105 23.859 19.747 1.00 78.50 388 GLU A CA 1
ATOM 2966 C C . GLU A 1 388 ? 3.142 23.296 18.763 1.00 78.50 388 GLU A C 1
ATOM 2968 O O . GLU A 1 388 ? 2.796 22.803 17.681 1.00 78.50 388 GLU A O 1
ATOM 2973 N N . GLU A 1 389 ? 4.421 23.333 19.142 1.00 77.00 389 GLU A N 1
ATOM 2974 C CA . GLU A 1 389 ? 5.502 22.696 18.386 1.00 77.00 389 GLU A CA 1
ATOM 2975 C C . GLU A 1 389 ? 5.946 21.416 19.103 1.00 77.00 389 GLU A C 1
ATOM 2977 O O . GLU A 1 389 ? 6.493 21.447 20.203 1.00 77.00 389 GLU A O 1
ATOM 2982 N N . THR A 1 390 ? 5.684 20.258 18.492 1.00 69.25 390 THR A N 1
ATOM 2983 C CA . THR A 1 390 ? 5.957 18.949 19.100 1.00 69.25 390 THR A CA 1
ATOM 2984 C C . THR A 1 390 ? 6.596 17.995 18.098 1.00 69.25 390 THR A C 1
ATOM 2986 O O . THR A 1 390 ? 6.061 17.753 17.017 1.00 69.25 390 THR A O 1
ATOM 2989 N N . LYS A 1 391 ? 7.777 17.460 18.439 1.00 65.12 391 LYS A N 1
ATOM 2990 C CA . LYS A 1 391 ? 8.566 16.540 17.591 1.00 65.12 391 LYS A CA 1
ATOM 2991 C C . LYS A 1 391 ? 8.709 17.011 16.124 1.00 65.12 391 LYS A C 1
ATOM 2993 O O . LYS A 1 391 ? 8.567 16.208 15.208 1.00 65.12 391 LYS A O 1
ATOM 2998 N N . GLY A 1 392 ? 8.946 18.310 15.908 1.00 66.88 392 GLY A N 1
ATOM 2999 C CA . GLY A 1 392 ? 9.098 18.914 14.572 1.00 66.88 392 GLY A CA 1
ATOM 3000 C C . GLY A 1 392 ? 7.791 19.202 13.815 1.00 66.88 392 GLY A C 1
ATOM 3001 O O . GLY A 1 392 ? 7.834 19.646 12.668 1.00 66.88 392 GLY A O 1
ATOM 3002 N N . MET A 1 393 ? 6.628 18.974 14.432 1.00 71.50 393 MET A N 1
ATOM 3003 C CA . MET A 1 393 ? 5.311 19.302 13.878 1.00 71.50 393 MET A CA 1
ATOM 3004 C C . MET A 1 393 ? 4.744 20.562 14.534 1.00 71.50 393 MET A C 1
ATOM 3006 O O . MET A 1 393 ? 4.777 20.684 15.757 1.00 71.50 393 MET A O 1
ATOM 3010 N N . LYS A 1 394 ? 4.149 21.444 13.726 1.00 72.75 394 LYS A N 1
ATOM 3011 C CA . LYS A 1 394 ? 3.345 22.588 14.180 1.00 72.75 394 LYS A CA 1
ATOM 3012 C C . LYS A 1 394 ? 1.869 22.232 14.058 1.00 72.75 394 LYS A C 1
ATOM 3014 O O . LYS A 1 394 ? 1.419 21.896 12.965 1.00 72.75 394 LYS A O 1
ATOM 3019 N N . VAL A 1 395 ? 1.154 22.248 15.177 1.00 80.19 395 VAL A N 1
ATOM 3020 C CA . VAL A 1 395 ? -0.247 21.805 15.297 1.00 80.19 395 VAL A CA 1
ATOM 3021 C C . VAL A 1 395 ? -0.990 22.702 16.273 1.00 80.19 395 VAL A C 1
ATOM 3023 O O . VAL A 1 395 ? -0.371 23.252 17.177 1.00 80.19 395 VAL A O 1
ATOM 3026 N N . THR A 1 396 ? -2.305 22.844 16.147 1.00 78.25 396 THR A N 1
ATOM 3027 C CA . THR A 1 396 ? -3.068 23.553 17.183 1.00 78.25 396 THR A CA 1
ATOM 3028 C C . THR A 1 396 ? -3.136 22.739 18.480 1.00 78.25 396 THR A C 1
ATOM 3030 O O . THR A 1 396 ? -3.169 21.501 18.467 1.00 78.25 396 THR A O 1
ATOM 3033 N N . LYS A 1 397 ? -3.221 23.431 19.621 1.00 79.69 397 LYS A N 1
ATOM 3034 C CA . LYS A 1 397 ? -3.467 22.836 20.945 1.00 79.69 397 LYS A CA 1
ATOM 3035 C C . LYS A 1 397 ? -4.719 21.947 20.944 1.00 79.69 397 LYS A C 1
ATOM 3037 O O . LYS A 1 397 ? -4.712 20.852 21.511 1.00 79.69 397 LYS A O 1
ATOM 3042 N N . ALA A 1 398 ? -5.760 22.375 20.224 1.00 74.69 398 ALA A N 1
ATOM 3043 C CA . ALA A 1 398 ? -6.966 21.597 19.958 1.00 74.69 398 ALA A CA 1
ATOM 3044 C C . ALA A 1 398 ? -6.701 20.274 19.219 1.00 74.69 398 ALA A C 1
ATOM 3046 O O . ALA A 1 398 ? -7.121 19.214 19.688 1.00 74.69 398 ALA A O 1
ATOM 3047 N N . GLU A 1 399 ? -5.995 20.304 18.082 1.00 81.06 399 GLU A N 1
ATOM 3048 C CA . GLU A 1 399 ? -5.655 19.090 17.329 1.00 81.06 399 GLU A CA 1
ATOM 3049 C C . GLU A 1 399 ? -4.833 18.111 18.164 1.00 81.06 399 GLU A C 1
ATOM 3051 O O . GLU A 1 399 ? -5.074 16.902 18.098 1.00 81.06 399 GLU A O 1
ATOM 3056 N N . LEU A 1 400 ? -3.878 18.623 18.949 1.00 85.88 400 LEU A N 1
ATOM 3057 C CA . LEU A 1 400 ? -3.020 17.819 19.811 1.00 85.88 400 LEU A CA 1
ATOM 3058 C C . LEU A 1 400 ? -3.838 17.098 20.890 1.00 85.88 400 LEU A C 1
ATOM 3060 O O . LEU A 1 400 ? -3.732 15.875 21.016 1.00 85.88 400 LEU A O 1
ATOM 3064 N N . LEU A 1 401 ? -4.695 17.825 21.613 1.00 88.06 401 LEU A N 1
ATOM 3065 C CA . LEU A 1 401 ? -5.579 17.265 22.638 1.00 88.06 401 LEU A CA 1
ATOM 3066 C C . LEU A 1 401 ? -6.513 16.201 22.042 1.00 88.06 401 LEU A C 1
ATOM 3068 O O . LEU A 1 401 ? -6.523 15.056 22.500 1.00 88.06 401 LEU A O 1
ATOM 3072 N N . LEU A 1 402 ? -7.226 16.537 20.963 1.00 88.25 402 LEU A N 1
ATOM 3073 C CA . LEU A 1 402 ? -8.225 15.656 20.351 1.00 88.25 402 LEU A CA 1
ATOM 3074 C C . LEU A 1 402 ? -7.620 14.408 19.681 1.00 88.25 402 LEU A C 1
ATOM 3076 O O . LEU A 1 402 ? -8.310 13.394 19.571 1.00 88.25 402 LEU A O 1
ATOM 3080 N N . ASN A 1 403 ? -6.346 14.438 19.261 1.00 87.88 403 ASN A N 1
ATOM 3081 C CA . ASN A 1 403 ? -5.669 13.283 18.652 1.00 87.88 403 ASN A CA 1
ATOM 3082 C C . ASN A 1 403 ? -4.796 12.450 19.600 1.00 87.88 403 ASN A C 1
ATOM 3084 O O . ASN A 1 403 ? -4.486 11.301 19.257 1.00 87.88 403 ASN A O 1
ATOM 3088 N N . LYS A 1 404 ? -4.308 13.020 20.709 1.00 88.38 404 LYS A N 1
ATOM 3089 C CA . LYS A 1 404 ? -3.299 12.382 21.578 1.00 88.38 404 LYS A CA 1
ATOM 3090 C C . LYS A 1 404 ? -3.738 12.195 23.031 1.00 88.38 404 LYS A C 1
ATOM 3092 O O . LYS A 1 404 ? -3.125 11.378 23.708 1.00 88.38 404 LYS A O 1
ATOM 3097 N N . GLN A 1 405 ? -4.765 12.905 23.498 1.00 90.44 405 GLN A N 1
ATOM 3098 C CA . GLN A 1 405 ? -5.194 12.899 24.906 1.00 90.44 405 GLN A CA 1
ATOM 3099 C C . GLN A 1 405 ? -6.675 12.514 25.091 1.00 90.44 405 GLN A C 1
ATOM 3101 O O . GLN A 1 405 ? -7.150 12.415 26.218 1.00 90.44 405 GLN A O 1
ATOM 3106 N N . ALA A 1 406 ? -7.405 12.276 23.998 1.00 93.69 406 ALA A N 1
ATOM 3107 C CA . ALA A 1 406 ? -8.824 11.932 24.000 1.00 93.69 406 ALA A CA 1
ATOM 3108 C C . ALA A 1 406 ? -9.045 10.416 23.807 1.00 93.69 406 ALA A C 1
ATOM 3110 O O . ALA A 1 406 ? -8.140 9.605 24.011 1.00 93.69 406 ALA A O 1
ATOM 3111 N N . GLY A 1 407 ? -10.256 10.015 23.407 1.00 94.88 407 GLY A N 1
ATOM 3112 C CA . GLY A 1 407 ? -10.586 8.616 23.131 1.00 94.88 407 GLY A CA 1
ATOM 3113 C C . GLY A 1 407 ? -10.473 7.734 24.372 1.00 94.88 407 GLY A C 1
ATOM 3114 O O . GLY A 1 407 ? -10.785 8.167 25.480 1.00 94.88 407 GLY A O 1
ATOM 3115 N N . PHE A 1 408 ? -10.004 6.501 24.195 1.00 96.06 408 PHE A N 1
ATOM 3116 C CA . PHE A 1 408 ? -9.842 5.551 25.297 1.00 96.06 408 PHE A CA 1
ATOM 3117 C C . PHE A 1 408 ? -8.893 6.073 26.388 1.00 96.06 408 PHE A C 1
ATOM 3119 O O . PHE A 1 408 ? -9.234 6.015 27.572 1.00 96.06 408 PHE A O 1
ATOM 3126 N N . GLN A 1 409 ? -7.771 6.684 25.989 1.00 95.19 409 GLN A N 1
ATOM 3127 C CA . GLN A 1 409 ? -6.796 7.288 26.897 1.00 95.19 409 GLN A CA 1
ATOM 3128 C C . GLN A 1 409 ? -7.434 8.352 27.800 1.00 95.19 409 GLN A C 1
ATOM 3130 O O . GLN A 1 409 ? -7.177 8.361 29.003 1.00 95.19 409 GLN A O 1
ATOM 3135 N N . GLY A 1 410 ? -8.290 9.209 27.236 1.00 93.00 410 GLY A N 1
ATOM 3136 C CA . GLY A 1 410 ? -9.011 10.241 27.987 1.00 93.00 410 GLY A CA 1
ATOM 3137 C C . GLY A 1 410 ? -10.143 9.698 28.870 1.00 93.00 410 GLY A C 1
ATOM 3138 O O . GLY A 1 410 ? -10.427 10.276 29.913 1.00 93.00 410 GLY A O 1
ATOM 3139 N N . LEU A 1 411 ? -10.776 8.584 28.482 1.00 92.88 411 LEU A N 1
ATOM 3140 C CA . LEU A 1 411 ? -11.888 7.980 29.230 1.00 92.88 411 LEU A CA 1
ATOM 3141 C C . LEU A 1 411 ? -11.431 7.110 30.411 1.00 92.88 411 LEU A C 1
ATOM 3143 O O . LEU A 1 411 ? -12.076 7.111 31.454 1.00 92.88 411 LEU A O 1
ATOM 3147 N N . CYS A 1 412 ? -10.349 6.343 30.253 1.00 93.12 412 CYS A N 1
ATOM 3148 C CA . CYS A 1 412 ? -9.958 5.303 31.217 1.00 93.12 412 CYS A CA 1
ATOM 3149 C C . CYS A 1 412 ? -8.439 5.175 31.456 1.00 93.12 412 CYS A C 1
ATOM 3151 O O . CYS A 1 412 ? -7.983 4.210 32.072 1.00 93.12 412 CYS A O 1
ATOM 3153 N N . GLY A 1 413 ? -7.643 6.146 30.994 1.00 92.12 413 GLY A N 1
ATOM 3154 C CA . GLY A 1 413 ? -6.214 6.252 31.311 1.00 92.12 413 GLY A CA 1
ATOM 3155 C C . GLY A 1 413 ? -5.281 5.317 30.533 1.00 92.12 413 GLY A C 1
ATOM 3156 O O . GLY A 1 413 ? -4.073 5.365 30.755 1.00 92.12 413 GLY A O 1
ATOM 3157 N N . THR A 1 414 ? -5.800 4.506 29.608 1.00 93.25 414 THR A N 1
ATOM 3158 C CA . THR A 1 414 ? -5.010 3.655 28.704 1.00 93.25 414 THR A CA 1
ATOM 3159 C C . THR A 1 414 ? -5.578 3.688 27.285 1.00 93.25 414 THR A C 1
ATOM 3161 O O . THR A 1 414 ? -6.765 3.940 27.082 1.00 93.25 414 THR A O 1
ATOM 3164 N N . SER A 1 415 ? -4.725 3.429 26.296 1.00 93.38 415 SER A N 1
ATOM 3165 C CA . SER A 1 415 ? -5.096 3.334 24.879 1.00 93.38 415 SER A CA 1
ATOM 3166 C C . SER A 1 415 ? -5.166 1.892 24.356 1.00 93.38 415 SER A C 1
ATOM 3168 O O . SER A 1 415 ? -5.569 1.687 23.207 1.00 93.38 415 SER A O 1
ATOM 3170 N N . ASP A 1 416 ? -4.809 0.896 25.179 1.00 93.62 416 ASP A N 1
ATOM 3171 C CA . ASP A 1 416 ? -4.887 -0.526 24.830 1.00 93.62 416 ASP A CA 1
ATOM 3172 C C . ASP A 1 416 ? -6.285 -1.087 25.125 1.00 93.62 416 ASP A C 1
ATOM 3174 O O . ASP A 1 416 ? -6.682 -1.278 26.273 1.00 93.62 416 ASP A O 1
ATOM 3178 N N . PHE A 1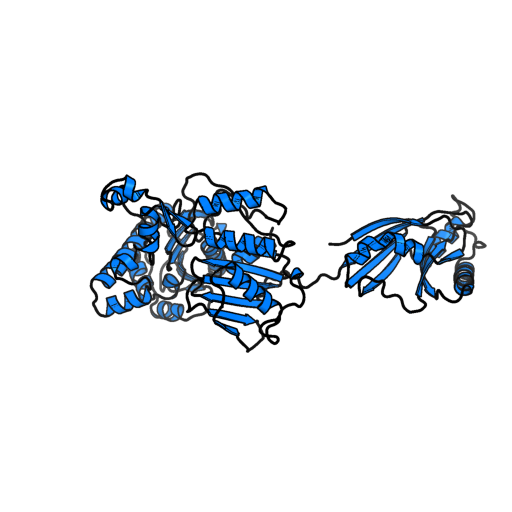 417 ? -7.040 -1.392 24.069 1.00 94.25 417 PHE A N 1
ATOM 3179 C CA . PHE A 1 417 ? -8.398 -1.917 24.198 1.00 94.25 417 PHE A CA 1
ATOM 3180 C C . PHE A 1 417 ? -8.472 -3.290 24.889 1.00 94.25 417 PHE A C 1
ATOM 3182 O O . PHE A 1 417 ? -9.486 -3.586 25.514 1.00 94.25 417 PHE A O 1
ATOM 3189 N N . GLY A 1 418 ? -7.415 -4.110 24.832 1.00 92.25 418 GLY A N 1
ATOM 3190 C CA . GLY A 1 418 ? -7.361 -5.390 25.544 1.00 92.25 418 GLY A CA 1
ATOM 3191 C C . GLY A 1 418 ? -7.275 -5.204 27.062 1.00 92.25 418 GLY A C 1
ATOM 3192 O O . GLY A 1 418 ? -7.984 -5.874 27.819 1.00 92.25 418 GLY A O 1
ATOM 3193 N N . GLU A 1 419 ? -6.467 -4.237 27.507 1.00 94.06 419 GLU A N 1
ATOM 3194 C CA . GLU A 1 419 ? -6.397 -3.825 28.914 1.00 94.06 419 GLU A CA 1
ATOM 3195 C C . GLU A 1 419 ? -7.755 -3.285 29.395 1.00 94.06 419 GLU A C 1
ATOM 3197 O O . GLU A 1 419 ? -8.215 -3.628 30.485 1.00 94.06 419 GLU A O 1
ATOM 3202 N N . ILE A 1 420 ? -8.432 -2.495 28.555 1.00 95.25 420 ILE A N 1
ATOM 3203 C CA . ILE A 1 420 ? -9.757 -1.929 28.845 1.00 95.25 420 ILE A CA 1
ATOM 3204 C C . ILE A 1 420 ? -10.801 -3.029 29.003 1.00 95.25 420 ILE A C 1
ATOM 3206 O O . ILE A 1 420 ? -11.524 -3.019 29.996 1.00 95.25 420 ILE A O 1
ATOM 3210 N N . THR A 1 421 ? -10.870 -4.003 28.089 1.00 93.50 421 THR A N 1
ATOM 3211 C CA . THR A 1 421 ? -11.813 -5.122 28.237 1.00 93.50 421 THR A CA 1
ATOM 3212 C C . THR A 1 421 ? -11.555 -5.906 29.525 1.00 93.50 421 THR A C 1
ATOM 3214 O O . THR A 1 421 ? -12.490 -6.142 30.280 1.00 93.50 421 THR A O 1
ATOM 3217 N N . SER A 1 422 ? -10.288 -6.174 29.866 1.00 94.12 422 SER A N 1
ATOM 3218 C CA . SER A 1 422 ? -9.931 -6.866 31.113 1.00 94.12 422 SER A CA 1
ATOM 3219 C C . SER A 1 422 ? -10.351 -6.086 32.371 1.00 94.12 422 SER A C 1
ATOM 3221 O O . SER A 1 422 ? -10.918 -6.662 33.300 1.00 94.12 422 SER A O 1
ATOM 3223 N N . LYS A 1 423 ? -10.148 -4.760 32.399 1.00 95.25 423 LYS A N 1
ATOM 3224 C CA . LYS A 1 423 ? -10.629 -3.894 33.492 1.00 95.25 423 LYS A CA 1
ATOM 3225 C C . LYS A 1 423 ? -12.157 -3.841 33.561 1.00 95.25 423 LYS A C 1
ATOM 3227 O O . LYS A 1 423 ? -12.720 -3.846 34.656 1.00 95.25 423 LYS A O 1
ATOM 3232 N N . ALA A 1 424 ? -12.834 -3.805 32.414 1.00 94.38 424 ALA A N 1
ATOM 3233 C CA . ALA A 1 424 ? -14.290 -3.807 32.345 1.00 94.38 424 ALA A CA 1
ATOM 3234 C C . ALA A 1 424 ? -14.871 -5.115 32.908 1.00 94.38 424 ALA A C 1
ATOM 3236 O O . ALA A 1 424 ? -15.787 -5.065 33.730 1.00 94.38 424 ALA A O 1
ATOM 3237 N N . ASP A 1 425 ? -14.293 -6.267 32.562 1.00 92.50 425 ASP A N 1
ATOM 3238 C CA . ASP A 1 425 ? -14.690 -7.575 33.098 1.00 92.50 425 ASP A CA 1
ATOM 3239 C C . ASP A 1 425 ? -14.470 -7.658 34.621 1.00 92.50 425 ASP A C 1
ATOM 3241 O O . ASP A 1 425 ? -15.326 -8.153 35.353 1.00 92.50 425 ASP A O 1
ATOM 3245 N N . GLN A 1 426 ? -13.383 -7.058 35.124 1.00 95.44 426 GLN A N 1
ATOM 3246 C CA . GLN A 1 426 ? -13.095 -6.908 36.561 1.00 95.44 426 GLN A CA 1
ATOM 3247 C C . GLN A 1 426 ? -14.008 -5.901 37.292 1.00 95.44 426 GLN A C 1
ATOM 3249 O O . GLN A 1 426 ? -13.931 -5.768 38.513 1.00 95.44 426 GLN A O 1
ATOM 3254 N N . GLY A 1 427 ? -14.898 -5.203 36.580 1.00 94.81 427 GLY A N 1
ATOM 3255 C CA . GLY A 1 427 ? -15.901 -4.320 37.175 1.00 94.81 427 GLY A CA 1
ATOM 3256 C C . GLY A 1 427 ? -15.604 -2.821 37.106 1.00 94.81 427 GLY A C 1
ATOM 3257 O O . GLY A 1 427 ? -16.437 -2.045 37.582 1.00 94.81 427 GLY A O 1
ATOM 3258 N N . ASP A 1 428 ? -14.491 -2.394 36.502 1.00 97.31 428 ASP A N 1
ATOM 3259 C CA . ASP A 1 428 ? -14.128 -0.977 36.407 1.00 97.31 428 ASP A CA 1
ATOM 3260 C C . ASP A 1 428 ? -15.183 -0.170 35.628 1.00 97.31 428 ASP A C 1
ATOM 3262 O O . ASP A 1 428 ? -15.573 -0.504 34.505 1.00 97.31 428 ASP A O 1
ATOM 3266 N N . LYS A 1 429 ? -15.665 0.916 36.245 1.00 96.75 429 LYS A N 1
ATOM 3267 C CA . LYS A 1 429 ? -16.760 1.732 35.704 1.00 96.75 429 LYS A CA 1
ATOM 3268 C C . LYS A 1 429 ? -16.344 2.556 34.483 1.00 96.75 429 LYS A C 1
ATOM 3270 O O . LYS A 1 429 ? -17.163 2.724 33.584 1.00 96.75 429 LYS A O 1
ATOM 3275 N N . GLN A 1 430 ? -15.109 3.057 34.440 1.00 95.81 430 GLN A N 1
ATOM 3276 C CA . GLN A 1 430 ? -14.615 3.860 33.319 1.00 95.81 430 GLN A CA 1
ATOM 3277 C C . GLN A 1 430 ? -14.265 2.981 32.121 1.00 95.81 430 GLN A C 1
ATOM 3279 O O . GLN A 1 430 ? -14.578 3.333 30.986 1.00 95.81 430 GLN A O 1
ATOM 3284 N N . ALA A 1 431 ? -13.707 1.795 32.358 1.00 96.44 431 ALA A N 1
ATOM 3285 C CA . ALA A 1 431 ? -13.474 0.811 31.310 1.00 96.44 431 ALA A CA 1
ATOM 3286 C C . ALA A 1 431 ? -14.797 0.330 30.681 1.00 96.44 431 ALA A C 1
ATOM 3288 O O . ALA A 1 431 ? -14.933 0.330 29.457 1.00 96.44 431 ALA A O 1
ATOM 3289 N N . LYS A 1 432 ? -15.820 0.022 31.499 1.00 96.19 432 LYS A N 1
ATOM 3290 C CA . LYS A 1 432 ? -17.179 -0.294 31.011 1.00 96.19 432 LYS A CA 1
ATOM 3291 C C . LYS A 1 432 ? -17.806 0.850 30.213 1.00 96.19 432 LYS A C 1
ATOM 3293 O O . LYS A 1 432 ? -18.455 0.595 29.196 1.00 96.19 432 LYS A O 1
ATOM 3298 N N . LEU A 1 433 ? -17.602 2.099 30.641 1.00 96.62 433 LEU A N 1
ATOM 3299 C CA . LEU A 1 433 ? -18.053 3.276 29.900 1.00 96.62 433 LEU A CA 1
ATOM 3300 C C . LEU A 1 433 ? -17.326 3.395 28.552 1.00 96.62 433 LEU A C 1
ATOM 3302 O O . LEU A 1 433 ? -17.983 3.587 27.534 1.00 96.62 433 LEU A O 1
ATOM 3306 N N . ALA A 1 434 ? -16.003 3.217 28.518 1.00 96.38 434 ALA A N 1
ATOM 3307 C CA . ALA A 1 434 ? -15.208 3.286 27.292 1.00 96.38 434 ALA A CA 1
ATOM 3308 C C . ALA A 1 434 ? -15.621 2.224 26.256 1.00 96.38 434 ALA A C 1
ATOM 3310 O O . ALA A 1 434 ? -15.777 2.554 25.078 1.00 96.38 434 ALA A O 1
ATOM 3311 N N . VAL A 1 435 ? -15.877 0.981 26.688 1.00 96.25 435 VAL A N 1
ATOM 3312 C CA . VAL A 1 435 ? -16.431 -0.076 25.819 1.00 96.25 435 VAL A CA 1
ATOM 3313 C C . VAL A 1 435 ? -17.819 0.318 25.305 1.00 96.25 435 VAL A C 1
ATOM 3315 O O . VAL A 1 435 ? -18.039 0.312 24.096 1.00 96.25 435 VAL A O 1
ATOM 3318 N N . SER A 1 436 ? -18.724 0.749 26.191 1.00 96.00 436 SER A N 1
ATOM 3319 C CA . SER A 1 436 ? -20.088 1.171 25.820 1.00 96.00 436 SER A CA 1
ATOM 3320 C C . SER A 1 436 ? -20.099 2.319 24.803 1.00 96.00 436 SER A C 1
ATOM 3322 O O . SER A 1 436 ? -20.860 2.288 23.839 1.00 96.00 436 SER A O 1
ATOM 3324 N N . VAL A 1 437 ? -19.231 3.322 24.982 1.00 96.62 437 VAL A N 1
ATOM 3325 C CA . VAL A 1 437 ? -19.079 4.463 24.062 1.00 96.62 437 VAL A CA 1
ATOM 3326 C C . VAL A 1 437 ? -18.568 4.012 22.690 1.00 96.62 437 VAL A C 1
ATOM 3328 O O . VAL A 1 437 ? -19.016 4.537 21.668 1.00 96.62 437 VAL A O 1
ATOM 3331 N N . PHE A 1 438 ? -17.659 3.033 22.642 1.00 97.69 438 PHE A N 1
ATOM 3332 C CA . PHE A 1 438 ? -17.148 2.494 21.381 1.00 97.69 438 PHE A CA 1
ATOM 3333 C C . PHE A 1 438 ? -18.197 1.660 20.639 1.00 97.69 438 PHE A C 1
ATOM 3335 O O . PHE A 1 438 ? -18.398 1.867 19.442 1.00 97.69 438 PHE A O 1
ATOM 3342 N N . GLU A 1 439 ? -18.912 0.780 21.346 1.00 97.00 439 GLU A N 1
ATOM 3343 C CA . GLU A 1 439 ? -20.040 0.024 20.790 1.00 97.00 439 GLU A CA 1
ATOM 3344 C C . GLU A 1 439 ? -21.112 0.953 20.220 1.00 97.00 439 GLU A C 1
ATOM 3346 O O . GLU A 1 439 ? -21.531 0.783 19.078 1.00 97.00 439 GLU A O 1
ATOM 3351 N N . GLU A 1 440 ? -21.524 1.972 20.974 1.00 97.12 440 GLU A N 1
ATOM 3352 C CA . GLU A 1 440 ? -22.571 2.897 20.540 1.00 97.12 440 GLU A CA 1
ATOM 3353 C C . GLU A 1 440 ? -22.130 3.741 19.331 1.00 97.12 440 GLU A C 1
ATOM 3355 O O . GLU A 1 440 ? -22.918 4.019 18.424 1.00 97.12 440 GLU A O 1
ATOM 3360 N N . ALA A 1 441 ? -20.843 4.094 19.251 1.00 96.94 441 ALA A N 1
ATOM 3361 C CA . ALA A 1 441 ? -20.278 4.723 18.062 1.00 96.94 441 ALA A CA 1
ATOM 3362 C C . ALA A 1 441 ? -20.314 3.791 16.836 1.00 96.94 441 ALA A C 1
ATOM 3364 O O . ALA A 1 441 ? -20.697 4.243 15.755 1.00 96.94 441 ALA A O 1
ATOM 3365 N N . ILE A 1 442 ? -19.977 2.504 16.994 1.00 98.31 442 ILE A N 1
ATOM 3366 C CA . ILE A 1 442 ? -20.081 1.494 15.926 1.00 98.31 442 ILE A CA 1
ATOM 3367 C C . ILE A 1 442 ? -21.540 1.344 15.479 1.00 98.31 442 ILE A C 1
ATOM 3369 O O . ILE A 1 442 ? -21.825 1.440 14.287 1.00 98.31 442 ILE A O 1
ATOM 3373 N N . MET A 1 443 ? -22.474 1.177 16.418 1.00 97.88 443 MET A N 1
ATOM 3374 C CA . MET A 1 443 ? -23.898 0.975 16.127 1.00 97.88 443 MET A CA 1
ATOM 3375 C C . MET A 1 443 ? -24.527 2.156 15.384 1.00 97.88 443 MET A C 1
ATOM 3377 O O . MET A 1 443 ? -25.266 1.951 14.420 1.00 97.88 443 MET A O 1
ATOM 3381 N N . ARG A 1 444 ? -24.178 3.390 15.766 1.00 96.31 444 ARG A N 1
ATOM 3382 C CA . ARG A 1 444 ? -24.612 4.622 15.092 1.00 96.31 444 ARG A CA 1
ATOM 3383 C C . ARG A 1 444 ? -24.225 4.655 13.610 1.00 96.31 444 ARG A C 1
ATOM 3385 O O . ARG A 1 444 ? -25.065 4.981 12.771 1.00 96.31 444 ARG A O 1
ATOM 3392 N N . TYR A 1 445 ? -22.986 4.295 13.270 1.00 97.69 445 TYR A N 1
ATOM 3393 C CA . TYR A 1 445 ? -22.554 4.235 11.868 1.00 97.69 445 TYR A CA 1
ATOM 3394 C C . TYR A 1 445 ? -23.075 2.986 11.145 1.00 97.69 445 TYR A C 1
ATOM 3396 O O . TYR A 1 445 ? -23.461 3.081 9.982 1.00 97.69 445 TYR A O 1
ATOM 3404 N N . LEU A 1 446 ? -23.173 1.842 11.827 1.00 97.50 446 LEU A N 1
ATOM 3405 C CA . LEU A 1 446 ? -23.715 0.603 11.264 1.00 97.50 446 LEU A CA 1
ATOM 3406 C C . LEU A 1 446 ? -25.177 0.780 10.838 1.00 97.50 446 LEU A C 1
ATOM 3408 O O . LEU A 1 446 ? -25.524 0.463 9.703 1.00 97.50 446 LEU A O 1
ATOM 3412 N N . GLY A 1 447 ? -26.012 1.367 11.701 1.00 96.62 447 GLY A N 1
ATOM 3413 C CA . GLY A 1 447 ? -27.403 1.699 11.386 1.00 96.62 447 GLY A CA 1
ATOM 3414 C C . GLY A 1 447 ? -27.524 2.655 10.196 1.00 96.62 447 GLY A C 1
ATOM 3415 O O . GLY A 1 447 ? -28.292 2.393 9.270 1.00 96.62 447 GLY A O 1
ATOM 3416 N N . ALA A 1 448 ? -26.711 3.718 10.163 1.00 95.81 448 ALA A N 1
ATOM 3417 C CA . ALA A 1 448 ? -26.675 4.648 9.034 1.00 95.81 448 ALA A CA 1
ATOM 3418 C C . ALA A 1 448 ? -26.288 3.953 7.714 1.00 95.81 448 ALA A C 1
ATOM 3420 O O . ALA A 1 448 ? -26.889 4.221 6.674 1.00 95.81 448 ALA A O 1
ATOM 3421 N N . TYR A 1 449 ? -25.326 3.026 7.745 1.00 98.12 449 TYR A N 1
ATOM 3422 C CA . TYR A 1 449 ? -24.857 2.302 6.561 1.00 98.12 449 TYR A CA 1
ATOM 3423 C C . TYR A 1 449 ? -25.843 1.237 6.073 1.00 98.12 449 TYR A C 1
ATOM 3425 O O . TYR A 1 449 ? -26.051 1.125 4.866 1.00 98.12 449 TYR A O 1
ATOM 3433 N N . LEU A 1 450 ? -26.535 0.541 6.976 1.00 95.50 450 LEU A N 1
ATOM 3434 C CA . LEU A 1 450 ? -27.644 -0.354 6.626 1.00 95.50 450 LEU A CA 1
ATOM 3435 C C . LEU A 1 450 ? -28.767 0.408 5.895 1.00 95.50 450 LEU A C 1
ATOM 3437 O O . LEU A 1 450 ? -29.228 -0.022 4.837 1.00 95.50 450 LEU A O 1
ATOM 3441 N N . VAL A 1 451 ? -29.147 1.593 6.391 1.00 95.62 451 VAL A N 1
ATOM 3442 C CA . VAL A 1 451 ? -30.112 2.478 5.708 1.00 95.62 451 VAL A CA 1
ATOM 3443 C C . VAL A 1 451 ? -29.558 2.990 4.369 1.00 95.62 451 VAL A C 1
ATOM 3445 O O . VAL A 1 451 ? -30.294 3.064 3.382 1.00 95.62 451 VAL A O 1
ATOM 3448 N N . ARG A 1 452 ? -28.258 3.312 4.298 1.00 93.62 452 ARG A N 1
ATOM 3449 C CA . ARG A 1 452 ? -27.594 3.813 3.082 1.00 93.62 452 ARG A CA 1
ATOM 3450 C C . ARG A 1 452 ? -27.586 2.792 1.942 1.00 93.62 452 ARG A C 1
ATOM 3452 O O . ARG A 1 452 ? -27.801 3.209 0.803 1.00 93.62 452 ARG A O 1
ATOM 3459 N N . LEU A 1 453 ? -27.360 1.509 2.251 1.00 94.19 453 LEU A N 1
ATOM 3460 C CA . LEU A 1 453 ? -27.347 0.397 1.290 1.00 94.19 453 LEU A CA 1
ATOM 3461 C C . LEU A 1 453 ? -28.739 0.035 0.760 1.00 94.19 453 LEU A C 1
ATOM 3463 O O . LEU A 1 453 ? -28.843 -0.501 -0.341 1.00 94.19 453 LEU A O 1
ATOM 3467 N N . ARG A 1 454 ? -29.810 0.317 1.520 1.00 92.50 454 ARG A N 1
ATOM 3468 C CA . ARG A 1 454 ? -31.216 0.040 1.139 1.00 92.50 454 ARG A CA 1
ATOM 3469 C C . ARG A 1 454 ? -31.511 -1.444 0.851 1.00 92.50 454 ARG A C 1
ATOM 3471 O O . ARG A 1 454 ? -32.524 -1.771 0.238 1.00 92.50 454 ARG A O 1
ATOM 3478 N N . CYS A 1 455 ? -30.631 -2.338 1.291 1.00 91.81 455 CYS A N 1
ATOM 3479 C CA . CYS A 1 455 ? -30.716 -3.789 1.165 1.00 91.81 455 CYS A CA 1
ATOM 3480 C C . CYS A 1 455 ? -29.948 -4.442 2.326 1.00 91.81 455 CYS A C 1
ATOM 3482 O O . CYS A 1 455 ? -29.221 -3.759 3.053 1.00 91.81 455 CYS A O 1
ATOM 3484 N N . LYS A 1 456 ? -30.095 -5.761 2.511 1.00 93.25 456 LYS A N 1
ATOM 3485 C CA . LYS A 1 456 ? -29.178 -6.507 3.383 1.00 93.25 456 LYS A CA 1
ATOM 3486 C C . LYS A 1 456 ? -27.771 -6.465 2.756 1.00 93.25 456 LYS A C 1
ATOM 3488 O O . LYS A 1 456 ? -27.673 -6.739 1.559 1.00 93.25 456 LYS A O 1
ATOM 3493 N N . PRO A 1 457 ? -26.705 -6.132 3.506 1.00 97.06 457 PRO A N 1
ATOM 3494 C CA . PRO A 1 457 ? -25.344 -6.315 3.017 1.00 97.06 457 PRO A CA 1
ATOM 3495 C C . PRO A 1 457 ? -25.061 -7.808 2.821 1.00 97.06 457 PRO A C 1
ATOM 3497 O O . PRO A 1 457 ? -25.540 -8.630 3.597 1.00 97.06 457 PRO A O 1
ATOM 3500 N N . ASP A 1 458 ? -24.240 -8.151 1.830 1.00 97.88 458 ASP A N 1
ATOM 3501 C CA . ASP A 1 458 ? -23.747 -9.518 1.632 1.00 97.88 458 ASP A CA 1
ATOM 3502 C C . ASP A 1 458 ? -22.884 -9.963 2.828 1.00 97.88 458 ASP A C 1
ATOM 3504 O O . ASP A 1 458 ? -22.946 -11.112 3.262 1.00 97.88 458 ASP A O 1
ATOM 3508 N N . ALA A 1 459 ? -22.105 -9.031 3.395 1.00 98.19 459 ALA A N 1
ATOM 3509 C CA . ALA A 1 459 ? -21.289 -9.275 4.578 1.00 98.19 459 ALA A CA 1
ATOM 3510 C C . ALA A 1 459 ? -21.100 -8.034 5.470 1.00 98.19 459 ALA A C 1
ATOM 3512 O O . ALA A 1 459 ? -21.030 -6.894 4.994 1.00 98.19 459 ALA A O 1
ATOM 3513 N N . ILE A 1 460 ? -20.935 -8.280 6.772 1.00 98.38 460 ILE A N 1
ATOM 3514 C CA . ILE A 1 460 ? -20.420 -7.323 7.758 1.00 98.38 460 ILE A CA 1
ATOM 3515 C C . ILE A 1 460 ? -19.083 -7.862 8.272 1.00 98.38 460 ILE A C 1
ATOM 3517 O O . ILE A 1 460 ? -18.997 -8.978 8.788 1.00 98.38 460 ILE A O 1
ATOM 3521 N N . VAL A 1 461 ? -18.022 -7.075 8.109 1.00 98.56 461 VAL A N 1
ATOM 3522 C CA . VAL A 1 461 ? -16.641 -7.540 8.278 1.00 98.56 461 VAL A CA 1
ATOM 3523 C C . VAL A 1 461 ? -15.971 -6.872 9.469 1.00 98.56 461 VAL A C 1
ATOM 3525 O O . VAL A 1 461 ? -15.916 -5.649 9.530 1.00 98.56 461 VAL A O 1
ATOM 3528 N N . PHE A 1 462 ? -15.367 -7.652 10.359 1.00 98.44 462 PHE A N 1
ATOM 3529 C CA . PHE A 1 462 ? -14.468 -7.163 11.402 1.00 98.44 462 PHE A CA 1
ATOM 3530 C C . PHE A 1 462 ? -13.005 -7.379 10.998 1.00 98.44 462 PHE A C 1
ATOM 3532 O O . PHE A 1 462 ? -12.616 -8.468 10.579 1.00 98.44 462 PHE A O 1
ATOM 3539 N N . SER A 1 463 ? -12.194 -6.330 11.124 1.00 97.06 463 SER A N 1
ATOM 3540 C CA . SER A 1 463 ? -10.771 -6.311 10.757 1.00 97.06 463 SER A CA 1
ATOM 3541 C C . SER A 1 463 ? -9.992 -5.319 11.625 1.00 97.06 463 SER A C 1
ATOM 3543 O O . SER A 1 463 ? -10.601 -4.528 12.353 1.00 97.06 463 SER A O 1
ATOM 3545 N N . GLY A 1 464 ? -8.662 -5.322 11.528 1.00 91.88 464 GLY A N 1
ATOM 3546 C CA . GLY A 1 464 ? -7.792 -4.494 12.358 1.00 91.88 464 GLY A CA 1
ATOM 3547 C C . GLY A 1 464 ? -7.628 -5.078 13.763 1.00 91.88 464 GLY A C 1
ATOM 3548 O O . GLY A 1 464 ? -8.425 -5.895 14.217 1.00 91.88 464 GLY A O 1
ATOM 3549 N N . GLY A 1 465 ? -6.585 -4.658 14.484 1.00 91.31 465 GLY A N 1
ATOM 3550 C CA . GLY A 1 465 ? -6.133 -5.361 15.693 1.00 91.31 465 GLY A CA 1
ATOM 3551 C C . GLY A 1 465 ? -7.162 -5.524 16.826 1.00 91.31 465 GLY A C 1
ATOM 3552 O O . GLY A 1 465 ? -7.029 -6.462 17.608 1.00 91.31 465 GLY A O 1
ATOM 3553 N N . 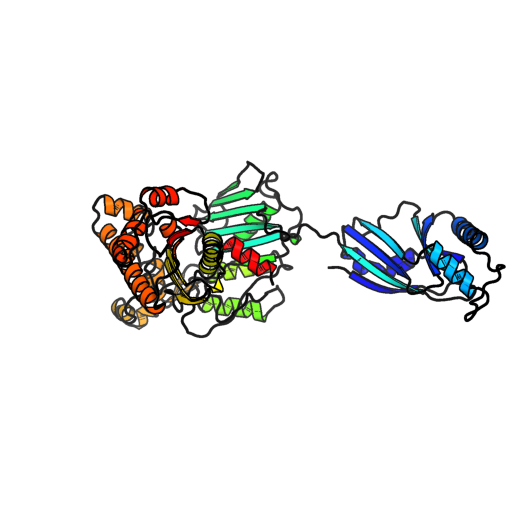ILE A 1 466 ? -8.187 -4.666 16.917 1.00 95.69 466 ILE A N 1
ATOM 3554 C CA . ILE A 1 466 ? -9.319 -4.851 17.844 1.00 95.69 466 ILE A CA 1
ATOM 3555 C C . ILE A 1 466 ? -10.379 -5.756 17.207 1.00 95.69 466 ILE A C 1
ATOM 3557 O O . ILE A 1 466 ? -10.840 -6.697 17.850 1.00 95.69 466 ILE A O 1
ATOM 3561 N N . GLY A 1 467 ? -10.745 -5.509 15.945 1.00 96.19 467 GLY A N 1
ATOM 3562 C CA . GLY A 1 467 ? -11.766 -6.281 15.229 1.00 96.19 467 GLY A CA 1
ATOM 3563 C C . GLY A 1 467 ? -11.385 -7.750 15.026 1.00 96.19 467 GLY A C 1
ATOM 3564 O O . GLY A 1 467 ? -12.250 -8.617 15.054 1.00 96.19 467 GLY A O 1
ATOM 3565 N N . GLU A 1 468 ? -10.094 -8.047 14.899 1.00 94.62 468 GLU A N 1
ATOM 3566 C CA . GLU A 1 468 ? -9.537 -9.397 14.771 1.00 94.62 468 GLU A CA 1
ATOM 3567 C C . GLU A 1 468 ? -9.497 -10.140 16.115 1.00 94.62 468 GLU A C 1
ATOM 3569 O O . GLU A 1 468 ? -9.828 -11.324 16.174 1.00 94.62 468 GLU A O 1
ATOM 3574 N N . LYS A 1 469 ? -9.177 -9.450 17.219 1.00 93.88 469 LYS A N 1
ATOM 3575 C CA . LYS A 1 469 ? -8.920 -10.088 18.524 1.00 93.88 469 LYS A CA 1
ATOM 3576 C C . LYS A 1 469 ? -10.101 -10.075 19.496 1.00 93.88 469 LYS A C 1
ATOM 3578 O O . LYS A 1 469 ? -10.248 -11.010 20.274 1.00 93.88 469 LYS A O 1
ATOM 3583 N N . SER A 1 470 ? -10.946 -9.044 19.475 1.00 94.88 470 SER A N 1
ATOM 3584 C CA . SER A 1 470 ? -12.000 -8.861 20.482 1.00 94.88 470 SER A CA 1
ATOM 3585 C C . SER A 1 470 ? -13.249 -9.697 20.171 1.00 94.88 470 SER A C 1
ATOM 3587 O O . SER A 1 470 ? -14.182 -9.251 19.503 1.00 94.88 470 SER A O 1
ATOM 3589 N N . VAL A 1 471 ? -13.256 -10.934 20.677 1.00 95.88 471 VAL A N 1
ATOM 3590 C CA . VAL A 1 471 ? -14.365 -11.903 20.564 1.00 95.88 471 VAL A CA 1
ATOM 3591 C C . VAL A 1 471 ? -15.680 -11.326 21.108 1.00 95.88 471 VAL A C 1
ATOM 3593 O O . VAL A 1 471 ? -16.718 -11.433 20.449 1.00 95.88 471 VAL A O 1
ATOM 3596 N N . SER A 1 472 ? -15.630 -10.681 22.279 1.00 94.81 472 SER A N 1
ATOM 3597 C CA . SER A 1 472 ? -16.787 -10.101 22.973 1.00 94.81 472 SER A CA 1
ATOM 3598 C C . SER A 1 472 ? -17.385 -8.902 22.236 1.00 94.81 472 SER A C 1
ATOM 3600 O O . SER A 1 472 ? -18.603 -8.844 22.074 1.00 94.81 472 SER A O 1
ATOM 3602 N N . LEU A 1 473 ? -16.555 -7.994 21.707 1.00 96.00 473 LEU A N 1
ATOM 3603 C CA . LEU A 1 473 ? -17.027 -6.846 20.923 1.00 96.00 473 LEU A CA 1
ATOM 3604 C C . LEU A 1 473 ? -17.782 -7.295 19.665 1.00 96.00 473 LEU A C 1
ATOM 3606 O O . LEU A 1 473 ? -18.848 -6.761 19.362 1.00 96.00 473 LEU A O 1
ATOM 3610 N N . ARG A 1 474 ? -17.262 -8.301 18.944 1.00 97.31 474 ARG A N 1
ATOM 3611 C CA . ARG A 1 474 ? -17.952 -8.863 17.771 1.00 97.31 474 ARG A CA 1
ATOM 3612 C C . ARG A 1 474 ? -19.304 -9.463 18.149 1.00 97.31 474 ARG A C 1
ATOM 3614 O O . ARG A 1 474 ? -20.286 -9.193 17.466 1.00 97.31 474 ARG A O 1
ATOM 3621 N N . ALA A 1 475 ? -19.366 -10.221 19.245 1.00 96.94 475 ALA A N 1
ATOM 3622 C CA . ALA A 1 475 ? -20.614 -10.794 19.746 1.00 96.94 475 ALA A CA 1
ATOM 3623 C C . ALA A 1 475 ? -21.641 -9.712 20.118 1.00 96.94 475 ALA A C 1
ATOM 3625 O O . ALA A 1 475 ? -22.770 -9.770 19.641 1.00 96.94 475 ALA A O 1
ATOM 3626 N N . SER A 1 476 ? -21.237 -8.693 20.881 1.00 96.12 476 SER A N 1
ATOM 3627 C CA . SER A 1 476 ? -22.109 -7.587 21.304 1.00 96.12 476 SER A CA 1
ATOM 3628 C C . SER A 1 476 ? -22.677 -6.795 20.118 1.00 96.12 476 SER A C 1
ATOM 3630 O O . SER A 1 476 ? -23.884 -6.557 20.039 1.00 96.12 476 SER A O 1
ATOM 3632 N N . VAL A 1 477 ? -21.838 -6.449 19.133 1.00 97.00 477 VAL A N 1
ATOM 3633 C CA . VAL A 1 477 ? -22.283 -5.735 17.923 1.00 97.00 477 VAL A CA 1
ATOM 3634 C C . VAL A 1 477 ? -23.238 -6.590 17.079 1.00 97.00 477 VAL A C 1
ATOM 3636 O O . VAL A 1 477 ? -24.236 -6.065 16.589 1.00 97.00 477 VAL A O 1
ATOM 3639 N N . VAL A 1 478 ? -22.973 -7.894 16.923 1.00 96.81 478 VAL A N 1
ATOM 3640 C CA . VAL A 1 478 ? -23.853 -8.804 16.161 1.00 96.81 478 VAL A CA 1
ATOM 3641 C C . VAL A 1 478 ? -25.189 -9.029 16.876 1.00 96.81 478 VAL A C 1
ATOM 3643 O O . VAL A 1 478 ? -26.231 -9.005 16.225 1.00 96.81 478 VAL A O 1
ATOM 3646 N N . GLU A 1 479 ? -25.190 -9.174 18.201 1.00 96.56 479 GLU A N 1
ATOM 3647 C CA . GLU A 1 479 ? -26.413 -9.354 18.994 1.00 96.56 479 GLU A CA 1
ATOM 3648 C C . GLU A 1 479 ? -27.369 -8.162 18.839 1.00 96.56 479 GLU A C 1
ATOM 3650 O O . GLU A 1 479 ? -28.567 -8.341 18.606 1.00 96.56 479 GLU A O 1
ATOM 3655 N N . ARG A 1 480 ? -26.835 -6.932 18.843 1.00 95.88 480 ARG A N 1
ATOM 3656 C CA . ARG A 1 480 ? -27.615 -5.701 18.620 1.00 95.88 480 ARG A CA 1
ATOM 3657 C C . ARG A 1 480 ? -28.230 -5.588 17.213 1.00 95.88 480 ARG A C 1
ATOM 3659 O O . ARG A 1 480 ? -29.143 -4.785 17.030 1.00 95.88 480 ARG A O 1
ATOM 3666 N N . ILE A 1 481 ? -27.772 -6.371 16.227 1.00 95.06 481 ILE A N 1
ATOM 3667 C CA . ILE A 1 481 ? -28.358 -6.448 14.870 1.00 95.06 481 ILE A CA 1
ATOM 3668 C C . ILE A 1 481 ? -29.071 -7.779 14.580 1.00 95.06 481 ILE A C 1
ATOM 3670 O O . ILE A 1 481 ? -29.470 -8.024 13.439 1.00 95.06 481 ILE A O 1
ATOM 3674 N N . SER A 1 482 ? -29.281 -8.627 15.592 1.00 94.75 482 SER A N 1
ATOM 3675 C CA . SER A 1 482 ? -29.907 -9.954 15.452 1.00 94.75 482 SER A CA 1
ATOM 3676 C C . SER A 1 482 ? -31.288 -9.921 14.781 1.00 94.75 482 SER A C 1
ATOM 3678 O O . SER A 1 482 ? -31.656 -10.850 14.057 1.00 94.75 482 SER A O 1
ATOM 3680 N N . PHE A 1 483 ? -32.018 -8.807 14.911 1.00 93.69 483 PHE A N 1
ATOM 3681 C CA . PHE A 1 483 ? -33.298 -8.550 14.239 1.00 93.69 483 PHE A CA 1
ATOM 3682 C C . PHE A 1 483 ? -33.231 -8.582 12.696 1.00 93.69 483 PHE A C 1
ATOM 3684 O O . PHE A 1 483 ? -34.265 -8.731 12.047 1.00 93.69 483 PHE A O 1
ATOM 3691 N N . LEU A 1 484 ? -32.040 -8.490 12.088 1.00 93.12 484 LEU A N 1
ATOM 3692 C CA . LEU A 1 484 ? -31.831 -8.687 10.643 1.00 93.12 484 LEU A CA 1
ATOM 3693 C C . LEU A 1 484 ? -31.825 -10.173 10.219 1.00 93.12 484 LEU A C 1
ATOM 3695 O O . LEU A 1 484 ? -31.726 -10.483 9.024 1.00 93.12 484 LEU A O 1
ATOM 3699 N N . GLY A 1 485 ? -31.945 -11.089 11.185 1.00 93.31 485 GLY A N 1
ATOM 3700 C CA . GLY A 1 485 ? -31.904 -12.538 10.993 1.00 93.31 485 GLY A CA 1
ATOM 3701 C C . GLY A 1 485 ? -30.493 -13.126 11.019 1.00 93.31 485 GLY A C 1
ATOM 3702 O O . GLY A 1 485 ? -30.297 -14.218 10.489 1.00 93.31 485 GLY A O 1
ATOM 3703 N N . VAL A 1 486 ? -29.524 -12.410 11.599 1.00 94.31 486 VAL A N 1
ATOM 3704 C CA . VAL A 1 486 ? -28.120 -12.828 11.702 1.00 94.31 486 VAL A CA 1
ATOM 3705 C C . VAL A 1 486 ? -27.773 -13.245 13.130 1.00 94.31 486 VAL A C 1
ATOM 3707 O O . VAL A 1 486 ? -28.217 -12.616 14.087 1.00 94.31 486 VAL A O 1
ATOM 3710 N N . GLN A 1 487 ? -26.992 -14.313 13.283 1.00 95.25 487 GLN A N 1
ATOM 3711 C CA . GLN A 1 487 ? -26.510 -14.790 14.583 1.00 95.25 487 GLN A CA 1
ATOM 3712 C C . GLN A 1 487 ? -25.028 -15.153 14.503 1.00 95.25 487 GLN A C 1
ATOM 3714 O O . GLN A 1 487 ? -24.547 -15.636 13.474 1.00 95.25 487 GLN A O 1
ATOM 3719 N N . ILE A 1 488 ? -24.302 -14.920 15.596 1.00 95.62 488 ILE A N 1
ATOM 3720 C CA . ILE A 1 488 ? -22.892 -15.294 15.710 1.00 95.62 488 ILE A CA 1
ATOM 3721 C C . ILE A 1 488 ? -22.765 -16.802 15.980 1.00 95.62 488 ILE A C 1
ATOM 3723 O O . ILE A 1 488 ? -23.643 -17.406 16.600 1.00 95.62 488 ILE A O 1
ATOM 3727 N N . ASP A 1 489 ? -21.696 -17.432 15.499 1.00 97.06 489 ASP A N 1
ATOM 3728 C CA . ASP A 1 489 ? -21.281 -18.753 15.975 1.00 97.06 489 ASP A CA 1
ATOM 3729 C C . ASP A 1 489 ? -20.194 -18.565 17.034 1.00 97.06 489 ASP A C 1
ATOM 3731 O O . ASP A 1 489 ? -19.100 -18.095 16.716 1.00 97.06 489 ASP A O 1
ATOM 3735 N N . SER A 1 490 ? -20.480 -18.890 18.296 1.00 95.94 490 SER A N 1
ATOM 3736 C CA . SER A 1 490 ? -19.541 -18.622 19.394 1.00 95.94 490 SER A CA 1
ATOM 3737 C C . SER A 1 490 ? -18.209 -19.358 19.223 1.00 95.94 490 SER A C 1
ATOM 3739 O O . SER A 1 490 ? -17.162 -18.767 19.472 1.00 95.94 490 SER A O 1
ATOM 3741 N N . LYS A 1 491 ? -18.226 -20.605 18.728 1.00 96.06 491 LYS A N 1
ATOM 3742 C CA . LYS A 1 491 ? -17.011 -21.419 18.561 1.00 96.06 491 LYS A CA 1
ATOM 3743 C C . LYS A 1 491 ? -16.122 -20.860 17.454 1.00 96.06 491 LYS A C 1
ATOM 3745 O O . LYS A 1 491 ? -14.926 -20.668 17.669 1.00 96.06 491 LYS A O 1
ATOM 3750 N N . SER A 1 492 ? -16.695 -20.556 16.291 1.00 96.00 492 SER A N 1
ATOM 3751 C CA . SER A 1 492 ? -15.970 -19.924 15.187 1.00 96.00 492 SER A CA 1
ATOM 3752 C C . SER A 1 492 ? -15.515 -18.510 15.549 1.00 96.00 492 SER A C 1
ATOM 3754 O O . SER A 1 492 ? -14.415 -18.116 15.175 1.00 96.00 492 SER A O 1
ATOM 3756 N N . ASN A 1 493 ? -16.309 -17.750 16.309 1.00 97.25 493 ASN A N 1
ATOM 3757 C CA . ASN A 1 493 ? -15.937 -16.415 16.776 1.00 97.25 493 ASN A CA 1
ATOM 3758 C C . ASN A 1 493 ? -14.745 -16.435 17.745 1.00 97.25 493 ASN A C 1
ATOM 3760 O O . ASN A 1 493 ? -13.867 -15.580 17.635 1.00 97.25 493 ASN A O 1
ATOM 3764 N N . GLU A 1 494 ? -14.691 -17.398 18.666 1.00 95.62 494 GLU A N 1
ATOM 3765 C CA . GLU A 1 494 ? -13.539 -17.620 19.547 1.00 95.62 494 GLU A CA 1
ATOM 3766 C C . GLU A 1 494 ? -12.304 -18.039 18.736 1.00 95.62 494 GLU A C 1
ATOM 3768 O O . GLU A 1 494 ? -11.277 -17.357 18.781 1.00 95.62 494 GLU A O 1
ATOM 3773 N N . ALA A 1 495 ? -12.421 -19.089 17.913 1.00 93.19 495 ALA A N 1
ATOM 3774 C CA . ALA A 1 495 ? -11.326 -19.614 17.091 1.00 93.19 495 ALA A CA 1
ATOM 3775 C C . ALA A 1 495 ? -10.771 -18.590 16.078 1.00 93.19 495 ALA A C 1
ATOM 3777 O O . ALA A 1 495 ? -9.573 -18.568 15.796 1.00 93.19 495 ALA A O 1
ATOM 3778 N N . ALA A 1 496 ? -11.608 -17.682 15.565 1.00 92.56 496 ALA A N 1
ATOM 3779 C CA . ALA A 1 496 ? -11.178 -16.621 14.655 1.00 92.56 496 ALA A CA 1
ATOM 3780 C C . ALA A 1 496 ? -10.153 -15.654 15.276 1.00 92.56 496 ALA A C 1
ATOM 3782 O O . ALA A 1 496 ? -9.430 -14.996 14.528 1.00 92.56 496 ALA A O 1
ATOM 3783 N N . SER A 1 497 ? -10.080 -15.546 16.610 1.00 88.62 497 SER A N 1
ATOM 3784 C CA . SER A 1 497 ? -9.133 -14.648 17.297 1.00 88.62 497 SER A CA 1
ATOM 3785 C C . SER A 1 497 ? -7.676 -15.132 17.278 1.00 88.62 497 SER A C 1
ATOM 3787 O O . SER A 1 497 ? -6.769 -14.317 17.446 1.00 88.62 497 SER A O 1
ATOM 3789 N N . SER A 1 498 ? -7.458 -16.432 17.050 1.00 88.69 498 SER A N 1
ATOM 3790 C CA . SER A 1 498 ? -6.146 -17.093 17.014 1.00 88.69 498 SER A CA 1
ATOM 3791 C C . SER A 1 498 ? -5.833 -17.788 15.681 1.00 88.69 498 SER A C 1
ATOM 3793 O O . SER A 1 498 ? -4.737 -18.315 15.520 1.00 88.69 498 SER A O 1
ATOM 3795 N N . SER A 1 499 ? -6.771 -17.793 14.729 1.00 88.00 499 SER A N 1
ATOM 3796 C CA . SER A 1 499 ? -6.571 -18.328 13.377 1.00 88.00 499 SER A CA 1
ATOM 3797 C C . SER A 1 499 ? -5.780 -17.361 12.484 1.00 88.00 499 SER A C 1
ATOM 3799 O O . SER A 1 499 ? -6.108 -16.174 12.417 1.00 88.00 499 SER A O 1
ATOM 3801 N N . ASP A 1 500 ? -4.813 -17.898 11.735 1.00 88.00 500 ASP A N 1
ATOM 3802 C CA . ASP A 1 500 ? -4.028 -17.193 10.707 1.00 88.00 500 ASP A CA 1
ATOM 3803 C C . ASP A 1 500 ? -4.725 -17.135 9.324 1.00 88.00 500 ASP A C 1
ATOM 3805 O O . ASP A 1 500 ? -4.184 -16.572 8.371 1.00 88.00 500 ASP A O 1
ATOM 3809 N N . GLU A 1 501 ? -5.926 -17.709 9.171 1.00 90.94 501 GLU A N 1
ATOM 3810 C CA . GLU A 1 501 ? -6.664 -17.692 7.898 1.00 90.94 501 GLU A CA 1
ATOM 3811 C C . GLU A 1 501 ? -7.082 -16.264 7.500 1.00 90.94 501 GLU A C 1
ATOM 3813 O O . GLU A 1 501 ? -7.622 -15.526 8.329 1.00 90.94 501 GLU A O 1
ATOM 3818 N N . GLU A 1 502 ? -6.908 -15.880 6.222 1.00 92.25 502 GLU A N 1
ATOM 3819 C CA . GLU A 1 502 ? -7.224 -14.521 5.731 1.00 92.25 502 GLU A CA 1
ATOM 3820 C C . GLU A 1 502 ? -8.686 -14.113 5.999 1.00 92.25 502 GLU A C 1
ATOM 3822 O O . GLU A 1 502 ? -8.940 -12.956 6.333 1.00 92.25 502 GLU A O 1
ATOM 3827 N N . VAL A 1 503 ? -9.641 -15.046 5.875 1.00 96.38 503 VAL A N 1
ATOM 3828 C CA . VAL A 1 503 ? -11.086 -14.823 6.056 1.00 96.38 503 VAL A CA 1
ATOM 3829 C C . VAL A 1 503 ? -11.683 -15.980 6.851 1.00 96.38 503 VAL A C 1
ATOM 3831 O O . VAL A 1 503 ? -11.622 -17.117 6.398 1.00 96.38 503 VAL A O 1
ATOM 3834 N N . VAL A 1 504 ? -12.305 -15.686 7.995 1.00 97.19 504 VAL A N 1
ATOM 3835 C CA . VAL A 1 504 ? -13.045 -16.669 8.803 1.00 97.19 504 VAL A CA 1
ATOM 3836 C C . VAL A 1 504 ? -14.494 -16.220 8.940 1.00 97.19 504 VAL A C 1
ATOM 3838 O O . VAL A 1 504 ? -14.762 -15.106 9.400 1.00 97.19 504 VAL A O 1
ATOM 3841 N N . LYS A 1 505 ? -15.436 -17.094 8.581 1.00 97.56 505 LYS A N 1
ATOM 3842 C CA . LYS A 1 505 ? -16.863 -16.884 8.837 1.00 97.56 505 LYS A CA 1
ATOM 3843 C C . LYS A 1 505 ? -17.176 -17.165 10.304 1.00 97.56 505 LYS A C 1
ATOM 3845 O O . LYS A 1 505 ? -16.874 -18.238 10.815 1.00 97.56 505 LYS A O 1
ATOM 3850 N N . ILE A 1 506 ? -17.795 -16.194 10.971 1.00 97.44 506 ILE A N 1
ATOM 3851 C CA . ILE A 1 506 ? -18.144 -16.248 12.401 1.00 97.44 506 ILE A CA 1
ATOM 3852 C C . ILE A 1 506 ? -19.657 -16.138 12.638 1.00 97.44 506 ILE A C 1
ATOM 3854 O O . ILE A 1 506 ? -20.098 -15.851 13.745 1.00 97.44 506 ILE A O 1
ATOM 3858 N N . SER A 1 507 ? -20.461 -16.344 11.594 1.00 96.00 507 SER A N 1
ATOM 3859 C CA . SER A 1 507 ? -21.927 -16.344 11.646 1.00 96.00 507 SER A CA 1
ATOM 3860 C C . SER A 1 507 ? -22.476 -17.765 11.542 1.00 96.00 507 SER A C 1
ATOM 3862 O O . SER A 1 507 ? -22.081 -18.522 10.656 1.00 96.00 507 SER A O 1
ATOM 3864 N N . SER A 1 508 ? -23.406 -18.109 12.433 1.00 89.12 508 SER A N 1
ATOM 3865 C CA . SER A 1 508 ? -24.083 -19.413 12.482 1.00 89.12 508 SER A CA 1
ATOM 3866 C C . SER A 1 508 ? -25.321 -19.468 11.582 1.00 89.12 508 SER A C 1
ATOM 3868 O O . SER A 1 508 ? -25.711 -20.542 11.123 1.00 89.12 508 SER A O 1
ATOM 3870 N N . LYS A 1 509 ? -25.958 -18.317 11.328 1.00 82.69 509 LYS A N 1
ATOM 3871 C CA . LYS A 1 509 ? -27.228 -18.216 10.597 1.00 82.69 509 LYS A CA 1
ATOM 3872 C C . LYS A 1 509 ? -27.433 -16.822 10.000 1.00 82.69 509 LYS A C 1
ATOM 3874 O O . LYS A 1 509 ? -27.019 -15.833 10.604 1.00 82.69 509 LYS A O 1
ATOM 3879 N N . GLY A 1 510 ? -28.140 -16.767 8.870 1.00 82.56 510 GLY A N 1
ATOM 3880 C CA . GLY A 1 510 ? -28.620 -15.542 8.221 1.00 82.56 510 GLY A CA 1
ATOM 3881 C C . GLY A 1 510 ? -28.145 -15.391 6.775 1.00 82.56 510 GLY A C 1
ATOM 3882 O O . GLY A 1 510 ? -27.214 -16.070 6.352 1.00 82.56 510 GLY A O 1
ATOM 3883 N N . ASP A 1 511 ? -28.778 -14.475 6.037 1.00 87.38 511 ASP A N 1
ATOM 3884 C CA . ASP A 1 511 ? -28.383 -14.110 4.661 1.00 87.38 511 ASP A CA 1
ATOM 3885 C C . ASP A 1 511 ? -27.204 -13.114 4.624 1.00 87.38 511 ASP A C 1
ATOM 3887 O O . ASP A 1 511 ? -26.728 -12.760 3.551 1.00 87.38 511 ASP A O 1
ATOM 3891 N N . ILE A 1 512 ? -26.784 -12.613 5.792 1.00 96.06 512 ILE A N 1
ATOM 3892 C CA . ILE A 1 512 ? -25.682 -11.662 5.971 1.00 96.06 512 ILE A CA 1
ATOM 3893 C C . ILE A 1 512 ? -24.517 -12.430 6.584 1.00 96.06 512 ILE A C 1
ATOM 3895 O O . ILE A 1 512 ? -24.635 -12.924 7.709 1.00 96.06 512 ILE A O 1
ATOM 3899 N N . GLU A 1 513 ? -23.381 -12.499 5.896 1.00 97.12 513 GLU A N 1
ATOM 3900 C CA . GLU A 1 513 ? -22.200 -13.136 6.471 1.00 97.12 513 GLU A CA 1
ATOM 3901 C C . GLU A 1 513 ? -21.491 -12.202 7.455 1.00 97.12 513 GLU A C 1
ATOM 3903 O O . GLU A 1 513 ? -21.057 -11.106 7.102 1.00 97.12 513 GLU A O 1
ATOM 3908 N N . ILE A 1 514 ? -21.318 -12.642 8.701 1.00 98.12 514 ILE A N 1
ATOM 3909 C CA . ILE A 1 514 ? -20.368 -11.999 9.615 1.00 98.12 514 ILE A CA 1
ATOM 3910 C C . ILE A 1 514 ? -19.000 -12.656 9.435 1.00 98.12 514 ILE A C 1
ATOM 3912 O O . ILE A 1 514 ? -18.868 -13.869 9.636 1.00 98.12 514 ILE A O 1
ATOM 3916 N N . LEU A 1 515 ? -17.995 -11.850 9.082 1.00 98.25 515 LEU A N 1
ATOM 3917 C CA . LEU A 1 515 ? -16.641 -12.296 8.741 1.00 98.25 515 LEU A CA 1
ATOM 3918 C C . LEU A 1 515 ? -15.578 -11.617 9.620 1.00 98.25 515 LEU A C 1
ATOM 3920 O O . LEU A 1 515 ? -15.666 -10.422 9.901 1.00 98.25 515 LEU A O 1
ATOM 3924 N N . ARG A 1 516 ? -14.526 -12.354 9.989 1.00 97.56 516 ARG A N 1
ATOM 3925 C CA . ARG A 1 516 ? -13.262 -11.824 10.528 1.00 97.56 516 ARG A CA 1
ATOM 3926 C C . ARG A 1 516 ? -12.222 -11.862 9.413 1.00 97.56 516 ARG A C 1
ATOM 3928 O O . ARG A 1 516 ? -11.899 -12.948 8.936 1.00 97.56 516 ARG A O 1
ATOM 3935 N N . VAL A 1 517 ? -11.666 -10.718 9.015 1.00 96.62 517 VAL A N 1
ATOM 3936 C CA . VAL A 1 517 ? -10.711 -10.625 7.893 1.00 96.62 517 VAL A CA 1
ATOM 3937 C C . VAL A 1 517 ? -9.402 -9.974 8.333 1.00 96.62 517 VAL A C 1
ATOM 3939 O O . VAL A 1 517 ? -9.419 -8.882 8.898 1.00 96.62 517 VAL A O 1
ATOM 3942 N N . LEU A 1 518 ? -8.278 -10.639 8.049 1.00 91.56 518 LEU A N 1
ATOM 3943 C CA . LEU A 1 518 ? -6.929 -10.118 8.292 1.00 91.56 518 LEU A CA 1
ATOM 3944 C C . LEU A 1 518 ? -6.522 -9.122 7.193 1.00 91.56 518 LEU A C 1
ATOM 3946 O O . LEU A 1 518 ? -6.818 -9.328 6.014 1.00 91.56 518 LEU A O 1
ATOM 3950 N N . THR A 1 519 ? -5.802 -8.057 7.561 1.00 82.12 519 THR A N 1
ATOM 3951 C CA . THR A 1 519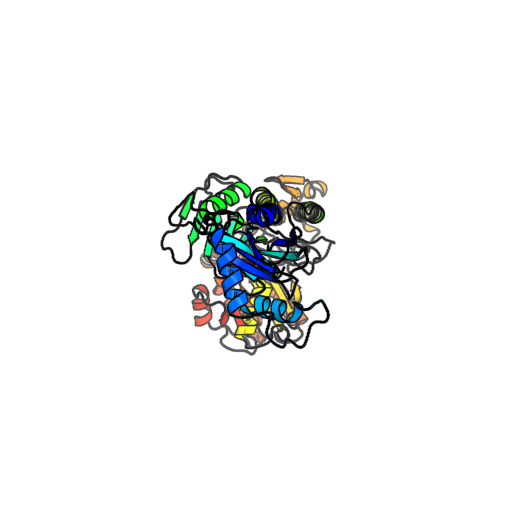 ? -5.348 -7.018 6.614 1.00 82.12 519 THR A CA 1
ATOM 3952 C C . THR A 1 519 ? -3.833 -6.991 6.425 1.00 82.12 519 THR A C 1
ATOM 3954 O O . THR A 1 519 ? -3.093 -6.814 7.389 1.00 82.12 519 THR A O 1
ATOM 3957 N N . ASP A 1 520 ? -3.376 -7.045 5.169 1.00 78.44 520 ASP A N 1
ATOM 3958 C CA . ASP A 1 520 ? -1.981 -6.791 4.771 1.00 78.44 520 ASP A CA 1
ATOM 3959 C C . ASP A 1 520 ? -1.903 -5.512 3.913 1.00 78.44 520 ASP A C 1
ATOM 3961 O O . ASP A 1 520 ? -1.990 -5.558 2.682 1.00 78.44 520 ASP A O 1
ATOM 3965 N N . GLU A 1 521 ? -1.803 -4.348 4.569 1.00 76.38 521 GLU A N 1
ATOM 3966 C CA . GLU A 1 521 ? -1.705 -3.048 3.887 1.00 76.38 521 GLU A CA 1
ATOM 3967 C C . GLU A 1 521 ? -0.392 -2.917 3.095 1.00 76.38 521 GLU A C 1
ATOM 3969 O O . GLU A 1 521 ? -0.387 -2.351 2.000 1.00 76.38 521 GLU A O 1
ATOM 3974 N N . GLU A 1 522 ? 0.714 -3.471 3.604 1.00 77.56 522 GLU A N 1
ATOM 3975 C CA . GLU A 1 522 ? 2.024 -3.427 2.948 1.00 77.56 522 GLU A CA 1
ATOM 3976 C C . GLU A 1 522 ? 2.015 -4.161 1.593 1.00 77.56 522 GLU A C 1
ATOM 3978 O O . GLU A 1 522 ? 2.563 -3.658 0.609 1.00 77.56 522 GLU A O 1
ATOM 3983 N N . LYS A 1 523 ? 1.324 -5.306 1.500 1.00 77.00 523 LYS A N 1
ATOM 3984 C CA . LYS A 1 523 ? 1.148 -6.070 0.249 1.00 77.00 523 LYS A CA 1
ATOM 3985 C C . LYS A 1 523 ? 0.287 -5.325 -0.773 1.00 77.00 523 LYS A C 1
ATOM 3987 O O . LYS A 1 523 ? 0.506 -5.468 -1.975 1.00 77.00 523 LYS A O 1
ATOM 3992 N N . VAL A 1 524 ? -0.667 -4.507 -0.324 1.00 74.94 524 VAL A N 1
ATOM 3993 C CA . VAL A 1 524 ? -1.489 -3.658 -1.207 1.00 74.94 524 VAL A CA 1
ATOM 3994 C C . VAL A 1 524 ? -0.660 -2.486 -1.746 1.00 74.94 524 VAL A C 1
ATOM 3996 O O . VAL A 1 524 ? -0.689 -2.236 -2.950 1.00 74.94 524 VAL A O 1
ATOM 3999 N N . CYS A 1 525 ? 0.150 -1.830 -0.904 1.00 75.31 525 CYS A N 1
ATOM 4000 C CA . CYS A 1 525 ? 1.131 -0.830 -1.351 1.00 75.31 525 CYS A CA 1
ATOM 4001 C C . CYS A 1 525 ? 2.082 -1.399 -2.418 1.00 75.31 525 CYS A C 1
ATOM 4003 O O . CYS A 1 525 ? 2.286 -0.771 -3.459 1.00 75.31 525 CYS A O 1
ATOM 4005 N N . ALA A 1 526 ? 2.604 -2.611 -2.197 1.00 71.50 526 ALA A N 1
ATOM 4006 C CA . ALA A 1 526 ? 3.490 -3.287 -3.141 1.00 71.50 526 ALA A CA 1
ATOM 4007 C C . ALA A 1 526 ? 2.810 -3.592 -4.490 1.00 71.50 526 ALA A C 1
ATOM 4009 O O . ALA A 1 526 ? 3.411 -3.366 -5.540 1.00 71.50 526 ALA A O 1
ATOM 4010 N N . LYS A 1 527 ? 1.541 -4.033 -4.485 1.00 74.38 527 LYS A N 1
ATOM 4011 C CA . LYS A 1 527 ? 0.745 -4.221 -5.714 1.00 74.38 527 LYS A CA 1
ATOM 4012 C C . LYS A 1 527 ? 0.585 -2.920 -6.503 1.00 74.38 527 LYS A C 1
ATOM 4014 O O . LYS A 1 527 ? 0.845 -2.915 -7.703 1.00 74.38 527 LYS A O 1
ATOM 4019 N N . TYR A 1 528 ? 0.200 -1.822 -5.847 1.00 75.88 528 TYR A N 1
ATOM 4020 C CA . TYR A 1 528 ? 0.035 -0.533 -6.528 1.00 75.88 528 TYR A CA 1
ATOM 4021 C C . TYR A 1 528 ? 1.354 -0.011 -7.110 1.00 75.88 528 TYR A C 1
ATOM 4023 O O . TYR A 1 528 ? 1.373 0.438 -8.255 1.00 75.88 528 TYR A O 1
ATOM 4031 N N . ALA A 1 529 ? 2.462 -0.129 -6.374 1.00 72.06 529 ALA A N 1
ATOM 4032 C CA . ALA A 1 529 ? 3.779 0.281 -6.860 1.00 72.06 529 ALA A CA 1
ATOM 4033 C C . ALA A 1 529 ? 4.329 -0.608 -7.992 1.00 72.06 529 ALA A C 1
ATOM 4035 O O . ALA A 1 529 ? 5.145 -0.138 -8.776 1.00 72.06 529 ALA A O 1
ATOM 4036 N N . LEU A 1 530 ? 3.881 -1.863 -8.119 1.00 70.88 530 LEU A N 1
ATOM 4037 C CA . LEU A 1 530 ? 4.205 -2.709 -9.273 1.00 70.88 530 LEU A CA 1
ATOM 4038 C C . LEU A 1 530 ? 3.429 -2.303 -10.541 1.00 70.88 530 LEU A C 1
ATOM 4040 O O . LEU A 1 530 ? 3.913 -2.533 -11.647 1.00 70.88 530 LEU A O 1
ATOM 4044 N N . SER A 1 531 ? 2.237 -1.716 -10.380 1.00 68.06 531 SER A N 1
ATOM 4045 C CA . SER A 1 531 ? 1.360 -1.280 -11.480 1.00 68.06 531 SER A CA 1
ATOM 4046 C C . SER A 1 531 ? 1.628 0.138 -12.013 1.00 68.06 531 SER A C 1
ATOM 4048 O O . SER A 1 531 ? 0.951 0.555 -12.953 1.00 68.06 531 SER A O 1
ATOM 4050 N N . ALA A 1 532 ? 2.576 0.868 -11.412 1.00 58.12 532 ALA A N 1
ATOM 4051 C CA . ALA A 1 532 ? 2.941 2.255 -11.727 1.00 58.12 532 ALA A CA 1
ATOM 4052 C C . ALA A 1 532 ? 4.343 2.372 -12.365 1.00 58.12 532 ALA A C 1
ATOM 4054 O O . ALA A 1 532 ? 4.544 3.334 -13.141 1.00 58.12 532 ALA A O 1
#